Protein AF-R0M7R5-F1 (afdb_monomer_lite)

InterPro domains:
  IPR005343 Nucleolar complex protein 2 [PF03715] (234-395)
  IPR007177 16S/18S rRNA aminocarboxypropyltransferase Tsr3, C-terminal [PF04034] (39-165)
  IPR007209 RNase L inhibitor RLI-like, possible metal-binding domain [PF04068] (1-28)
  IPR022968 16S/18S rRNA aminocarboxypropyltransferase Tsr3 [MF_01116] (2-166)
  IPR022968 16S/18S rRNA aminocarboxypropyltransferase Tsr3 [PTHR20426] (5-182)

Radius of gyration: 30.23 Å; chains: 1; bounding box: 59×57×81 Å

Organism: Nosema bombycis (strain CQ1 / CVCC 102059) (NCBI:txid578461)

Structure (mmCIF, N/CA/C/O backbone):
data_AF-R0M7R5-F1
#
_entry.id   AF-R0M7R5-F1
#
loop_
_atom_site.group_PDB
_atom_site.id
_atom_site.type_symbol
_atom_site.label_atom_id
_atom_site.label_alt_id
_atom_site.label_comp_id
_atom_site.label_asym_id
_atom_site.label_entity_id
_atom_site.label_seq_id
_atom_site.pdbx_PDB_ins_code
_atom_site.Cartn_x
_atom_site.Cartn_y
_atom_site.Cartn_z
_atom_site.occupancy
_atom_site.B_iso_or_equiv
_atom_site.auth_seq_id
_atom_site.auth_comp_id
_atom_site.auth_asym_id
_atom_site.auth_atom_id
_atom_site.pdbx_PDB_model_num
ATOM 1 N N . MET A 1 1 ? 8.803 -13.803 -37.424 1.00 89.56 1 MET A N 1
ATOM 2 C CA . MET A 1 1 ? 10.159 -14.137 -36.920 1.00 89.56 1 MET A CA 1
ATOM 3 C C . MET A 1 1 ? 10.126 -15.369 -36.014 1.00 89.56 1 MET A C 1
ATOM 5 O O . MET A 1 1 ? 9.163 -15.537 -35.273 1.00 89.56 1 MET A O 1
ATOM 9 N N . ARG A 1 2 ? 11.150 -16.236 -36.050 1.00 94.81 2 ARG A N 1
ATOM 10 C CA . ARG A 1 2 ? 11.220 -17.437 -35.195 1.00 94.81 2 ARG A CA 1
ATOM 11 C C . ARG A 1 2 ? 11.655 -17.081 -33.766 1.00 94.81 2 ARG A C 1
ATOM 13 O O . ARG A 1 2 ? 12.730 -16.522 -33.582 1.00 94.81 2 ARG A O 1
ATOM 20 N N . LYS A 1 3 ? 10.850 -17.460 -32.767 1.00 96.94 3 LYS A N 1
ATOM 21 C CA . LYS A 1 3 ? 11.143 -17.285 -31.333 1.00 96.94 3 LYS A CA 1
ATOM 22 C C . LYS A 1 3 ? 11.151 -18.654 -30.644 1.00 96.94 3 LYS A C 1
ATOM 24 O O . LYS A 1 3 ? 10.181 -19.401 -30.795 1.00 96.94 3 LYS A O 1
ATOM 29 N N . ILE A 1 4 ? 12.219 -19.015 -29.929 1.00 95.19 4 ILE A N 1
ATOM 30 C CA . ILE A 1 4 ? 12.320 -20.317 -29.238 1.00 95.19 4 ILE A CA 1
ATOM 31 C C . ILE A 1 4 ? 12.577 -20.191 -27.735 1.00 95.19 4 ILE A C 1
ATOM 33 O O . ILE A 1 4 ? 13.016 -19.152 -27.250 1.00 95.19 4 ILE A O 1
ATOM 37 N N . ILE A 1 5 ? 12.347 -21.274 -26.997 1.00 93.31 5 ILE A N 1
ATOM 38 C CA . ILE A 1 5 ? 12.650 -21.354 -25.567 1.00 93.31 5 ILE A CA 1
ATOM 39 C C . ILE A 1 5 ? 13.230 -22.728 -25.223 1.00 93.31 5 ILE A C 1
ATOM 41 O O . ILE A 1 5 ? 12.667 -23.756 -25.601 1.00 93.31 5 ILE A O 1
ATOM 45 N N . TYR A 1 6 ? 14.375 -22.751 -24.539 1.00 89.69 6 TYR A N 1
ATOM 46 C CA . TYR A 1 6 ? 14.921 -23.976 -23.951 1.00 89.69 6 TYR A CA 1
ATOM 47 C C . TYR A 1 6 ? 14.363 -24.136 -22.542 1.00 89.69 6 TYR A C 1
ATOM 49 O O . TYR A 1 6 ? 14.663 -23.332 -21.662 1.00 89.69 6 TYR A O 1
ATOM 57 N N . GLU A 1 7 ? 13.562 -25.171 -22.322 1.00 84.81 7 GLU A N 1
ATOM 58 C CA . GLU A 1 7 ? 12.895 -25.405 -21.042 1.00 84.81 7 GLU A CA 1
ATOM 59 C C . GLU A 1 7 ? 13.720 -26.325 -20.142 1.00 84.81 7 GLU A C 1
ATOM 61 O O . GLU A 1 7 ? 14.187 -27.384 -20.571 1.00 84.81 7 GLU A O 1
ATOM 66 N N . PHE A 1 8 ? 13.882 -25.947 -18.872 1.00 78.88 8 PHE A N 1
ATOM 67 C CA . PHE A 1 8 ? 14.519 -26.797 -17.861 1.00 78.88 8 PHE A CA 1
ATOM 68 C C . PHE A 1 8 ? 13.536 -27.446 -16.878 1.00 78.88 8 PHE A C 1
ATOM 70 O O . PHE A 1 8 ? 13.987 -28.206 -16.028 1.00 78.88 8 PHE A O 1
ATOM 77 N N . ASP A 1 9 ? 12.225 -27.204 -17.017 1.00 72.25 9 ASP A N 1
ATOM 78 C CA . ASP A 1 9 ? 11.158 -27.758 -16.158 1.00 72.25 9 ASP A CA 1
ATOM 79 C C . ASP A 1 9 ? 11.366 -27.498 -14.647 1.00 72.25 9 ASP A C 1
ATOM 81 O O . ASP A 1 9 ? 10.928 -28.258 -13.788 1.00 72.25 9 ASP A O 1
ATOM 85 N N . GLN A 1 10 ? 12.023 -26.386 -14.308 1.00 70.06 10 GLN A N 1
ATOM 86 C CA . GLN A 1 10 ? 12.360 -26.004 -12.927 1.00 70.06 10 GLN A CA 1
ATOM 87 C C . GLN A 1 10 ? 11.328 -25.074 -12.266 1.00 70.06 10 GLN A C 1
ATOM 89 O O . GLN A 1 10 ? 11.461 -24.724 -11.093 1.00 70.06 10 GLN A O 1
ATOM 94 N N . CYS A 1 11 ? 10.317 -24.638 -13.018 1.00 70.19 11 CYS A N 1
ATOM 95 C CA . CYS A 1 11 ? 9.338 -23.637 -12.600 1.00 70.19 11 CYS A CA 1
ATOM 96 C C . CYS A 1 11 ? 7.923 -24.230 -12.559 1.00 70.19 11 CYS A C 1
ATOM 98 O O . CYS A 1 11 ? 7.578 -25.106 -13.352 1.00 70.19 11 CYS A O 1
ATOM 100 N N . ASP A 1 12 ? 7.061 -23.696 -11.686 1.00 74.81 12 ASP A N 1
ATOM 101 C CA . ASP A 1 12 ? 5.627 -24.009 -11.704 1.00 74.81 12 ASP A CA 1
ATOM 102 C C . ASP A 1 12 ? 5.026 -23.614 -13.063 1.00 74.81 12 ASP A C 1
ATOM 104 O O . ASP A 1 12 ? 4.955 -22.431 -13.421 1.00 74.81 12 ASP A O 1
ATOM 108 N N . ARG A 1 13 ? 4.552 -24.615 -13.816 1.00 75.75 13 ARG A N 1
ATOM 109 C CA . ARG A 1 13 ? 4.029 -24.425 -15.172 1.00 75.75 13 ARG A CA 1
ATOM 110 C C . ARG A 1 13 ? 2.835 -23.475 -15.239 1.00 75.75 13 ARG A C 1
ATOM 112 O O . ARG A 1 13 ? 2.579 -22.908 -16.303 1.00 75.75 13 ARG A O 1
ATOM 119 N N . LYS A 1 14 ? 2.068 -23.299 -14.159 1.00 75.06 14 LYS A N 1
ATOM 120 C CA . LYS A 1 14 ? 0.920 -22.376 -14.146 1.00 75.06 14 LYS A CA 1
ATOM 121 C C . LYS A 1 14 ? 1.357 -20.918 -14.028 1.00 75.06 14 LYS A C 1
ATOM 123 O O . LYS A 1 14 ? 0.697 -20.053 -14.593 1.00 75.06 14 LYS A O 1
ATOM 128 N N . LYS A 1 15 ? 2.468 -20.658 -13.334 1.00 79.31 15 LYS A N 1
ATOM 129 C CA . LYS A 1 15 ? 2.966 -19.304 -13.042 1.00 79.31 15 LYS A CA 1
ATOM 130 C C . LYS A 1 15 ? 4.103 -18.860 -13.964 1.00 79.31 15 LYS A C 1
ATOM 132 O O . LYS A 1 15 ? 4.368 -17.665 -14.057 1.00 79.31 15 LYS A O 1
ATOM 137 N N . CYS A 1 16 ? 4.771 -19.794 -14.641 1.00 84.88 16 CYS A N 1
ATOM 138 C CA . CYS A 1 16 ? 5.899 -19.476 -15.509 1.00 84.88 16 CYS A CA 1
ATOM 139 C C . CYS A 1 16 ? 5.476 -18.638 -16.732 1.00 84.88 16 CYS A C 1
ATOM 141 O O . CYS A 1 16 ? 4.593 -19.023 -17.504 1.00 84.88 16 CYS A O 1
ATOM 143 N N . SER A 1 17 ? 6.158 -17.506 -16.936 1.00 88.00 17 SER A N 1
ATOM 144 C CA . SER A 1 17 ? 5.974 -16.648 -18.114 1.00 88.00 17 SER A CA 1
ATOM 145 C C . SER A 1 17 ? 6.383 -17.352 -19.413 1.00 88.00 17 SER A C 1
ATOM 147 O O . SER A 1 17 ? 5.671 -17.219 -20.405 1.00 88.00 17 SER A O 1
ATOM 149 N N . GLY A 1 18 ? 7.442 -18.171 -19.400 1.00 90.81 18 GLY A N 1
ATOM 150 C CA . GLY A 1 18 ? 7.858 -18.996 -20.541 1.00 90.81 18 GLY A CA 1
ATOM 151 C C . GLY A 1 18 ? 6.760 -19.958 -20.998 1.00 90.81 18 GLY A C 1
ATOM 152 O O . GLY A 1 18 ? 6.359 -19.953 -22.160 1.00 90.81 18 GLY A O 1
ATOM 153 N N . GLN A 1 19 ? 6.161 -20.692 -20.058 1.00 90.81 19 GLN A N 1
ATOM 154 C CA . GLN A 1 19 ? 5.022 -21.581 -20.331 1.00 90.81 19 GLN A CA 1
ATOM 155 C C . GLN A 1 19 ? 3.809 -20.838 -20.887 1.00 90.81 19 GLN A C 1
ATOM 157 O O . GLN A 1 19 ? 3.109 -21.336 -21.769 1.00 90.81 19 GLN A O 1
ATOM 162 N N . LYS A 1 20 ? 3.546 -19.630 -20.383 1.00 92.69 20 LYS A N 1
ATOM 163 C CA . LYS A 1 20 ? 2.462 -18.793 -20.895 1.00 92.69 20 LYS A CA 1
ATOM 164 C C . LYS A 1 20 ? 2.714 -18.361 -22.343 1.00 92.69 20 LYS A C 1
ATOM 166 O O . LYS A 1 20 ? 1.784 -18.422 -23.142 1.00 92.69 20 LYS A O 1
ATOM 171 N N . LEU A 1 21 ? 3.952 -18.014 -22.701 1.00 94.31 21 LEU A N 1
ATOM 172 C CA . LEU A 1 21 ? 4.330 -17.710 -24.086 1.00 94.31 21 LEU A CA 1
ATOM 173 C C . LEU A 1 21 ? 4.167 -18.921 -25.017 1.00 94.31 21 LEU A C 1
ATOM 175 O O . LEU A 1 21 ? 3.693 -18.757 -26.141 1.00 94.31 21 LEU A O 1
ATOM 179 N N . ILE A 1 22 ? 4.506 -20.129 -24.550 1.00 93.56 22 ILE A N 1
ATOM 180 C CA . ILE A 1 22 ? 4.307 -21.375 -25.311 1.00 93.56 22 ILE A CA 1
ATOM 181 C C . ILE A 1 22 ? 2.813 -21.621 -25.555 1.00 93.56 22 ILE A C 1
ATOM 183 O O . ILE A 1 22 ? 2.403 -21.858 -26.690 1.00 93.56 22 ILE A O 1
ATOM 187 N N . ARG A 1 23 ? 1.973 -21.515 -24.514 1.00 93.12 23 ARG A N 1
ATOM 188 C CA . ARG A 1 23 ? 0.508 -21.680 -24.633 1.00 93.12 23 ARG A CA 1
ATOM 189 C C . ARG A 1 23 ? -0.116 -20.662 -25.583 1.00 93.12 23 ARG A C 1
ATOM 191 O O . ARG A 1 23 ? -1.013 -21.014 -26.342 1.00 93.12 23 ARG A O 1
ATOM 198 N N . ALA A 1 24 ? 0.385 -19.429 -25.561 1.00 92.75 24 ALA A N 1
ATOM 199 C CA . ALA A 1 24 ? -0.022 -18.365 -26.473 1.00 92.75 24 ALA A CA 1
ATOM 200 C C . ALA A 1 24 ? 0.551 -18.524 -27.896 1.00 92.75 24 ALA A C 1
ATOM 202 O O . ALA A 1 24 ? 0.309 -17.668 -28.738 1.00 92.75 24 ALA A O 1
ATOM 203 N N . LYS A 1 25 ? 1.321 -19.591 -28.175 1.00 93.88 25 LYS A N 1
ATOM 204 C CA . LYS A 1 25 ? 1.998 -19.854 -29.459 1.00 93.88 25 LYS A CA 1
ATOM 205 C C . LYS A 1 25 ? 2.940 -18.728 -29.912 1.00 93.88 25 LYS A C 1
ATOM 207 O O . LYS A 1 25 ? 3.252 -18.615 -31.093 1.00 93.88 25 LYS A O 1
ATOM 212 N N . LYS A 1 26 ? 3.434 -17.924 -28.967 1.00 94.75 26 LYS A N 1
ATOM 213 C CA . LYS A 1 26 ? 4.364 -16.812 -29.220 1.00 94.75 26 LYS A CA 1
ATOM 214 C C . LYS A 1 26 ? 5.822 -17.262 -29.278 1.00 94.75 26 LYS A C 1
ATOM 216 O O . LYS A 1 26 ? 6.649 -16.590 -29.886 1.00 94.75 26 LYS A O 1
ATOM 221 N N . VAL A 1 27 ? 6.141 -18.396 -28.653 1.00 95.94 27 VAL A N 1
ATOM 222 C CA . VAL A 1 27 ? 7.461 -19.040 -28.703 1.00 95.94 27 VAL A CA 1
ATOM 223 C C . VAL A 1 27 ? 7.301 -20.542 -28.910 1.00 95.94 27 VAL A C 1
ATOM 225 O O . VAL A 1 27 ? 6.312 -21.134 -28.481 1.00 95.94 27 VAL A O 1
ATOM 228 N N . THR A 1 28 ? 8.281 -21.164 -29.561 1.00 94.88 28 THR A N 1
ATOM 229 C CA . THR A 1 28 ? 8.314 -22.617 -29.769 1.00 94.88 28 THR A CA 1
ATOM 230 C C . THR A 1 28 ? 9.283 -23.273 -28.783 1.00 94.88 28 THR A C 1
ATOM 232 O O . THR A 1 28 ? 10.454 -22.880 -28.750 1.00 94.88 28 THR A O 1
ATOM 235 N N . PRO A 1 29 ? 8.853 -24.275 -28.002 1.00 93.12 29 PRO A N 1
ATOM 236 C CA . PRO A 1 29 ? 9.763 -25.024 -27.148 1.00 93.12 29 PRO A CA 1
ATOM 237 C C . PRO A 1 29 ? 10.781 -25.795 -27.993 1.00 93.12 29 PRO A C 1
ATOM 239 O O . PRO A 1 29 ? 10.440 -26.392 -29.017 1.00 93.12 29 PRO A O 1
ATOM 242 N N . GLN A 1 30 ? 12.046 -25.763 -27.581 1.00 89.75 30 GLN A N 1
ATOM 243 C CA . GLN A 1 30 ? 13.152 -26.400 -28.290 1.00 89.75 30 GLN A CA 1
ATOM 244 C C . GLN A 1 30 ? 13.820 -27.445 -27.380 1.00 89.75 30 GLN A C 1
ATOM 246 O O . GLN A 1 30 ? 14.235 -27.112 -26.266 1.00 89.75 30 GLN A O 1
ATOM 251 N N . PRO A 1 31 ? 13.981 -28.701 -27.842 1.00 84.88 31 PRO A N 1
ATOM 252 C CA . PRO A 1 31 ? 14.723 -29.713 -27.098 1.00 84.88 31 PRO A CA 1
ATOM 253 C C . PRO A 1 31 ? 16.169 -29.274 -26.854 1.00 84.88 31 PRO A C 1
ATOM 255 O O . PRO A 1 31 ? 16.822 -28.781 -27.772 1.00 84.88 31 PRO A O 1
ATOM 258 N N . LYS A 1 32 ? 16.702 -29.531 -25.654 1.00 80.75 32 LYS A N 1
ATOM 259 C CA . LYS A 1 32 ? 18.087 -29.176 -25.276 1.00 80.75 32 LYS A CA 1
ATOM 260 C C . LYS A 1 32 ? 19.145 -29.784 -26.208 1.00 80.75 32 LYS A C 1
ATOM 262 O O . LYS A 1 32 ? 20.199 -29.199 -26.403 1.00 80.75 32 LYS A O 1
ATOM 267 N N . SER A 1 33 ? 18.845 -30.933 -26.815 1.00 77.12 33 SER A N 1
ATOM 268 C CA . SER A 1 33 ? 19.709 -31.613 -27.789 1.00 77.12 33 SER A CA 1
ATOM 269 C C . SER A 1 33 ? 19.729 -30.958 -29.174 1.00 77.12 33 SER A C 1
ATOM 271 O O . SER A 1 33 ? 20.595 -31.276 -29.988 1.00 77.12 33 SER A O 1
ATOM 273 N N . LYS A 1 34 ? 18.774 -30.071 -29.481 1.00 83.00 34 LYS A N 1
ATOM 274 C CA . LYS A 1 34 ? 18.610 -29.495 -30.815 1.00 83.00 34 LYS A CA 1
ATOM 275 C C . LYS A 1 34 ? 19.226 -28.107 -30.884 1.00 83.00 34 LYS A C 1
ATOM 277 O O . LYS A 1 34 ? 18.742 -27.166 -30.264 1.00 83.00 34 LYS A O 1
ATOM 282 N N . TYR A 1 35 ? 20.241 -27.976 -31.729 1.00 83.19 35 TYR A N 1
ATOM 283 C CA . TYR A 1 35 ? 20.933 -26.715 -31.959 1.00 83.19 35 TYR A CA 1
ATOM 284 C C . TYR A 1 35 ? 20.011 -25.628 -32.542 1.00 83.19 35 TYR A C 1
ATOM 286 O O . TYR A 1 35 ? 19.091 -25.906 -33.321 1.00 83.19 35 TYR A O 1
ATOM 294 N N . PHE A 1 36 ? 20.291 -24.374 -32.185 1.00 88.88 36 PHE A N 1
ATOM 295 C CA . PHE A 1 36 ? 19.631 -23.186 -32.714 1.00 88.88 36 PHE A CA 1
ATOM 296 C C . PHE A 1 36 ? 20.685 -22.202 -33.228 1.00 88.88 36 PHE A C 1
ATOM 298 O O . PHE A 1 36 ? 21.600 -21.847 -32.495 1.00 88.88 36 PHE A O 1
ATOM 305 N N . ASN A 1 37 ? 20.557 -21.788 -34.493 1.00 89.81 37 ASN A N 1
ATOM 306 C CA . ASN A 1 37 ? 21.506 -20.884 -35.160 1.00 89.81 37 ASN A CA 1
ATOM 307 C C . ASN A 1 37 ? 21.307 -19.402 -34.787 1.00 89.81 37 ASN A C 1
ATOM 309 O O . ASN A 1 37 ? 22.164 -18.583 -35.113 1.00 89.81 37 ASN A O 1
ATOM 313 N N . GLY A 1 38 ? 20.168 -19.054 -34.182 1.00 93.06 38 GLY A N 1
ATOM 314 C CA . GLY A 1 38 ? 19.819 -17.676 -33.845 1.00 93.06 38 GLY A CA 1
ATOM 315 C C . GLY A 1 38 ? 20.467 -17.172 -32.559 1.00 93.06 38 GLY A C 1
ATOM 316 O O . GLY A 1 38 ? 21.267 -17.865 -31.931 1.00 93.06 38 GLY A O 1
ATOM 317 N N . ILE A 1 39 ? 20.098 -15.953 -32.168 1.00 94.88 39 ILE A N 1
ATOM 318 C CA . ILE A 1 39 ? 20.573 -15.334 -30.925 1.00 94.88 39 ILE A CA 1
ATOM 319 C C . ILE A 1 39 ? 19.913 -16.009 -29.726 1.00 94.88 39 ILE A C 1
ATOM 321 O O . ILE A 1 39 ? 18.706 -16.243 -29.737 1.00 94.88 39 ILE A O 1
ATOM 325 N N . ILE A 1 40 ? 20.677 -16.287 -28.670 1.00 93.81 40 ILE A N 1
ATOM 326 C CA . ILE A 1 40 ? 20.134 -16.810 -27.412 1.00 93.81 40 ILE A CA 1
ATOM 327 C C . ILE A 1 40 ? 20.426 -15.818 -26.289 1.00 93.81 40 ILE A C 1
ATOM 329 O O . ILE A 1 40 ? 21.581 -15.547 -25.965 1.00 93.81 40 ILE A O 1
ATOM 333 N N . LEU A 1 41 ? 19.372 -15.314 -25.653 1.00 93.69 41 LEU A N 1
ATOM 334 C CA . LEU A 1 41 ? 19.475 -14.547 -24.418 1.00 93.69 41 LEU A CA 1
ATOM 335 C C . LEU A 1 41 ? 19.838 -15.501 -23.281 1.00 93.69 41 LEU A C 1
ATOM 337 O O . LEU A 1 41 ? 19.077 -16.415 -22.948 1.00 93.69 41 LEU A O 1
ATOM 341 N N . SER A 1 42 ? 21.032 -15.320 -22.726 1.00 87.62 42 SER A N 1
ATOM 342 C CA . SER A 1 42 ? 21.613 -16.246 -21.761 1.00 87.62 42 SER A CA 1
ATOM 343 C C . SER A 1 42 ? 22.515 -15.511 -20.775 1.00 87.62 42 SER A C 1
ATOM 345 O O . SER A 1 42 ? 23.316 -14.680 -21.205 1.00 87.62 42 SER A O 1
ATOM 347 N N . PRO A 1 43 ? 22.489 -15.872 -19.476 1.00 78.25 43 PRO A N 1
ATOM 348 C CA . PRO A 1 43 ? 23.441 -15.344 -18.498 1.00 78.25 43 PRO A CA 1
ATOM 349 C C . PRO A 1 43 ? 24.893 -15.746 -18.808 1.00 78.25 43 PRO A C 1
ATOM 351 O O . PRO A 1 43 ? 25.818 -15.205 -18.218 1.00 78.25 43 PRO A O 1
ATOM 354 N N . MET A 1 44 ? 25.102 -16.694 -19.728 1.00 79.12 44 MET A N 1
ATOM 355 C CA . MET A 1 44 ? 26.420 -17.135 -20.199 1.00 79.12 44 MET A CA 1
ATOM 356 C C . MET A 1 44 ? 26.899 -16.377 -21.447 1.00 79.12 44 MET A C 1
ATOM 358 O O . MET A 1 44 ? 27.879 -16.785 -22.072 1.00 79.12 44 MET A O 1
ATOM 362 N N . GLY A 1 45 ? 26.185 -15.331 -21.874 1.00 82.62 45 GLY A N 1
ATOM 363 C CA . GLY A 1 45 ? 26.643 -14.458 -22.952 1.00 82.62 45 GLY A CA 1
ATOM 364 C C . GLY A 1 45 ? 27.932 -13.724 -22.574 1.00 82.62 45 GLY A C 1
ATOM 365 O O . GLY A 1 45 ? 28.166 -13.422 -21.410 1.00 82.62 45 GLY A O 1
ATOM 366 N N . GLN A 1 46 ? 28.769 -13.432 -23.569 1.00 81.50 46 GLN A N 1
ATOM 367 C CA . GLN A 1 46 ? 29.997 -12.637 -23.393 1.00 81.50 46 GLN A CA 1
ATOM 368 C C . GLN A 1 46 ? 29.868 -11.215 -23.954 1.00 81.50 46 GLN A C 1
ATOM 370 O O . GLN A 1 46 ? 30.728 -10.374 -23.718 1.00 81.50 46 GLN A O 1
ATOM 375 N N . CYS A 1 47 ? 28.796 -10.946 -24.698 1.00 89.06 47 CYS A N 1
ATOM 376 C CA . CYS A 1 47 ? 28.498 -9.644 -25.284 1.00 89.06 47 CYS A CA 1
ATOM 377 C C . CYS A 1 47 ? 27.044 -9.284 -24.976 1.00 89.06 47 CYS A C 1
ATOM 379 O O . CYS A 1 47 ? 26.186 -10.173 -24.974 1.00 89.06 47 CYS A O 1
ATOM 381 N N . SER A 1 48 ? 26.764 -8.002 -24.739 1.00 94.62 48 SER A N 1
ATOM 382 C CA . SER A 1 48 ? 25.387 -7.510 -24.626 1.00 94.62 48 SER A CA 1
ATOM 383 C C . SER A 1 48 ? 24.676 -7.587 -25.979 1.00 94.62 48 SER A C 1
ATOM 385 O O . SER A 1 48 ? 25.320 -7.420 -27.018 1.00 94.62 48 SER A O 1
ATOM 387 N N . ILE A 1 49 ? 23.370 -7.856 -25.973 1.00 97.19 49 ILE A N 1
ATOM 388 C CA . ILE A 1 49 ? 22.530 -7.737 -27.170 1.00 97.19 49 ILE A CA 1
ATOM 389 C C . ILE A 1 49 ? 22.508 -6.281 -27.649 1.00 97.19 49 ILE A C 1
ATOM 391 O O . ILE A 1 49 ? 22.522 -5.358 -26.835 1.00 97.19 49 ILE A O 1
ATOM 395 N N . SER A 1 50 ? 22.496 -6.076 -28.964 1.00 97.88 50 SER A N 1
ATOM 396 C CA . SER A 1 50 ? 22.507 -4.737 -29.569 1.00 97.88 50 SER A CA 1
ATOM 397 C C . SER A 1 50 ? 21.827 -4.727 -30.943 1.00 97.88 50 SER A C 1
ATOM 399 O O . SER A 1 50 ? 21.590 -5.800 -31.507 1.00 97.88 50 SER A O 1
ATOM 401 N N . PRO A 1 51 ? 21.560 -3.550 -31.537 1.00 98.06 51 PRO A N 1
ATOM 402 C CA . PRO A 1 51 ? 21.074 -3.439 -32.915 1.00 98.06 51 PRO A CA 1
ATOM 403 C C . PRO A 1 51 ? 21.888 -4.210 -33.965 1.00 98.06 51 PRO A C 1
ATOM 405 O O . PRO A 1 51 ? 21.308 -4.706 -34.928 1.00 98.06 51 PRO A O 1
ATOM 408 N N . ALA A 1 52 ? 23.192 -4.431 -33.754 1.00 97.19 52 ALA A N 1
ATOM 409 C CA . ALA A 1 52 ? 24.019 -5.265 -34.636 1.00 97.19 52 ALA A CA 1
ATOM 410 C C . ALA A 1 52 ? 23.538 -6.726 -34.760 1.00 97.19 52 ALA A C 1
ATOM 412 O O . ALA A 1 52 ? 23.888 -7.421 -35.713 1.00 97.19 52 ALA A O 1
ATOM 413 N N . ASP A 1 53 ? 22.732 -7.215 -33.814 1.00 97.06 53 ASP A N 1
ATOM 414 C CA . ASP A 1 53 ? 22.178 -8.570 -33.847 1.00 97.06 53 ASP A CA 1
ATOM 415 C C . ASP A 1 53 ? 20.914 -8.683 -34.724 1.00 97.06 53 ASP A C 1
ATOM 417 O O . ASP A 1 53 ? 20.433 -9.793 -34.971 1.00 97.06 53 ASP A O 1
ATOM 421 N N . ARG A 1 54 ? 20.382 -7.556 -35.222 1.00 97.06 54 ARG A N 1
ATOM 422 C CA . ARG A 1 54 ? 19.105 -7.479 -35.945 1.00 97.06 54 ARG A CA 1
ATOM 423 C C . ARG A 1 54 ? 19.036 -8.411 -37.154 1.00 97.06 54 ARG A C 1
ATOM 425 O O . ARG A 1 54 ? 18.139 -9.251 -37.214 1.00 97.06 54 ARG A O 1
ATOM 432 N N . GLU A 1 55 ? 19.986 -8.308 -38.082 1.00 96.31 55 GLU A N 1
ATOM 433 C CA . GLU A 1 55 ? 20.000 -9.129 -39.306 1.00 96.31 55 GLU A CA 1
ATOM 434 C C . GLU A 1 55 ? 20.071 -10.631 -38.981 1.00 96.31 55 GLU A C 1
ATOM 436 O O . GLU A 1 55 ? 19.467 -11.478 -39.646 1.00 96.31 55 GLU A O 1
ATOM 441 N N . TRP A 1 56 ? 20.790 -10.982 -37.910 1.00 95.81 56 TRP A N 1
ATOM 442 C CA . TRP A 1 56 ? 20.915 -12.366 -37.465 1.00 95.81 56 TRP A CA 1
ATOM 443 C C . TRP A 1 56 ? 19.601 -12.897 -36.887 1.00 95.81 56 TRP A C 1
ATOM 445 O O . TRP A 1 56 ? 19.218 -14.042 -37.149 1.00 95.81 56 TRP A O 1
ATOM 455 N N . ILE A 1 57 ? 18.892 -12.058 -36.130 1.00 96.94 57 ILE A N 1
ATOM 456 C CA . ILE A 1 57 ? 17.569 -12.356 -35.577 1.00 96.94 57 ILE A CA 1
ATOM 457 C C . ILE A 1 57 ? 16.525 -12.484 -36.695 1.00 96.94 57 ILE A C 1
ATOM 459 O O . ILE A 1 57 ? 15.726 -13.420 -36.664 1.00 96.94 57 ILE A O 1
ATOM 463 N N . GLU A 1 58 ? 16.553 -11.622 -37.711 1.00 96.50 58 GLU A N 1
ATOM 464 C CA . GLU A 1 58 ? 15.692 -11.735 -38.898 1.00 96.50 58 GLU A CA 1
ATOM 465 C C . GLU A 1 58 ? 15.901 -13.074 -39.615 1.00 96.50 58 GLU A C 1
ATOM 467 O O . GLU A 1 58 ? 14.937 -13.783 -39.918 1.00 96.50 58 GLU A O 1
ATOM 472 N N . LYS A 1 59 ? 17.165 -13.461 -39.823 1.00 96.31 59 LYS A N 1
ATOM 473 C CA . LYS A 1 59 ? 17.519 -14.667 -40.577 1.00 96.31 59 LYS A CA 1
ATOM 474 C C . LYS A 1 59 ? 17.290 -15.969 -39.809 1.00 96.31 59 LYS A C 1
ATOM 476 O O . LYS A 1 59 ? 16.825 -16.952 -40.387 1.00 96.31 59 LYS A O 1
ATOM 481 N N . TYR A 1 60 ? 17.646 -16.016 -38.526 1.00 95.62 60 TYR A N 1
ATOM 482 C CA . TYR A 1 60 ? 17.691 -17.267 -37.754 1.00 95.62 60 TYR A CA 1
ATOM 483 C C . TYR A 1 60 ? 16.773 -17.285 -36.527 1.00 95.62 60 TYR A C 1
ATOM 485 O O . TYR A 1 60 ? 16.452 -18.368 -36.026 1.00 95.62 60 TYR A O 1
ATOM 493 N N . GLY A 1 61 ? 16.307 -16.122 -36.077 1.00 96.50 61 GLY A N 1
ATOM 494 C CA . GLY A 1 61 ? 15.444 -15.954 -34.915 1.00 96.50 61 GLY A CA 1
ATOM 495 C C . GLY A 1 61 ? 16.183 -15.629 -33.616 1.00 96.50 61 GLY A C 1
ATOM 496 O O . GLY A 1 61 ? 17.410 -15.525 -33.564 1.00 96.50 61 GLY A O 1
ATOM 497 N N . ILE A 1 62 ? 15.399 -15.532 -32.543 1.00 96.94 62 ILE A N 1
ATOM 498 C CA . ILE A 1 62 ? 15.858 -15.274 -31.174 1.00 96.94 62 ILE A CA 1
ATOM 499 C C . ILE A 1 62 ? 15.310 -16.335 -30.211 1.00 96.94 62 ILE A C 1
ATOM 501 O O . ILE A 1 62 ? 14.246 -16.918 -30.429 1.00 96.94 62 ILE A O 1
ATOM 505 N N . GLY A 1 63 ? 16.036 -16.613 -29.137 1.00 94.31 63 GLY A N 1
ATOM 506 C CA . GLY A 1 63 ? 15.635 -17.563 -28.115 1.00 94.31 63 GLY A CA 1
ATOM 507 C C . GLY A 1 63 ? 16.060 -17.158 -26.715 1.00 94.31 63 GLY A C 1
ATOM 508 O O . GLY A 1 63 ? 16.854 -16.240 -26.533 1.00 94.31 63 GLY A O 1
ATOM 509 N N . LEU A 1 64 ? 15.536 -17.871 -25.723 1.00 91.19 64 LEU A N 1
ATOM 510 C CA . LEU A 1 64 ? 15.894 -17.701 -24.314 1.00 91.19 64 LEU A CA 1
ATOM 511 C C . LEU A 1 64 ? 15.931 -19.046 -23.581 1.00 91.19 64 LEU A C 1
ATOM 513 O O . LEU A 1 64 ? 15.461 -20.066 -24.093 1.00 91.19 64 LEU A O 1
ATOM 517 N N . ILE A 1 65 ? 16.485 -19.037 -22.373 1.00 87.81 65 ILE A N 1
ATOM 518 C CA . ILE A 1 65 ? 16.568 -20.206 -21.494 1.00 87.81 65 ILE A CA 1
ATOM 519 C C . ILE A 1 65 ? 15.599 -20.009 -20.323 1.00 87.81 65 ILE A C 1
ATOM 521 O O . ILE A 1 65 ? 15.767 -19.079 -19.535 1.00 87.81 65 ILE A O 1
ATOM 525 N N . ASP A 1 66 ? 14.587 -20.871 -20.207 1.00 83.62 66 ASP A N 1
ATOM 526 C CA . ASP A 1 66 ? 13.640 -20.864 -19.086 1.00 83.62 66 ASP A CA 1
ATOM 527 C C . ASP A 1 66 ? 14.182 -21.719 -17.942 1.00 83.62 66 ASP A C 1
ATOM 529 O O . ASP A 1 66 ? 14.138 -22.955 -17.976 1.00 83.62 66 ASP A O 1
ATOM 533 N N . CYS A 1 67 ? 14.725 -21.041 -16.935 1.00 76.62 67 CYS A N 1
ATOM 534 C CA . CYS A 1 67 ? 15.222 -21.647 -15.711 1.00 76.62 67 CYS A CA 1
ATOM 535 C C . CYS A 1 67 ? 14.842 -20.797 -14.496 1.00 76.62 67 CYS A C 1
ATOM 537 O O . CYS A 1 67 ? 14.613 -19.589 -14.589 1.00 76.62 67 CYS A O 1
ATOM 539 N N . SER A 1 68 ? 14.754 -21.446 -13.336 1.00 73.19 68 SER A N 1
ATOM 540 C CA . SER A 1 68 ? 14.443 -20.744 -12.095 1.00 73.19 68 SER A CA 1
ATOM 541 C C . SER A 1 68 ? 15.665 -19.966 -11.617 1.00 73.19 68 SER A C 1
ATOM 543 O O . SER A 1 68 ? 16.740 -20.541 -11.446 1.00 73.19 68 SER A O 1
ATOM 545 N N . TRP A 1 69 ? 15.479 -18.684 -11.286 1.00 68.00 69 TRP A N 1
ATOM 546 C CA . TRP A 1 69 ? 16.509 -17.866 -10.633 1.00 68.00 69 TRP A CA 1
ATOM 547 C C . TRP A 1 69 ? 17.070 -18.517 -9.355 1.00 68.00 69 TRP A C 1
ATOM 549 O O . TRP A 1 69 ? 18.221 -18.273 -9.012 1.00 68.00 69 TRP A O 1
ATOM 559 N N . ALA A 1 70 ? 16.283 -19.350 -8.663 1.00 64.50 70 ALA A N 1
ATOM 560 C CA . ALA A 1 70 ? 16.687 -20.046 -7.437 1.00 64.50 70 ALA A CA 1
ATOM 561 C C . ALA A 1 70 ? 17.507 -21.328 -7.685 1.00 64.50 70 ALA A C 1
ATOM 563 O O . ALA A 1 70 ? 17.958 -21.962 -6.734 1.00 64.50 70 ALA A O 1
ATOM 564 N N . GLN A 1 71 ? 17.651 -21.755 -8.942 1.00 67.62 71 GLN A N 1
ATOM 565 C CA . GLN A 1 71 ? 18.308 -23.013 -9.308 1.00 67.62 71 GLN A CA 1
ATOM 566 C C . GLN A 1 71 ? 19.345 -22.845 -10.423 1.00 67.62 71 GLN A C 1
ATOM 568 O O . GLN A 1 71 ? 19.733 -23.842 -11.031 1.00 67.62 71 GLN A O 1
ATOM 573 N N . LEU A 1 72 ? 19.821 -21.619 -10.672 1.00 68.50 72 LEU A N 1
ATOM 574 C CA . LEU A 1 72 ? 20.825 -21.337 -11.704 1.00 68.50 72 LEU A CA 1
ATOM 575 C C . LEU A 1 72 ? 22.072 -22.220 -11.565 1.00 68.50 72 LEU A C 1
ATOM 577 O O . LEU A 1 72 ? 22.516 -22.788 -12.557 1.00 68.50 72 LEU A O 1
ATOM 581 N N . ASP A 1 73 ? 22.558 -22.438 -10.341 1.00 66.88 73 ASP A N 1
ATOM 582 C CA . ASP A 1 73 ? 23.750 -23.263 -10.078 1.00 66.88 73 ASP A CA 1
ATOM 583 C C . ASP A 1 73 ? 23.565 -24.747 -10.442 1.00 66.88 73 ASP A C 1
ATOM 585 O O . ASP A 1 73 ? 24.534 -25.490 -10.580 1.00 66.88 73 ASP A O 1
ATOM 589 N N . LYS A 1 74 ? 22.314 -25.198 -10.598 1.00 66.81 74 LYS A N 1
ATOM 590 C CA . LYS A 1 74 ? 21.958 -26.580 -10.959 1.00 66.81 74 LYS A CA 1
ATOM 591 C C . LYS A 1 74 ? 21.690 -26.753 -12.455 1.00 66.81 74 LYS A C 1
ATOM 593 O O . LYS A 1 74 ? 21.425 -27.870 -12.898 1.00 66.81 74 LYS A O 1
ATOM 598 N N . VAL A 1 75 ? 21.700 -25.671 -13.232 1.00 69.75 75 VAL A N 1
ATOM 599 C CA . VAL A 1 75 ? 21.494 -25.717 -14.681 1.00 69.75 75 VAL A CA 1
ATOM 600 C C . VAL A 1 75 ? 22.821 -26.057 -15.352 1.00 69.75 75 VAL A C 1
ATOM 602 O O . VAL A 1 75 ? 23.785 -25.300 -15.270 1.00 69.75 75 VAL A O 1
ATOM 605 N N . ASP A 1 76 ? 22.873 -27.184 -16.066 1.00 72.88 76 ASP A N 1
ATOM 606 C CA . ASP A 1 76 ? 24.039 -27.519 -16.884 1.00 72.88 76 ASP A CA 1
ATOM 607 C C . ASP A 1 76 ? 24.063 -26.689 -18.176 1.00 72.88 76 ASP A C 1
ATOM 609 O O . ASP A 1 76 ? 23.717 -27.154 -19.266 1.00 72.88 76 ASP A O 1
ATOM 613 N N . PHE A 1 77 ? 24.500 -25.436 -18.055 1.00 73.56 77 PHE A N 1
ATOM 614 C CA . PHE A 1 77 ? 24.680 -24.536 -19.190 1.00 73.56 77 PHE A CA 1
ATOM 615 C C . PHE A 1 77 ? 25.714 -25.044 -20.206 1.00 73.56 77 PHE A C 1
ATOM 617 O O . PHE A 1 77 ? 25.715 -24.578 -21.345 1.00 73.56 77 PHE A O 1
ATOM 624 N N . LYS A 1 78 ? 26.584 -26.004 -19.845 1.00 69.50 78 LYS A N 1
ATOM 625 C CA . LYS A 1 78 ? 27.585 -26.556 -20.775 1.00 69.50 78 LYS A CA 1
ATOM 626 C C . LYS A 1 78 ? 26.939 -27.374 -21.890 1.00 69.50 78 LYS A C 1
ATOM 628 O O . LYS A 1 78 ? 27.531 -27.472 -22.963 1.00 69.50 78 LYS A O 1
ATOM 633 N N . SER A 1 79 ? 25.750 -27.922 -21.635 1.00 68.19 79 SER A N 1
ATOM 634 C CA . SER A 1 79 ? 24.959 -28.696 -22.597 1.00 68.19 79 SER A CA 1
ATOM 635 C C . SER A 1 79 ? 24.230 -27.836 -23.638 1.00 68.19 79 SER A C 1
ATOM 637 O O . SER A 1 79 ? 23.753 -28.363 -24.642 1.00 68.19 79 SER A O 1
ATOM 639 N N . LEU A 1 80 ? 24.150 -26.516 -23.429 1.00 70.94 80 LEU A N 1
ATOM 640 C CA . LEU A 1 80 ? 23.466 -25.591 -24.329 1.00 70.94 80 LEU A CA 1
ATOM 641 C C . LEU A 1 80 ? 24.404 -25.041 -25.417 1.00 70.94 80 LEU A C 1
ATOM 643 O O . LEU A 1 80 ? 25.625 -24.990 -25.229 1.00 70.94 80 LEU A O 1
ATOM 647 N N . PRO A 1 81 ? 23.855 -24.578 -26.5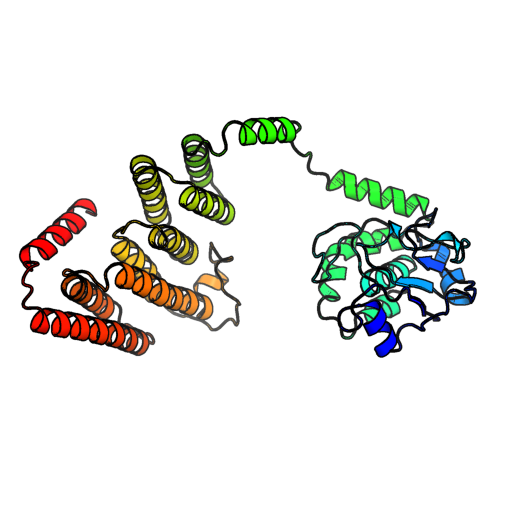58 1.00 68.19 81 PRO A N 1
ATOM 648 C CA . PRO A 1 81 ? 24.637 -23.883 -27.571 1.00 68.19 81 PRO A CA 1
ATOM 649 C C . PRO A 1 81 ? 25.415 -22.703 -26.974 1.00 68.19 81 PRO A C 1
ATOM 651 O O . PRO A 1 81 ? 24.867 -21.865 -26.260 1.00 68.19 81 PRO A O 1
ATOM 654 N N . LYS A 1 82 ? 26.717 -22.642 -27.269 1.00 68.75 82 LYS A N 1
ATOM 655 C CA . LYS A 1 82 ? 27.610 -21.575 -26.781 1.00 68.75 82 LYS A CA 1
ATOM 656 C C . LYS A 1 82 ? 27.724 -20.391 -27.741 1.00 68.75 82 LYS A C 1
ATOM 658 O O . LYS A 1 82 ? 28.163 -19.317 -27.345 1.00 68.75 82 LYS A O 1
ATOM 663 N N . ARG A 1 83 ? 27.394 -20.595 -29.018 1.00 75.44 83 ARG A N 1
ATOM 664 C CA . ARG A 1 83 ? 27.537 -19.570 -30.057 1.00 75.44 8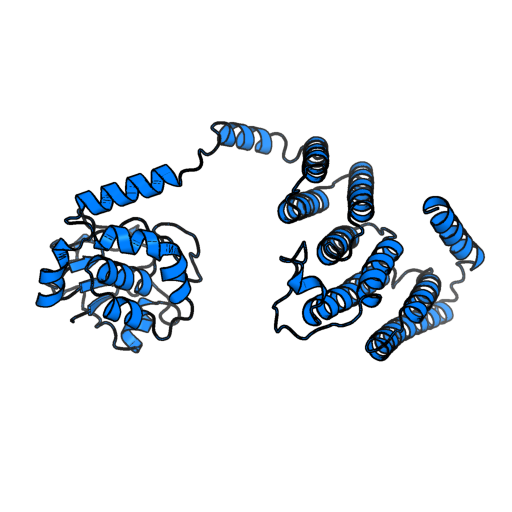3 ARG A CA 1
ATOM 665 C C . ARG A 1 83 ? 26.345 -18.620 -30.022 1.00 75.44 83 ARG A C 1
ATOM 667 O O . ARG A 1 83 ? 25.226 -19.059 -29.796 1.00 75.44 83 ARG A O 1
ATOM 674 N N . HIS A 1 84 ? 26.610 -17.341 -30.287 1.00 84.88 84 HIS A N 1
ATOM 675 C CA . HIS A 1 84 ? 25.594 -16.285 -30.383 1.00 84.88 84 HIS A CA 1
ATOM 676 C C . HIS A 1 84 ? 24.768 -16.056 -29.103 1.00 84.88 84 HIS A C 1
ATOM 678 O O . HIS A 1 84 ? 23.652 -15.540 -29.159 1.00 84.88 84 HIS A O 1
ATOM 684 N N . ASN A 1 85 ? 25.338 -16.388 -27.940 1.00 90.81 85 ASN A N 1
ATOM 685 C CA . ASN A 1 85 ? 24.753 -16.015 -26.658 1.00 90.81 85 ASN A CA 1
ATOM 686 C C . ASN A 1 85 ? 24.941 -14.512 -26.414 1.00 90.81 85 ASN A C 1
ATOM 688 O O . ASN A 1 85 ? 26.034 -13.969 -26.628 1.00 90.81 85 ASN A O 1
ATOM 692 N N . ARG A 1 86 ? 23.881 -13.854 -25.949 1.00 93.81 86 ARG A N 1
ATOM 693 C CA . ARG A 1 86 ? 23.874 -12.438 -25.584 1.00 93.81 86 ARG A CA 1
ATOM 694 C C . ARG A 1 86 ? 23.386 -12.244 -24.158 1.00 93.81 86 ARG A C 1
ATOM 696 O O . ARG A 1 86 ? 22.450 -12.915 -23.721 1.00 93.81 86 ARG A O 1
ATOM 703 N N . LEU A 1 87 ? 24.028 -11.317 -23.458 1.00 93.44 87 LEU A N 1
ATOM 704 C CA . LEU A 1 87 ? 23.536 -10.775 -22.199 1.00 93.44 87 LEU A CA 1
ATOM 705 C C . LEU A 1 87 ? 22.478 -9.713 -22.491 1.00 93.44 87 LEU A C 1
ATOM 707 O O . LEU A 1 87 ? 22.546 -9.027 -23.509 1.00 93.44 87 LEU A O 1
ATOM 711 N N . LEU A 1 88 ? 21.516 -9.571 -21.587 1.00 95.31 88 LEU A N 1
ATOM 712 C CA . LEU A 1 88 ? 20.676 -8.381 -21.560 1.00 95.31 88 LEU A CA 1
ATOM 713 C C . LEU A 1 88 ? 21.379 -7.294 -20.743 1.00 95.31 88 LEU A C 1
ATOM 715 O O . LEU A 1 88 ? 21.962 -7.625 -19.703 1.00 95.31 88 LEU A O 1
ATOM 719 N N . PRO A 1 89 ? 21.312 -6.028 -21.180 1.00 95.88 89 PRO A N 1
ATOM 720 C CA . PRO A 1 89 ? 21.791 -4.917 -20.376 1.00 95.88 89 PRO A CA 1
ATOM 721 C C . PRO A 1 89 ? 20.883 -4.673 -19.162 1.00 95.88 89 PRO A C 1
ATOM 723 O O . PRO A 1 89 ? 19.851 -5.328 -18.976 1.00 95.88 89 PRO A O 1
ATOM 726 N N . PHE A 1 90 ? 21.291 -3.734 -18.312 1.00 96.06 90 PHE A N 1
ATOM 727 C CA . PHE A 1 90 ? 20.551 -3.312 -17.132 1.00 96.06 90 PHE A CA 1
ATOM 728 C C . PHE A 1 90 ? 19.131 -2.900 -17.496 1.00 96.06 90 PHE A C 1
ATOM 73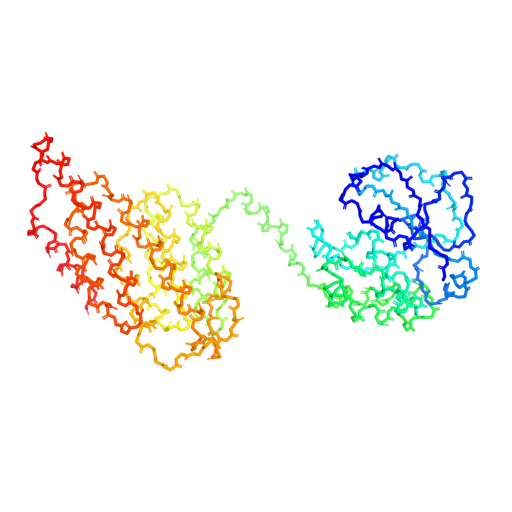0 O O . PHE A 1 90 ? 18.907 -1.992 -18.287 1.00 96.06 90 PHE A O 1
ATOM 737 N N . LEU A 1 91 ? 18.178 -3.564 -16.856 1.00 97.31 91 LEU A N 1
ATOM 738 C CA . LEU A 1 91 ? 16.757 -3.273 -16.923 1.00 97.31 91 LEU A CA 1
ATOM 739 C C . LEU A 1 91 ? 16.134 -3.651 -15.577 1.00 97.31 91 LEU A C 1
ATOM 741 O O . LEU A 1 91 ? 16.647 -4.508 -14.841 1.00 97.31 91 LEU A O 1
ATOM 745 N N . VAL A 1 92 ? 15.009 -3.024 -15.265 1.00 96.38 92 VAL A N 1
ATOM 746 C CA . VAL A 1 92 ? 14.254 -3.216 -14.030 1.00 96.38 92 VAL A CA 1
ATOM 747 C C . VAL A 1 92 ? 13.012 -4.051 -14.317 1.00 96.38 92 VAL A C 1
ATOM 749 O O . VAL A 1 92 ? 12.274 -3.801 -15.268 1.00 96.38 92 VAL A O 1
ATOM 752 N N . ALA A 1 93 ? 12.775 -5.066 -13.492 1.00 96.12 93 ALA A N 1
ATOM 753 C CA . ALA A 1 93 ? 11.611 -5.930 -13.635 1.00 96.12 93 ALA A CA 1
ATOM 754 C C . ALA A 1 93 ? 10.302 -5.208 -13.271 1.00 96.12 93 ALA A C 1
ATOM 756 O O . ALA A 1 93 ? 10.223 -4.539 -12.241 1.00 96.12 93 ALA A O 1
ATOM 757 N N . ALA A 1 94 ? 9.260 -5.428 -14.074 1.00 96.69 94 ALA A N 1
ATOM 758 C CA . ALA A 1 94 ? 7.875 -5.022 -13.815 1.00 96.69 94 ALA A CA 1
ATOM 759 C C . ALA A 1 94 ? 6.980 -6.204 -13.407 1.00 96.69 94 ALA A C 1
ATOM 761 O O . ALA A 1 94 ? 5.830 -6.025 -13.013 1.00 96.69 94 ALA A O 1
ATOM 762 N N . ASN A 1 95 ? 7.482 -7.435 -13.501 1.00 92.75 95 ASN A N 1
ATOM 763 C CA . ASN A 1 95 ? 6.730 -8.617 -13.109 1.00 92.75 95 ASN A CA 1
ATOM 764 C C . ASN A 1 95 ? 6.395 -8.636 -11.605 1.00 92.75 95 ASN A C 1
ATOM 766 O O . ASN A 1 95 ? 7.187 -8.224 -10.761 1.00 92.75 95 ASN A O 1
ATOM 770 N N . ASN A 1 96 ? 5.255 -9.239 -11.257 1.00 88.69 96 ASN A N 1
ATOM 771 C CA . ASN A 1 96 ? 4.726 -9.273 -9.885 1.00 88.69 96 ASN A CA 1
ATOM 772 C C . ASN A 1 96 ? 5.654 -9.916 -8.833 1.00 88.69 96 ASN A C 1
ATOM 774 O O . ASN A 1 96 ? 5.434 -9.731 -7.641 1.00 88.69 96 ASN A O 1
ATOM 778 N N . VAL A 1 97 ? 6.644 -10.723 -9.236 1.00 88.00 97 VAL A N 1
ATOM 779 C CA . VAL A 1 97 ? 7.531 -11.444 -8.301 1.00 88.00 97 VAL A CA 1
ATOM 780 C C . VAL A 1 97 ? 8.764 -10.611 -7.949 1.00 88.00 97 VAL A C 1
ATOM 782 O O . VAL A 1 97 ? 9.238 -10.640 -6.814 1.00 88.00 97 VAL A O 1
ATOM 785 N N . ASN A 1 98 ? 9.299 -9.881 -8.925 1.00 89.12 98 ASN A N 1
ATOM 786 C CA . ASN A 1 98 ? 10.561 -9.159 -8.812 1.00 89.12 98 ASN A CA 1
ATOM 787 C C . ASN A 1 98 ? 10.428 -7.669 -9.129 1.00 89.12 98 ASN A C 1
ATOM 789 O O . ASN A 1 98 ? 11.437 -7.044 -9.437 1.00 89.12 98 ASN A O 1
ATOM 793 N N . TYR A 1 99 ? 9.222 -7.109 -9.047 1.00 93.19 99 TYR A N 1
ATOM 794 C CA . TYR A 1 99 ? 8.956 -5.705 -9.341 1.00 93.19 99 TYR A CA 1
ATOM 795 C C . TYR A 1 99 ? 9.992 -4.771 -8.694 1.00 93.19 99 TYR A C 1
ATOM 797 O O . TYR A 1 99 ? 10.298 -4.895 -7.505 1.00 93.19 99 TYR A O 1
ATOM 805 N N . GLY A 1 100 ? 10.563 -3.867 -9.490 1.00 89.88 100 GLY A N 1
ATOM 806 C CA . GLY A 1 100 ? 11.571 -2.899 -9.055 1.00 89.88 100 GLY A CA 1
ATOM 807 C C . GLY A 1 100 ? 12.984 -3.466 -8.868 1.00 89.88 100 GLY A C 1
ATOM 808 O O . GLY A 1 100 ? 13.911 -2.703 -8.599 1.00 89.88 100 GLY A O 1
ATOM 809 N N . LYS A 1 101 ? 13.199 -4.782 -9.015 1.00 89.00 101 LYS A N 1
ATOM 810 C CA . LYS A 1 101 ? 14.533 -5.384 -8.869 1.00 89.00 101 LYS A CA 1
ATOM 811 C C . LYS A 1 101 ? 15.309 -5.334 -10.191 1.00 89.00 101 LYS A C 1
ATOM 813 O O . LYS A 1 101 ? 14.785 -5.772 -11.221 1.00 89.00 101 LYS A O 1
ATOM 818 N N . PRO A 1 102 ? 16.575 -4.886 -10.173 1.00 91.62 102 PRO A N 1
ATOM 819 C CA . PRO A 1 102 ? 17.410 -4.849 -11.367 1.00 91.62 102 PRO A CA 1
ATOM 820 C C . PRO A 1 102 ? 17.826 -6.259 -11.804 1.00 91.62 102 PRO A C 1
ATOM 822 O O . PRO A 1 102 ? 18.018 -7.143 -10.966 1.00 91.62 102 PRO A O 1
ATOM 825 N N . TYR A 1 103 ? 17.969 -6.473 -13.115 1.00 90.25 103 TYR A N 1
ATOM 826 C CA . TYR A 1 103 ? 18.406 -7.732 -13.746 1.00 90.25 103 TYR A CA 1
ATOM 827 C C . TYR A 1 103 ? 17.516 -8.963 -13.488 1.00 90.25 103 TYR A C 1
ATOM 829 O O . TYR A 1 103 ? 17.848 -10.069 -13.913 1.00 90.25 103 TYR A O 1
ATOM 837 N N . LYS A 1 104 ? 16.376 -8.815 -12.802 1.00 90.94 104 LYS A N 1
ATOM 838 C CA . LYS A 1 104 ? 15.477 -9.922 -12.423 1.00 90.94 104 LYS A CA 1
ATOM 839 C C . LYS A 1 104 ? 14.271 -10.056 -13.350 1.00 90.94 104 LYS A C 1
ATOM 841 O O . LYS A 1 104 ? 13.154 -10.338 -12.902 1.00 90.94 104 LYS A O 1
ATOM 846 N N . LEU A 1 105 ? 14.523 -9.875 -14.644 1.00 93.19 105 LEU A N 1
ATOM 847 C CA . LEU A 1 105 ? 13.526 -10.052 -15.692 1.00 93.19 105 LEU A CA 1
ATOM 848 C C . LEU A 1 105 ? 13.046 -11.507 -15.753 1.00 93.19 105 LEU A C 1
ATOM 850 O O . LEU A 1 105 ? 13.796 -12.451 -15.478 1.00 93.19 105 LEU A O 1
ATOM 854 N N . ASN A 1 106 ? 11.784 -11.693 -16.119 1.00 93.06 106 ASN A N 1
ATOM 855 C CA . ASN A 1 106 ? 11.235 -12.989 -16.492 1.00 93.06 106 ASN A CA 1
ATOM 856 C C . ASN A 1 106 ? 11.324 -13.210 -18.015 1.00 93.06 106 ASN A C 1
ATOM 858 O O . ASN A 1 106 ? 11.812 -12.357 -18.751 1.00 93.06 106 ASN A O 1
ATOM 862 N N . CYS A 1 107 ? 10.863 -14.361 -18.511 1.00 94.00 107 CYS A N 1
ATOM 863 C CA . CYS A 1 107 ? 11.054 -14.741 -19.911 1.00 94.00 107 CYS A CA 1
ATOM 864 C C . CYS A 1 107 ? 10.380 -13.789 -20.910 1.00 94.00 107 CYS A C 1
ATOM 866 O O . CYS A 1 107 ? 10.944 -13.546 -21.974 1.00 94.00 107 CYS A O 1
ATOM 868 N N . VAL A 1 108 ? 9.190 -13.259 -20.591 1.00 96.44 108 VAL A N 1
ATOM 869 C CA . VAL A 1 108 ? 8.496 -12.322 -21.493 1.00 96.44 108 VAL A CA 1
ATOM 870 C C . VAL A 1 108 ? 9.192 -10.967 -21.525 1.00 96.44 108 VAL A C 1
ATOM 872 O O . VAL A 1 108 ? 9.420 -10.445 -22.611 1.00 96.44 108 VAL A O 1
ATOM 875 N N . GLU A 1 109 ? 9.613 -10.452 -20.369 1.00 97.56 109 GLU A N 1
ATOM 876 C CA . GLU A 1 109 ? 10.366 -9.196 -20.274 1.00 97.56 109 GLU A CA 1
ATOM 877 C C . GLU A 1 109 ? 11.714 -9.306 -20.988 1.00 97.56 109 GLU A C 1
ATOM 879 O O . GLU A 1 109 ? 12.066 -8.437 -21.776 1.00 97.56 109 GLU A O 1
ATOM 884 N N . ALA A 1 110 ? 12.443 -10.404 -20.771 1.00 96.62 110 ALA A N 1
ATOM 885 C CA . ALA A 1 110 ? 13.740 -10.645 -21.390 1.00 96.62 110 ALA A CA 1
ATOM 886 C C . ALA A 1 110 ? 13.646 -10.717 -22.921 1.00 96.62 110 ALA A C 1
ATOM 888 O O . ALA A 1 110 ? 14.409 -10.057 -23.625 1.00 96.62 110 ALA A O 1
ATOM 889 N N . LEU A 1 111 ? 12.698 -11.501 -23.446 1.00 97.25 111 LEU A N 1
ATOM 890 C CA . LEU A 1 111 ? 12.519 -11.642 -24.890 1.00 97.25 111 LEU A CA 1
ATOM 891 C C . LEU A 1 111 ? 12.035 -10.343 -25.532 1.00 97.25 111 LEU A C 1
ATOM 893 O O . LEU A 1 111 ? 12.503 -9.984 -26.609 1.00 97.25 111 LEU A O 1
ATOM 897 N N . SER A 1 112 ? 11.114 -9.648 -24.865 1.00 98.06 112 SER A N 1
ATOM 898 C CA . SER A 1 112 ? 10.601 -8.365 -25.327 1.00 98.06 112 SER A CA 1
ATOM 899 C C . SER A 1 112 ? 11.699 -7.302 -25.356 1.00 98.06 112 SER A C 1
ATOM 901 O O . SER A 1 112 ? 11.886 -6.658 -26.383 1.00 98.06 112 SER A O 1
ATOM 903 N N . ALA A 1 113 ? 12.508 -7.197 -24.298 1.00 98.19 113 ALA A N 1
ATOM 904 C CA . ALA A 1 113 ? 13.659 -6.300 -24.258 1.00 98.19 113 ALA A CA 1
ATOM 905 C C . ALA A 1 113 ? 14.656 -6.585 -25.386 1.00 98.19 113 ALA A C 1
ATOM 907 O O . ALA A 1 113 ? 15.066 -5.664 -26.083 1.00 98.19 113 ALA A O 1
ATOM 908 N N . GLY A 1 114 ? 15.011 -7.855 -25.608 1.00 97.62 114 GLY A N 1
ATOM 909 C CA . GLY A 1 114 ? 15.939 -8.223 -26.678 1.00 97.62 114 GLY A CA 1
ATOM 910 C C . GLY A 1 114 ? 15.426 -7.848 -28.072 1.00 97.62 114 GLY A C 1
ATOM 911 O O . GLY A 1 114 ? 16.184 -7.332 -28.886 1.00 97.62 114 GLY A O 1
ATOM 912 N N . LEU A 1 115 ? 14.131 -8.053 -28.336 1.00 98.25 115 LEU A N 1
ATOM 913 C CA . LEU A 1 115 ? 13.502 -7.628 -29.589 1.00 98.25 115 LEU A CA 1
ATOM 914 C C . LEU A 1 115 ? 13.470 -6.104 -29.728 1.00 98.25 115 LEU A C 1
ATOM 916 O O . LEU A 1 115 ? 13.821 -5.589 -30.787 1.00 98.25 115 LEU A O 1
ATOM 920 N N . TYR A 1 116 ? 13.101 -5.395 -28.661 1.00 98.56 116 TYR A N 1
ATOM 921 C CA . TYR A 1 116 ? 13.035 -3.937 -28.653 1.00 98.56 116 TYR A CA 1
ATOM 922 C C . TYR A 1 116 ? 14.404 -3.317 -28.941 1.00 98.56 116 TYR A C 1
ATOM 924 O O . TYR A 1 116 ? 14.512 -2.467 -29.819 1.00 98.56 116 TYR A O 1
ATOM 932 N N . ILE A 1 117 ? 15.452 -3.790 -28.256 1.00 98.50 117 ILE A N 1
ATOM 933 C CA . ILE A 1 117 ? 16.832 -3.315 -28.433 1.00 98.50 117 ILE A CA 1
ATOM 934 C C . ILE A 1 117 ? 17.298 -3.523 -29.877 1.00 98.50 117 ILE A C 1
ATOM 936 O O . ILE A 1 117 ? 17.991 -2.674 -30.414 1.00 98.50 117 ILE A O 1
ATOM 940 N N . CYS A 1 118 ? 16.895 -4.607 -30.544 1.00 98.12 118 CYS A N 1
ATOM 941 C CA . CYS A 1 118 ? 17.232 -4.844 -31.953 1.00 98.12 118 CYS A CA 1
ATOM 942 C C . CYS A 1 118 ? 16.278 -4.153 -32.953 1.00 98.12 118 CYS A C 1
ATOM 944 O O . CYS A 1 118 ? 16.343 -4.411 -34.159 1.00 98.12 118 CYS A O 1
ATOM 946 N N . GLY A 1 119 ? 15.382 -3.284 -32.476 1.00 97.25 119 GLY A N 1
ATOM 947 C CA . GLY A 1 119 ? 14.463 -2.489 -33.292 1.00 97.25 119 GLY A CA 1
ATOM 948 C C . GLY A 1 119 ? 13.204 -3.224 -33.767 1.00 97.25 119 GLY A C 1
ATOM 949 O O . GLY A 1 119 ? 12.557 -2.765 -34.706 1.00 97.25 119 GLY A O 1
ATOM 950 N N . PHE A 1 120 ? 12.851 -4.369 -33.180 1.00 97.88 120 PHE A N 1
ATOM 951 C CA . PHE A 1 120 ? 11.599 -5.097 -33.447 1.00 97.88 120 PHE A CA 1
ATOM 952 C C . PHE A 1 120 ? 10.531 -4.693 -32.425 1.00 97.88 120 PHE A C 1
ATOM 954 O O . PHE A 1 120 ? 10.099 -5.500 -31.596 1.00 97.88 120 PHE A O 1
ATOM 961 N N . LYS A 1 121 ? 10.188 -3.397 -32.403 1.00 97.19 121 LYS A N 1
ATOM 962 C CA . LYS A 1 121 ? 9.341 -2.812 -31.350 1.00 97.19 121 LYS A CA 1
ATOM 963 C C . LYS A 1 121 ? 7.932 -3.407 -31.357 1.00 97.19 121 LYS A C 1
ATOM 965 O O . LYS A 1 121 ? 7.440 -3.792 -30.302 1.00 97.19 121 LYS A O 1
ATOM 970 N N . GLU A 1 122 ? 7.318 -3.554 -32.528 1.00 96.69 122 GLU A N 1
ATOM 971 C CA . GLU A 1 122 ? 5.979 -4.144 -32.674 1.00 96.69 122 GLU A CA 1
ATOM 972 C C . GLU A 1 122 ? 5.943 -5.570 -32.109 1.00 96.69 122 GLU A C 1
ATOM 974 O O . GLU A 1 122 ? 5.165 -5.865 -31.201 1.00 96.69 122 GLU A O 1
ATOM 979 N N . GLU A 1 123 ? 6.880 -6.428 -32.519 1.00 96.50 123 GLU A N 1
ATOM 980 C CA . GLU A 1 123 ? 6.961 -7.800 -32.019 1.00 96.50 123 GLU A CA 1
ATOM 981 C C . GLU A 1 123 ? 7.325 -7.893 -30.533 1.00 96.50 123 GLU A C 1
ATOM 983 O O . GLU A 1 123 ? 7.048 -8.924 -29.904 1.00 96.50 123 GLU A O 1
ATOM 988 N N . ALA A 1 124 ? 7.985 -6.870 -29.981 1.00 97.31 124 ALA A N 1
ATOM 989 C CA . ALA A 1 124 ? 8.265 -6.756 -28.557 1.00 97.31 124 ALA A CA 1
ATOM 990 C C . ALA A 1 124 ? 6.984 -6.445 -27.768 1.00 97.31 124 ALA A C 1
ATOM 992 O O . ALA A 1 124 ? 6.736 -7.107 -26.753 1.00 97.31 124 ALA A O 1
ATOM 993 N N . PHE A 1 125 ? 6.165 -5.500 -28.243 1.00 96.94 125 PHE A N 1
ATOM 994 C CA . PHE A 1 125 ? 4.884 -5.140 -27.626 1.00 96.94 125 PHE A CA 1
ATOM 995 C C . PHE A 1 125 ? 3.886 -6.297 -27.695 1.00 96.94 125 PHE A C 1
ATOM 997 O O . PHE A 1 125 ? 3.293 -6.665 -26.678 1.00 96.94 125 PHE A O 1
ATOM 1004 N N . GLU A 1 126 ? 3.781 -6.950 -28.854 1.00 96.38 126 GLU A N 1
ATOM 1005 C CA . GLU A 1 126 ? 2.910 -8.111 -29.051 1.00 96.38 126 GLU A CA 1
ATOM 1006 C C . GLU A 1 126 ? 3.197 -9.231 -28.047 1.00 96.38 126 GLU A C 1
ATOM 1008 O O . GLU A 1 126 ? 2.281 -9.935 -27.625 1.00 96.38 126 GLU A O 1
ATOM 1013 N N . LEU A 1 127 ? 4.448 -9.418 -27.597 1.00 96.19 127 LEU A N 1
ATOM 1014 C CA . LEU A 1 127 ? 4.769 -10.457 -26.611 1.00 96.19 127 LEU A CA 1
ATOM 1015 C C . LEU A 1 127 ? 3.995 -10.287 -25.304 1.00 96.19 127 LEU A C 1
ATOM 1017 O O . LEU A 1 127 ? 3.592 -11.297 -24.714 1.00 96.19 127 LEU A O 1
ATOM 1021 N N . PHE A 1 128 ? 3.721 -9.047 -24.903 1.00 96.00 128 PHE A N 1
ATOM 1022 C CA . PHE A 1 128 ? 3.002 -8.732 -23.677 1.00 96.00 128 PHE A CA 1
ATOM 1023 C C . PHE A 1 128 ? 1.483 -8.894 -23.769 1.00 96.00 128 PHE A C 1
ATOM 1025 O O . PHE A 1 128 ? 0.840 -8.878 -22.722 1.00 96.00 128 PHE A O 1
ATOM 1032 N N . GLU A 1 129 ? 0.882 -9.142 -24.940 1.00 93.81 129 GLU A N 1
ATOM 1033 C CA . GLU A 1 129 ? -0.567 -9.394 -24.983 1.00 93.81 129 GLU A CA 1
ATOM 1034 C C . GLU A 1 129 ? -0.941 -10.578 -24.076 1.00 93.81 129 GLU A C 1
ATOM 1036 O O . GLU A 1 129 ? -0.348 -11.666 -24.141 1.00 93.81 129 GLU A O 1
ATOM 1041 N N . GLY A 1 130 ? -1.925 -10.350 -23.207 1.00 88.88 130 GLY A N 1
ATOM 1042 C CA . GLY A 1 130 ? -2.339 -11.286 -22.166 1.00 88.88 130 GLY A CA 1
ATOM 1043 C C . GLY A 1 130 ? -1.563 -11.163 -20.849 1.00 88.88 130 GLY A C 1
ATOM 1044 O O . GLY A 1 130 ? -1.881 -11.891 -19.907 1.00 88.88 130 GLY A O 1
ATOM 1045 N N . PHE A 1 131 ? -0.571 -10.277 -20.728 1.00 92.44 131 PHE A N 1
ATOM 1046 C CA . PHE A 1 131 ? 0.123 -9.941 -19.479 1.00 92.44 131 PHE A CA 1
ATOM 1047 C C . PHE A 1 131 ? -0.303 -8.549 -18.988 1.00 92.44 131 PHE A C 1
ATOM 1049 O O . PHE A 1 131 ? -0.147 -7.566 -19.697 1.00 92.44 131 PHE A O 1
ATOM 1056 N N . GLY A 1 132 ? -0.794 -8.452 -17.749 1.00 92.12 132 GLY A N 1
ATOM 1057 C CA . GLY A 1 132 ? -1.330 -7.199 -17.189 1.00 92.12 132 GLY A CA 1
ATOM 1058 C C . GLY A 1 132 ? -0.294 -6.173 -16.709 1.00 92.12 132 GLY A C 1
ATOM 1059 O O . GLY A 1 132 ? -0.672 -5.240 -16.020 1.00 92.12 132 GLY A O 1
ATOM 1060 N N . TYR A 1 133 ? 0.995 -6.364 -17.004 1.00 93.38 133 TYR A N 1
ATOM 1061 C CA . TYR A 1 133 ? 2.093 -5.492 -16.548 1.00 93.38 133 TYR A CA 1
ATOM 1062 C C . TYR A 1 133 ? 3.025 -5.053 -17.694 1.00 93.38 133 TYR A C 1
ATOM 1064 O O . TYR A 1 133 ? 4.117 -4.551 -17.446 1.00 93.38 133 TYR A O 1
ATOM 1072 N N . GLY A 1 134 ? 2.624 -5.266 -18.955 1.00 95.19 134 GLY A N 1
ATOM 1073 C CA . GLY A 1 134 ? 3.441 -4.893 -20.115 1.00 95.19 134 GLY A CA 1
ATOM 1074 C C . GLY A 1 134 ? 3.691 -3.390 -20.201 1.00 95.19 134 GLY A C 1
ATOM 1075 O O . GLY A 1 134 ? 4.837 -2.971 -20.315 1.00 95.19 134 GLY A O 1
ATOM 1076 N N . GLU A 1 135 ? 2.640 -2.578 -20.061 1.00 95.75 135 GLU A N 1
ATOM 1077 C CA . GLU A 1 135 ? 2.756 -1.111 -20.048 1.00 95.75 135 GLU A CA 1
ATOM 1078 C C . GLU A 1 135 ? 3.713 -0.624 -18.958 1.00 95.75 135 GLU A C 1
ATOM 1080 O O . GLU A 1 135 ? 4.558 0.228 -19.208 1.00 95.75 135 GLU A O 1
ATOM 1085 N N . GLU A 1 136 ? 3.648 -1.230 -17.773 1.00 97.12 136 GLU A N 1
ATOM 1086 C CA . GLU A 1 136 ? 4.530 -0.904 -16.657 1.00 97.12 136 GLU A CA 1
ATOM 1087 C C . GLU A 1 136 ? 5.999 -1.241 -16.954 1.00 97.12 136 GLU A C 1
ATOM 1089 O O . GLU A 1 136 ? 6.892 -0.468 -16.614 1.00 97.12 136 GLU A O 1
ATOM 1094 N N . PHE A 1 137 ? 6.271 -2.349 -17.653 1.00 98.25 137 PHE A N 1
ATOM 1095 C CA . PHE A 1 137 ? 7.629 -2.693 -18.086 1.00 98.25 137 PHE A CA 1
ATOM 1096 C C . PHE A 1 137 ? 8.239 -1.611 -18.980 1.00 98.25 137 PHE A C 1
ATOM 1098 O O . PHE A 1 137 ? 9.385 -1.206 -18.760 1.00 98.25 137 PHE A O 1
ATOM 1105 N N . TYR A 1 138 ? 7.470 -1.109 -19.946 1.00 97.88 138 TYR A N 1
ATOM 1106 C CA . TYR A 1 138 ? 7.918 -0.025 -20.820 1.00 97.88 138 TYR A CA 1
ATOM 1107 C C . TYR A 1 138 ? 7.929 1.330 -20.120 1.00 97.88 138 TYR A C 1
ATOM 1109 O O . TYR A 1 138 ? 8.804 2.138 -20.398 1.00 97.88 138 TYR A O 1
ATOM 1117 N N . ARG A 1 139 ? 7.033 1.577 -19.161 1.00 97.31 139 ARG A N 1
ATOM 1118 C CA . ARG A 1 139 ? 7.069 2.792 -18.340 1.00 97.31 139 ARG A CA 1
ATOM 1119 C C . ARG A 1 139 ? 8.348 2.868 -17.504 1.00 97.31 139 ARG A C 1
ATOM 1121 O O . ARG A 1 139 ? 8.941 3.936 -17.404 1.00 97.31 139 ARG A O 1
ATOM 1128 N N . LEU A 1 140 ? 8.774 1.748 -16.913 1.00 95.19 140 LEU A N 1
ATOM 1129 C CA . LEU A 1 140 ? 9.987 1.683 -16.092 1.00 95.19 140 LEU A CA 1
ATOM 1130 C C . LEU A 1 140 ? 11.273 1.790 -16.915 1.00 95.19 140 LEU A C 1
ATOM 1132 O O . LEU A 1 140 ? 12.246 2.365 -16.438 1.00 95.19 140 LEU A O 1
ATOM 1136 N N . ASN A 1 141 ? 11.293 1.212 -18.118 1.00 98.00 141 ASN A N 1
ATOM 1137 C CA . ASN A 1 141 ? 12.529 1.013 -18.877 1.00 98.00 141 ASN A CA 1
ATOM 1138 C C . ASN A 1 141 ? 12.589 1.767 -20.211 1.00 98.00 141 ASN A C 1
ATOM 1140 O O . ASN A 1 141 ? 13.604 1.673 -20.894 1.00 98.00 141 ASN A O 1
ATOM 1144 N N . GLY A 1 142 ? 11.529 2.473 -20.610 1.00 97.06 142 GLY A N 1
ATOM 1145 C CA . GLY A 1 142 ? 11.361 3.020 -21.960 1.00 97.06 142 GLY A CA 1
ATOM 1146 C C . GLY A 1 142 ? 12.504 3.927 -22.399 1.00 97.06 142 GLY A C 1
ATOM 1147 O O . GLY A 1 142 ? 13.091 3.684 -23.445 1.00 97.06 142 GLY A O 1
ATOM 1148 N N . GLU A 1 143 ? 12.894 4.883 -21.548 1.00 96.38 143 GLU A N 1
ATOM 1149 C CA . GLU A 1 143 ? 14.033 5.778 -21.806 1.00 96.38 143 GLU A CA 1
ATOM 1150 C C . GLU A 1 143 ? 15.313 4.990 -22.132 1.00 96.38 143 GLU A C 1
ATOM 1152 O O . GLU A 1 143 ? 16.021 5.297 -23.087 1.00 96.38 143 GLU A O 1
ATOM 1157 N N . LEU A 1 144 ? 15.596 3.945 -21.354 1.00 96.81 144 LEU A N 1
ATOM 1158 C CA . LEU A 1 144 ? 16.820 3.165 -21.481 1.00 96.81 144 LEU A CA 1
ATOM 1159 C C . LEU A 1 144 ? 16.766 2.199 -22.674 1.00 96.81 144 LEU A C 1
ATOM 1161 O O . LEU A 1 144 ? 17.756 2.021 -23.378 1.00 96.81 144 LEU A O 1
ATOM 1165 N N . LEU A 1 145 ? 15.595 1.611 -22.937 1.00 98.44 145 LEU A N 1
ATOM 1166 C CA . LEU A 1 145 ? 15.342 0.775 -24.111 1.00 98.44 145 LEU A CA 1
ATOM 1167 C C . LEU A 1 145 ? 15.485 1.564 -25.418 1.00 98.44 145 LEU A C 1
ATOM 1169 O O . LEU A 1 145 ? 16.022 1.027 -26.386 1.00 98.44 145 LEU A O 1
ATOM 1173 N N . ASP A 1 146 ? 15.032 2.819 -25.447 1.00 98.31 146 ASP A N 1
ATOM 1174 C CA . ASP A 1 146 ? 15.206 3.699 -26.603 1.00 98.31 146 ASP A CA 1
ATOM 1175 C C . ASP A 1 146 ? 16.685 4.041 -26.821 1.00 98.31 146 ASP A C 1
ATOM 1177 O O . ASP A 1 146 ? 17.180 3.850 -27.930 1.00 98.31 146 ASP A O 1
ATOM 1181 N N . GLN A 1 147 ? 17.430 4.395 -25.767 1.00 98.06 147 GLN A N 1
ATOM 1182 C CA . GLN A 1 147 ? 18.880 4.634 -25.871 1.00 98.06 147 GLN A CA 1
ATOM 1183 C C . GLN A 1 147 ? 19.650 3.388 -26.345 1.00 98.06 147 GLN A C 1
ATOM 1185 O O . GLN A 1 147 ? 20.551 3.480 -27.179 1.00 98.06 147 GLN A O 1
ATOM 1190 N N . TYR A 1 148 ? 19.289 2.193 -25.866 1.00 98.50 148 TYR A N 1
ATOM 1191 C CA . TYR A 1 148 ? 19.900 0.947 -26.343 1.00 98.50 148 TYR A CA 1
ATOM 1192 C C . TYR A 1 148 ? 19.595 0.651 -27.814 1.00 98.50 148 TYR A C 1
ATOM 1194 O O . TYR A 1 148 ? 20.435 0.069 -28.499 1.00 98.50 148 TYR A O 1
ATOM 1202 N N . CYS A 1 149 ? 18.420 1.049 -28.307 1.00 97.44 149 CYS A N 1
ATOM 1203 C CA . CYS A 1 149 ? 18.029 0.880 -29.706 1.00 97.44 149 CYS A CA 1
ATOM 1204 C C . CYS A 1 149 ? 18.836 1.783 -30.661 1.00 97.44 149 CYS A C 1
ATOM 1206 O O . CYS A 1 149 ? 18.923 1.481 -31.850 1.00 97.44 149 CYS A O 1
ATOM 1208 N N . GLU A 1 150 ? 19.426 2.868 -30.157 1.00 97.44 150 GLU A N 1
ATOM 1209 C CA . GLU A 1 150 ? 20.269 3.798 -30.925 1.00 97.44 150 GLU A CA 1
ATOM 1210 C C . GLU A 1 150 ? 21.751 3.381 -30.966 1.00 97.44 150 GLU A C 1
ATOM 1212 O O . GLU A 1 150 ? 22.539 3.949 -31.720 1.00 97.44 150 GLU A O 1
ATOM 1217 N N . CYS A 1 151 ? 22.144 2.374 -30.181 1.00 97.56 151 CYS A N 1
ATOM 1218 C CA . CYS A 1 151 ? 23.524 1.896 -30.115 1.00 97.56 151 CYS A CA 1
ATOM 1219 C C . CYS A 1 151 ? 23.935 1.109 -31.370 1.00 97.56 151 CYS A C 1
ATOM 1221 O O . CYS A 1 151 ? 23.175 0.318 -31.919 1.00 97.56 151 CYS A O 1
ATOM 1223 N N . SER A 1 152 ? 25.198 1.200 -31.771 1.00 94.81 152 SER A N 1
ATOM 1224 C CA . SER A 1 152 ? 25.718 0.465 -32.932 1.00 94.81 152 SER A CA 1
ATOM 1225 C C . SER A 1 152 ? 26.136 -0.966 -32.590 1.00 94.81 152 SER A C 1
ATOM 1227 O O . SER A 1 152 ? 26.140 -1.842 -33.452 1.00 94.81 152 SER A O 1
ATOM 1229 N N . ASN A 1 153 ? 26.547 -1.221 -31.345 1.00 95.56 153 ASN A N 1
ATOM 1230 C CA . ASN A 1 153 ? 27.119 -2.500 -30.922 1.00 95.56 153 ASN A CA 1
ATOM 1231 C C . ASN A 1 153 ? 26.979 -2.723 -29.406 1.00 95.56 153 ASN A C 1
ATOM 1233 O O . ASN A 1 153 ? 26.603 -1.830 -28.64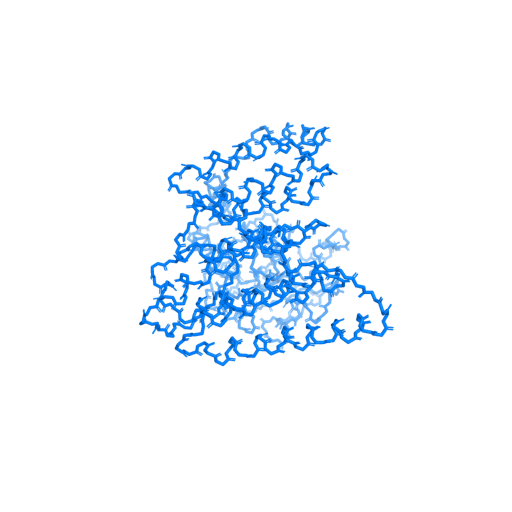7 1.00 95.56 153 ASN A O 1
ATOM 1237 N N . GLY A 1 154 ? 27.322 -3.931 -28.950 1.00 92.81 154 GLY A N 1
ATOM 1238 C CA . GLY A 1 154 ? 27.214 -4.307 -27.540 1.00 92.81 154 GLY A CA 1
ATOM 1239 C C . GLY A 1 154 ? 28.103 -3.502 -26.581 1.00 92.81 154 GLY A C 1
ATOM 1240 O O . GLY A 1 154 ? 27.759 -3.420 -25.408 1.00 92.81 154 GLY A O 1
ATOM 1241 N N . GLN A 1 155 ? 29.212 -2.900 -27.034 1.00 95.94 155 GLN A N 1
ATOM 1242 C CA . GLN A 1 155 ? 30.054 -2.054 -26.172 1.00 95.94 155 GLN A CA 1
ATOM 1243 C C . GLN A 1 155 ? 29.375 -0.712 -25.885 1.00 95.94 155 GLN A C 1
ATOM 1245 O O . GLN A 1 155 ? 29.378 -0.261 -24.743 1.00 95.94 155 GLN A O 1
ATOM 1250 N N . GLU A 1 156 ? 28.740 -0.109 -26.891 1.00 97.19 156 GLU A N 1
ATOM 1251 C CA . GLU A 1 156 ? 27.951 1.117 -26.718 1.00 97.19 156 GLU A CA 1
ATOM 1252 C C . GLU A 1 156 ? 26.763 0.895 -25.777 1.00 97.19 156 GLU A C 1
ATOM 1254 O O . GLU A 1 156 ? 26.539 1.703 -24.881 1.00 97.19 156 GLU A O 1
ATOM 1259 N N . VAL A 1 157 ? 26.085 -0.252 -25.888 1.00 97.12 157 VAL A N 1
ATOM 1260 C CA . VAL A 1 157 ? 25.008 -0.637 -24.957 1.00 97.12 157 VAL A CA 1
ATOM 1261 C C . VAL A 1 157 ? 25.508 -0.687 -23.506 1.00 97.12 157 VAL A C 1
ATOM 1263 O O . VAL A 1 157 ? 24.834 -0.195 -22.600 1.00 97.12 157 VAL A O 1
ATOM 1266 N N . ILE A 1 158 ? 26.698 -1.250 -23.266 1.00 95.88 158 ILE A N 1
ATOM 1267 C CA . ILE A 1 158 ? 27.306 -1.275 -21.926 1.00 95.88 158 ILE A CA 1
ATOM 1268 C C . ILE A 1 158 ? 27.668 0.137 -21.453 1.00 95.88 158 ILE A C 1
ATOM 1270 O O . ILE A 1 158 ? 27.412 0.468 -20.299 1.00 95.88 158 ILE A O 1
ATOM 1274 N N . LYS A 1 159 ? 28.187 0.993 -22.336 1.00 96.19 159 LYS A N 1
ATOM 1275 C CA . LYS A 1 159 ? 28.506 2.385 -21.997 1.00 96.19 159 LYS A CA 1
ATOM 1276 C C . LYS A 1 159 ? 27.257 3.171 -21.575 1.00 96.19 159 LYS A C 1
ATOM 1278 O O . LYS A 1 159 ? 27.266 3.795 -20.520 1.00 96.19 159 LYS A O 1
ATOM 1283 N N . VAL A 1 160 ? 26.166 3.071 -22.340 1.00 97.25 160 VAL A N 1
ATOM 1284 C CA . VAL A 1 160 ? 24.867 3.685 -22.000 1.00 97.25 160 VAL A CA 1
ATOM 1285 C C . VAL A 1 160 ? 24.353 3.169 -20.655 1.00 97.25 160 VAL A C 1
ATOM 1287 O O . VAL A 1 160 ? 23.906 3.944 -19.810 1.00 97.25 160 VAL A O 1
ATOM 1290 N N . GLN A 1 161 ? 24.455 1.857 -20.413 1.00 95.06 161 GLN A N 1
ATOM 1291 C CA . GLN A 1 161 ? 24.120 1.267 -19.118 1.00 95.06 161 GLN A CA 1
ATOM 1292 C C . GLN A 1 161 ? 24.934 1.893 -17.978 1.00 95.06 161 GLN A C 1
ATOM 1294 O O . GLN A 1 161 ? 24.367 2.230 -16.940 1.00 95.06 161 GLN A O 1
ATOM 1299 N N . GLU A 1 162 ? 26.252 2.000 -18.127 1.00 93.81 162 GLU A N 1
ATOM 1300 C CA . GLU A 1 162 ? 27.134 2.539 -17.090 1.00 93.81 162 GLU A CA 1
ATOM 1301 C C . GLU A 1 162 ? 26.841 4.014 -16.808 1.00 93.81 162 GLU A C 1
ATOM 1303 O O . GLU A 1 162 ? 26.749 4.406 -15.645 1.00 93.81 162 GLU A O 1
ATOM 1308 N N . GLU A 1 163 ? 26.623 4.819 -17.846 1.00 94.19 163 GLU A N 1
ATOM 1309 C CA . GLU A 1 163 ? 26.226 6.224 -17.721 1.00 94.19 163 GLU A CA 1
ATOM 1310 C C . GLU A 1 163 ? 24.891 6.365 -16.985 1.00 94.19 163 GLU A C 1
ATOM 1312 O O . GLU A 1 163 ? 24.783 7.146 -16.033 1.00 94.19 163 GLU A O 1
ATOM 1317 N N . TYR A 1 164 ? 23.895 5.554 -17.354 1.00 92.50 164 TYR A N 1
ATOM 1318 C CA . TYR A 1 164 ? 22.605 5.524 -16.673 1.00 92.50 164 TYR A CA 1
ATOM 1319 C C . TYR A 1 164 ? 22.755 5.137 -15.198 1.00 92.50 164 TYR A C 1
ATOM 1321 O O . TYR A 1 164 ? 22.213 5.813 -14.320 1.00 92.50 164 TYR A O 1
ATOM 1329 N N . LEU A 1 165 ? 23.513 4.076 -14.910 1.00 89.00 165 LEU A N 1
ATOM 1330 C CA . LEU A 1 165 ? 23.753 3.604 -13.549 1.00 89.00 165 LEU A CA 1
ATOM 1331 C C . LEU A 1 165 ? 24.510 4.629 -12.710 1.00 89.00 165 LEU A C 1
ATOM 1333 O O . LEU A 1 165 ? 24.178 4.790 -11.543 1.00 89.00 165 LEU A O 1
ATOM 1337 N N . ASN A 1 166 ? 25.486 5.337 -13.275 1.00 88.06 166 ASN A N 1
ATOM 1338 C CA . ASN A 1 166 ? 26.242 6.365 -12.563 1.00 88.06 166 ASN A CA 1
ATOM 1339 C C . ASN A 1 166 ? 25.390 7.608 -12.291 1.00 88.06 166 ASN A C 1
ATOM 1341 O O . ASN A 1 166 ? 25.400 8.111 -11.172 1.00 88.06 166 ASN A O 1
ATOM 1345 N N . LYS A 1 167 ? 24.585 8.052 -13.265 1.00 85.56 167 LYS A N 1
ATOM 1346 C CA . LYS A 1 167 ? 23.638 9.168 -13.099 1.00 85.56 167 LYS A CA 1
ATOM 1347 C C . LYS A 1 167 ? 22.608 8.899 -11.996 1.00 85.56 167 LYS A C 1
ATOM 1349 O O . LYS A 1 167 ? 22.218 9.818 -11.282 1.00 85.56 167 LYS A O 1
ATOM 1354 N N . HIS A 1 168 ? 22.166 7.647 -11.861 1.00 78.38 168 HIS A N 1
ATOM 1355 C CA . HIS A 1 168 ? 21.134 7.240 -10.899 1.00 78.38 168 HIS A CA 1
ATOM 1356 C C . HIS A 1 168 ? 21.689 6.549 -9.649 1.00 78.38 168 HIS A C 1
ATOM 1358 O O . HIS A 1 168 ? 20.921 6.170 -8.758 1.00 78.38 168 HIS A O 1
ATOM 1364 N N . ARG A 1 169 ? 23.014 6.410 -9.539 1.00 72.94 169 ARG A N 1
ATOM 1365 C CA . ARG A 1 169 ? 23.675 6.003 -8.305 1.00 72.94 169 ARG A CA 1
ATOM 1366 C C . ARG A 1 169 ? 23.538 7.165 -7.331 1.00 72.94 169 ARG A C 1
ATOM 1368 O O . ARG A 1 169 ? 24.362 8.069 -7.298 1.00 72.94 169 ARG A O 1
ATOM 1375 N N . LYS A 1 170 ? 22.493 7.132 -6.504 1.00 58.56 170 LYS A N 1
ATOM 1376 C CA . LYS A 1 170 ? 22.545 7.852 -5.233 1.00 58.56 170 LYS A CA 1
ATOM 1377 C C . LYS A 1 170 ? 23.692 7.226 -4.457 1.00 58.56 170 LYS A C 1
ATOM 1379 O O . LYS A 1 170 ? 23.665 6.016 -4.222 1.00 58.56 170 LYS A O 1
ATOM 1384 N N . GLU A 1 171 ? 24.709 8.016 -4.130 1.00 52.88 171 GLU A N 1
ATOM 1385 C CA . GLU A 1 171 ? 25.710 7.599 -3.157 1.00 52.88 171 GLU A CA 1
ATOM 1386 C C . GLU A 1 171 ? 24.945 7.102 -1.931 1.00 52.88 171 GLU A C 1
ATOM 1388 O O . GLU A 1 171 ? 24.166 7.833 -1.317 1.00 52.88 171 GLU A O 1
ATOM 1393 N N . GLN A 1 172 ? 25.077 5.808 -1.643 1.00 51.41 172 GLN A N 1
ATOM 1394 C CA . GLN A 1 172 ? 24.734 5.332 -0.319 1.00 51.41 172 GLN A CA 1
ATOM 1395 C C . GLN A 1 172 ? 25.716 6.046 0.600 1.00 51.41 172 GLN A C 1
ATOM 1397 O O . GLN A 1 172 ? 26.917 5.905 0.355 1.00 51.41 172 GLN A O 1
ATOM 1402 N N . PRO A 1 173 ? 25.252 6.857 1.566 1.00 57.00 173 PRO A N 1
ATOM 1403 C CA . PRO A 1 173 ? 26.179 7.589 2.405 1.00 57.00 173 PRO A CA 1
ATOM 1404 C C . PRO A 1 173 ? 27.155 6.586 3.025 1.00 57.00 173 PRO A C 1
ATOM 1406 O O . PRO A 1 173 ? 26.745 5.509 3.464 1.00 57.00 173 PRO A O 1
ATOM 1409 N N . GLU A 1 174 ? 28.453 6.895 2.960 1.00 59.16 174 GLU A N 1
ATOM 1410 C CA . GLU A 1 174 ? 29.541 5.981 3.355 1.00 59.16 174 GLU A CA 1
ATOM 1411 C C . GLU A 1 174 ? 29.364 5.471 4.792 1.00 59.16 174 GLU A C 1
ATOM 1413 O O . GLU A 1 174 ? 29.784 4.370 5.153 1.00 59.16 174 GLU A O 1
ATOM 1418 N N . ASP A 1 175 ? 28.653 6.255 5.597 1.00 64.50 175 ASP A N 1
ATOM 1419 C CA . ASP A 1 175 ? 28.277 5.933 6.955 1.00 64.50 175 ASP A CA 1
ATOM 1420 C C . ASP A 1 175 ? 27.188 4.861 7.084 1.00 64.50 175 ASP A C 1
ATOM 1422 O O . ASP A 1 175 ? 26.949 4.440 8.201 1.00 64.50 175 ASP A O 1
ATOM 1426 N N . ILE A 1 176 ? 26.551 4.347 6.025 1.00 66.69 176 ILE A N 1
ATOM 1427 C CA . ILE A 1 176 ? 25.489 3.329 6.155 1.00 66.69 176 ILE A CA 1
ATOM 1428 C C . ILE A 1 176 ? 25.985 2.082 6.878 1.00 66.69 176 ILE A C 1
ATOM 1430 O O . ILE A 1 176 ? 25.278 1.553 7.729 1.00 66.69 176 ILE A O 1
ATOM 1434 N N . VAL A 1 177 ? 27.194 1.606 6.576 1.00 69.75 177 VAL A N 1
ATOM 1435 C CA . VAL A 1 177 ? 27.751 0.421 7.247 1.00 69.75 177 VAL A CA 1
ATOM 1436 C C . VAL A 1 177 ? 28.006 0.718 8.727 1.00 69.75 177 VAL A C 1
ATOM 1438 O O . VAL A 1 177 ? 27.738 -0.128 9.579 1.00 69.75 177 VAL A O 1
ATOM 1441 N N . LEU A 1 178 ? 28.458 1.937 9.037 1.00 66.50 178 LEU A N 1
ATOM 1442 C CA . LEU A 1 178 ? 28.677 2.410 10.404 1.00 66.50 178 LEU A CA 1
ATOM 1443 C C . LEU A 1 178 ? 27.350 2.608 11.151 1.00 66.50 178 LEU A C 1
ATOM 1445 O O . LEU A 1 178 ? 27.199 2.071 12.239 1.00 66.50 178 LEU A O 1
ATOM 1449 N N . LYS A 1 179 ? 26.356 3.250 10.533 1.00 63.44 179 LYS A N 1
ATOM 1450 C CA . LYS A 1 179 ? 24.986 3.437 11.025 1.00 63.44 179 LYS A CA 1
ATOM 1451 C C . LYS A 1 179 ? 24.272 2.111 11.239 1.00 63.44 179 LYS A C 1
ATOM 1453 O O . LYS A 1 179 ? 23.577 1.960 12.231 1.00 63.44 179 LYS A O 1
ATOM 1458 N N . ILE A 1 180 ? 24.455 1.126 10.356 1.00 63.75 180 ILE A N 1
ATOM 1459 C CA . ILE A 1 180 ? 23.939 -0.236 10.556 1.00 63.75 180 ILE A CA 1
ATOM 1460 C C . ILE A 1 180 ? 24.639 -0.881 11.755 1.00 63.75 180 ILE A C 1
ATOM 1462 O O . ILE A 1 180 ? 23.975 -1.488 12.591 1.00 63.75 180 ILE A O 1
ATOM 1466 N N . ALA A 1 181 ? 25.962 -0.752 11.871 1.00 63.72 181 ALA A N 1
ATOM 1467 C CA . ALA A 1 181 ? 26.709 -1.300 13.000 1.00 63.72 181 ALA A CA 1
ATOM 1468 C C . ALA A 1 181 ? 26.348 -0.624 14.340 1.00 63.72 181 ALA A C 1
ATOM 1470 O O . ALA A 1 181 ? 26.306 -1.303 15.365 1.00 63.72 181 ALA A O 1
ATOM 1471 N N . GLU A 1 182 ? 26.065 0.679 14.344 1.00 60.06 182 GLU A N 1
ATOM 1472 C CA . GLU A 1 182 ? 25.553 1.432 15.495 1.00 60.06 182 GLU A CA 1
ATOM 1473 C C . GLU A 1 182 ? 24.107 1.050 15.822 1.00 60.06 182 GLU A C 1
ATOM 1475 O O . GLU A 1 182 ? 23.815 0.726 16.971 1.00 60.06 182 GLU A O 1
ATOM 1480 N N . TYR A 1 183 ? 23.232 0.954 14.818 1.00 57.47 183 TYR A N 1
ATOM 1481 C CA . TYR A 1 183 ? 21.858 0.473 14.969 1.00 57.47 183 TYR A CA 1
ATOM 1482 C C . TYR A 1 183 ? 21.813 -0.929 15.587 1.00 57.47 183 TYR A C 1
ATOM 1484 O O . TYR A 1 183 ? 21.028 -1.196 16.487 1.00 57.47 183 TYR A O 1
ATOM 1492 N N . VAL A 1 184 ? 22.693 -1.842 15.171 1.00 59.81 184 VAL A N 1
ATOM 1493 C CA . VAL A 1 184 ? 22.775 -3.186 15.769 1.00 59.81 184 VAL A CA 1
ATOM 1494 C C . VAL A 1 184 ? 23.176 -3.135 17.252 1.00 59.81 184 VAL A C 1
ATOM 1496 O O . VAL A 1 184 ? 22.764 -4.007 18.019 1.00 59.81 184 VAL A O 1
ATOM 1499 N N . LYS A 1 185 ? 23.951 -2.129 17.675 1.00 59.34 185 LYS A N 1
ATOM 1500 C CA . LYS A 1 185 ? 24.374 -1.954 19.075 1.00 59.34 185 LYS A CA 1
ATOM 1501 C C . LYS A 1 185 ? 23.291 -1.308 19.938 1.00 59.34 185 LYS A C 1
ATOM 1503 O O . LYS A 1 185 ? 23.103 -1.743 21.072 1.00 59.34 185 LYS A O 1
ATOM 1508 N N . GLU A 1 186 ? 22.558 -0.332 19.408 1.00 57.66 186 GLU A N 1
ATOM 1509 C CA . GLU A 1 186 ? 21.454 0.343 20.100 1.00 57.66 186 GLU A CA 1
ATOM 1510 C C . GLU A 1 186 ? 20.185 0.360 19.232 1.00 57.66 186 GLU A C 1
ATOM 1512 O O . GLU A 1 186 ? 19.931 1.322 18.508 1.00 57.66 186 GLU A O 1
ATOM 1517 N N . PRO A 1 187 ? 19.350 -0.695 19.297 1.00 55.25 187 PRO A N 1
ATOM 1518 C CA . PRO A 1 187 ? 18.389 -0.987 18.237 1.00 55.25 187 PRO A CA 1
ATOM 1519 C C . PRO A 1 187 ? 17.280 0.026 17.966 1.00 55.25 187 PRO A C 1
ATOM 1521 O O . PRO A 1 187 ? 16.607 -0.176 16.973 1.00 55.25 187 PRO A O 1
ATOM 1524 N N . ILE A 1 188 ? 17.072 1.079 18.765 1.00 66.12 188 ILE A N 1
ATOM 1525 C CA . ILE A 1 188 ? 16.269 2.271 18.419 1.00 66.12 188 ILE A CA 1
ATOM 1526 C C . ILE A 1 188 ? 16.571 3.352 19.482 1.00 66.12 188 ILE A C 1
ATOM 1528 O O . ILE A 1 188 ? 16.151 3.203 20.636 1.00 66.12 188 ILE A O 1
ATOM 1532 N N . ASN A 1 189 ? 17.202 4.473 19.110 1.00 76.38 189 ASN A N 1
ATOM 1533 C CA . ASN A 1 189 ? 17.209 5.680 19.946 1.00 76.38 189 ASN A CA 1
ATOM 1534 C C . ASN A 1 189 ? 15.882 6.432 19.764 1.00 76.38 189 ASN A C 1
ATOM 1536 O O . ASN A 1 189 ? 15.756 7.348 18.957 1.00 76.38 189 ASN A O 1
ATOM 1540 N N . LEU A 1 190 ? 14.862 6.027 20.529 1.00 77.50 190 LEU A N 1
ATOM 1541 C CA . LEU A 1 190 ? 13.503 6.576 20.419 1.00 77.50 190 LEU A CA 1
ATOM 1542 C C . LEU A 1 190 ? 13.456 8.100 20.556 1.00 77.50 190 LEU A C 1
ATOM 1544 O O . LEU A 1 190 ? 12.576 8.736 19.980 1.00 77.50 190 LEU A O 1
ATOM 1548 N N . LYS A 1 191 ? 14.370 8.674 21.345 1.00 80.69 191 LYS A N 1
ATOM 1549 C CA . LYS A 1 191 ? 14.425 10.113 21.581 1.00 80.69 191 LYS A CA 1
ATOM 1550 C C . LYS A 1 191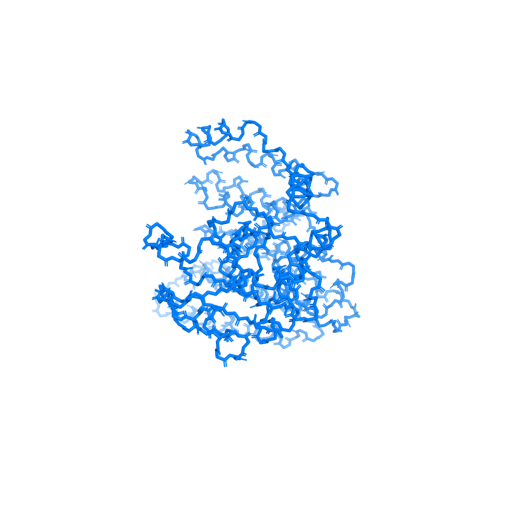 ? 14.926 10.846 20.340 1.00 80.69 191 LYS A C 1
ATOM 1552 O O . LYS A 1 191 ? 14.269 11.774 19.895 1.00 80.69 191 LYS A O 1
ATOM 1557 N N . GLU A 1 192 ? 16.036 10.393 19.774 1.00 82.88 192 GLU A N 1
ATOM 1558 C CA . GLU A 1 192 ? 16.614 10.982 18.565 1.00 82.88 192 GLU A CA 1
ATOM 1559 C C . GLU A 1 192 ? 15.678 10.848 17.360 1.00 82.88 192 GLU A C 1
ATOM 1561 O O . GLU A 1 192 ? 15.424 11.836 16.681 1.00 82.88 192 GLU A O 1
ATOM 1566 N N . GLU A 1 193 ? 15.055 9.681 17.171 1.00 84.8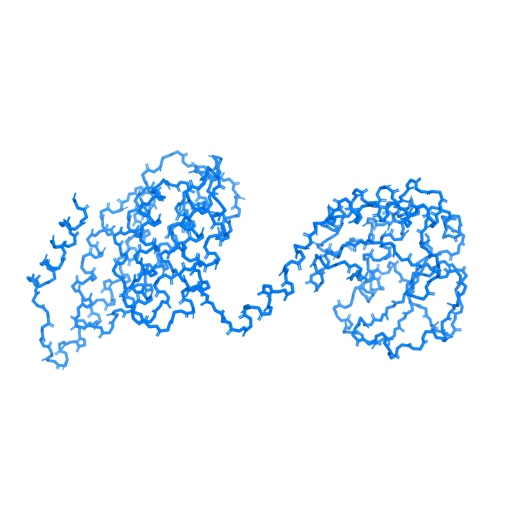8 193 GLU A N 1
ATOM 1567 C CA . GLU A 1 193 ? 14.034 9.478 16.129 1.00 84.88 193 GLU A CA 1
ATOM 1568 C C . GLU A 1 193 ? 12.835 10.423 16.311 1.00 84.88 193 GLU A C 1
ATOM 1570 O O . GLU A 1 193 ? 12.337 11.024 15.358 1.00 84.88 193 GLU A O 1
ATOM 1575 N N . THR A 1 194 ? 12.385 10.602 17.557 1.00 83.88 194 THR A N 1
ATOM 1576 C CA . THR A 1 194 ? 11.308 11.545 17.888 1.00 83.88 194 THR A CA 1
ATOM 1577 C C . THR A 1 194 ? 11.701 12.987 17.568 1.00 83.88 194 THR A C 1
ATOM 1579 O O . THR A 1 194 ? 10.898 13.730 17.003 1.00 83.88 194 THR A O 1
ATOM 1582 N N . ASP A 1 195 ? 12.913 13.399 17.934 1.00 86.44 195 ASP A N 1
ATOM 1583 C CA . ASP A 1 195 ? 13.395 14.761 17.711 1.00 86.44 195 ASP A CA 1
ATOM 1584 C C . ASP A 1 195 ? 13.614 15.035 16.212 1.00 86.44 195 ASP A C 1
ATOM 1586 O O . ASP A 1 195 ? 13.243 16.103 15.722 1.00 86.44 195 ASP A O 1
ATOM 1590 N N . GLN A 1 196 ? 14.083 14.039 15.457 1.00 87.38 196 GLN A N 1
ATOM 1591 C CA . GLN A 1 196 ? 14.220 14.122 14.005 1.00 87.38 196 GLN A CA 1
ATOM 1592 C C . GLN A 1 196 ? 12.865 14.269 13.302 1.00 87.38 196 GLN A C 1
ATOM 1594 O O . GLN A 1 196 ? 12.729 15.108 12.411 1.00 87.38 196 GLN A O 1
ATOM 1599 N N . ILE A 1 197 ? 11.844 13.506 13.715 1.00 89.94 197 ILE A N 1
ATOM 1600 C CA . ILE A 1 197 ? 10.486 13.638 13.161 1.00 89.94 197 ILE A CA 1
ATOM 1601 C C . ILE A 1 197 ? 9.916 15.031 13.434 1.00 89.94 197 ILE A C 1
ATOM 1603 O O . ILE A 1 197 ? 9.299 15.618 12.548 1.00 89.94 197 ILE A O 1
ATOM 1607 N N . LYS A 1 198 ? 10.112 15.581 14.640 1.00 88.56 198 LYS A N 1
ATOM 1608 C CA . LYS A 1 198 ? 9.653 16.945 14.952 1.00 88.56 198 LYS A CA 1
ATOM 1609 C C . LYS A 1 198 ? 10.279 17.963 14.005 1.00 88.56 198 LYS A C 1
ATOM 1611 O O . LYS A 1 198 ? 9.548 18.756 13.420 1.00 88.56 198 LYS A O 1
ATOM 1616 N N . LEU A 1 199 ? 11.597 17.889 13.816 1.00 88.31 199 LEU A N 1
ATOM 1617 C CA . LEU A 1 199 ? 12.326 18.783 12.920 1.00 88.31 199 LEU A CA 1
ATOM 1618 C C . LEU A 1 199 ? 11.845 18.645 11.466 1.00 88.31 199 LEU A C 1
ATOM 1620 O O . LEU A 1 199 ? 11.620 19.640 10.783 1.00 88.31 199 LEU A O 1
ATOM 1624 N N . GLU A 1 200 ? 11.636 17.413 10.997 1.00 89.50 200 GLU A N 1
ATOM 1625 C CA . GLU A 1 200 ? 11.129 17.142 9.649 1.00 89.50 200 GLU A CA 1
ATOM 1626 C C . GLU A 1 200 ? 9.718 17.709 9.446 1.00 89.50 200 GLU A C 1
ATOM 1628 O O . GLU A 1 200 ? 9.452 18.354 8.431 1.00 89.50 200 GLU A O 1
ATOM 1633 N N . LEU A 1 201 ? 8.833 17.561 10.435 1.00 89.50 201 LEU A N 1
ATOM 1634 C CA . LEU A 1 201 ? 7.474 18.105 10.401 1.00 89.50 201 LEU A CA 1
ATOM 1635 C C . LEU A 1 201 ? 7.419 19.635 10.531 1.00 89.50 201 LEU A C 1
ATOM 1637 O O . LEU A 1 201 ? 6.361 20.220 10.286 1.00 89.50 201 LEU A O 1
ATOM 1641 N N . GLU A 1 202 ? 8.502 20.294 10.943 1.00 88.75 202 GLU A N 1
ATOM 1642 C CA . GLU A 1 202 ? 8.656 21.757 10.951 1.00 88.75 202 GLU A CA 1
ATOM 1643 C C . GLU A 1 202 ? 9.154 22.328 9.619 1.00 88.75 202 GLU A C 1
ATOM 1645 O O . GLU A 1 202 ? 9.077 23.539 9.412 1.00 88.75 202 GLU A O 1
ATOM 1650 N N . SER A 1 203 ? 9.608 21.476 8.697 1.00 88.75 203 SER A N 1
ATOM 1651 C CA . SER A 1 203 ? 10.049 21.907 7.372 1.00 88.75 203 SER A CA 1
ATOM 1652 C C . SER A 1 203 ? 8.900 22.444 6.504 1.00 88.75 203 SER A C 1
ATOM 1654 O O . SER A 1 203 ? 7.718 22.224 6.772 1.00 88.75 203 SER A O 1
ATOM 1656 N N . GLN A 1 204 ? 9.258 23.172 5.441 1.00 80.69 204 GLN A N 1
ATOM 1657 C CA . GLN A 1 204 ? 8.297 23.783 4.517 1.00 80.69 204 GLN A CA 1
ATOM 1658 C C . GLN A 1 204 ? 7.474 22.747 3.731 1.00 80.69 204 GLN A C 1
ATOM 1660 O O . GLN A 1 204 ? 6.323 23.021 3.394 1.00 80.69 204 GLN A O 1
ATOM 1665 N N . ASP A 1 205 ? 8.056 21.579 3.449 1.00 83.50 205 ASP A N 1
ATOM 1666 C CA . ASP A 1 205 ? 7.419 20.477 2.722 1.00 83.50 205 ASP A CA 1
ATOM 1667 C C . ASP A 1 205 ? 7.732 19.141 3.420 1.00 83.50 205 ASP A C 1
ATOM 1669 O O . ASP A 1 205 ? 8.675 18.439 3.045 1.00 83.50 205 ASP A O 1
ATOM 1673 N N . PRO A 1 206 ? 7.014 18.825 4.510 1.00 88.88 206 PRO A N 1
ATOM 1674 C CA . PRO A 1 206 ? 7.315 17.655 5.316 1.00 88.88 206 PRO A CA 1
ATOM 1675 C C . PRO A 1 206 ? 6.900 16.364 4.603 1.00 88.88 206 PRO A C 1
ATOM 1677 O O . PRO A 1 206 ? 5.770 16.232 4.127 1.00 88.88 206 PRO A O 1
ATOM 1680 N N . ASP A 1 207 ? 7.774 15.354 4.621 1.00 89.56 207 ASP A N 1
ATOM 1681 C CA . ASP A 1 207 ? 7.430 14.012 4.145 1.00 89.56 207 ASP A CA 1
ATOM 1682 C C . ASP A 1 207 ? 6.514 13.315 5.164 1.00 89.56 207 ASP A C 1
ATOM 1684 O O . ASP A 1 207 ? 6.936 12.634 6.109 1.00 89.56 207 ASP A O 1
ATOM 1688 N N . LEU A 1 208 ? 5.209 13.517 4.982 1.00 91.75 208 LEU A N 1
ATOM 1689 C CA . LEU A 1 208 ? 4.175 12.967 5.854 1.00 91.75 208 LEU A CA 1
ATOM 1690 C C . LEU A 1 208 ? 4.089 11.437 5.780 1.00 91.75 208 LEU A C 1
ATOM 1692 O O . LEU A 1 208 ? 3.743 10.798 6.776 1.00 91.75 208 LEU A O 1
ATOM 1696 N N . VAL A 1 209 ? 4.414 10.831 4.632 1.00 89.94 209 VAL A N 1
ATOM 1697 C CA . VAL A 1 209 ? 4.395 9.367 4.476 1.00 89.94 209 VAL A CA 1
ATOM 1698 C C . VAL A 1 209 ? 5.502 8.752 5.321 1.00 89.94 209 VAL A C 1
ATOM 1700 O O . VAL A 1 209 ? 5.246 7.827 6.099 1.00 89.94 209 VAL A O 1
ATOM 1703 N N . LYS A 1 210 ? 6.716 9.298 5.206 1.00 89.06 210 LYS A N 1
ATOM 1704 C CA . LYS A 1 210 ? 7.866 8.889 6.010 1.00 89.06 210 LYS A CA 1
ATOM 1705 C C . LYS A 1 210 ? 7.614 9.139 7.492 1.00 89.06 210 LYS A C 1
ATOM 1707 O O . LYS A 1 210 ? 7.829 8.236 8.296 1.00 89.06 210 LYS A O 1
ATOM 1712 N N . SER A 1 211 ? 7.072 10.303 7.844 1.00 91.12 211 SER A N 1
ATOM 1713 C CA . SER A 1 211 ? 6.754 10.647 9.234 1.00 91.12 211 SER A CA 1
ATOM 1714 C C . SER A 1 211 ? 5.793 9.634 9.861 1.00 91.12 211 SER A C 1
ATOM 1716 O O . SER A 1 211 ? 6.067 9.111 10.940 1.00 91.12 211 SER A O 1
ATOM 1718 N N . ILE A 1 212 ? 4.702 9.276 9.169 1.00 91.94 212 ILE A N 1
ATOM 1719 C CA . ILE A 1 212 ? 3.784 8.230 9.648 1.00 91.94 212 ILE A CA 1
ATOM 1720 C C . ILE A 1 212 ? 4.503 6.893 9.797 1.00 91.94 212 ILE A C 1
ATOM 1722 O O . ILE A 1 212 ? 4.328 6.221 10.810 1.00 91.94 212 ILE A O 1
ATOM 1726 N N . PHE A 1 213 ? 5.279 6.486 8.793 1.00 90.00 213 PHE A N 1
ATOM 1727 C CA . PHE A 1 213 ? 5.972 5.204 8.820 1.00 90.00 213 PHE A CA 1
ATOM 1728 C C . PHE A 1 213 ? 6.895 5.088 10.040 1.00 90.00 213 PHE A C 1
ATOM 1730 O O . PHE A 1 213 ? 6.831 4.094 10.767 1.00 90.00 213 PHE A O 1
ATOM 1737 N N . VAL A 1 214 ? 7.693 6.124 10.313 1.00 89.50 214 VAL A N 1
ATOM 1738 C CA . VAL A 1 214 ? 8.582 6.154 11.481 1.00 89.50 214 VAL A CA 1
ATOM 1739 C C . VAL A 1 214 ? 7.769 6.158 12.780 1.00 89.50 214 VAL A C 1
ATOM 1741 O O . VAL A 1 214 ? 8.050 5.361 13.673 1.00 89.50 214 VAL A O 1
ATOM 1744 N N . LEU A 1 215 ? 6.697 6.954 12.878 1.00 91.44 215 LEU A N 1
ATOM 1745 C CA . LEU A 1 215 ? 5.817 6.966 14.056 1.00 91.44 215 LEU A CA 1
ATOM 1746 C C . LEU A 1 215 ? 5.144 5.604 14.304 1.00 91.44 215 LEU A C 1
ATOM 1748 O O . LEU A 1 215 ? 5.019 5.173 15.452 1.00 91.44 215 LEU A O 1
ATOM 1752 N N . GLU A 1 216 ? 4.729 4.889 13.257 1.00 89.44 216 GLU A N 1
ATOM 1753 C CA . GLU A 1 216 ? 4.170 3.534 13.351 1.00 89.44 216 GLU A CA 1
ATOM 1754 C C . GLU A 1 216 ? 5.222 2.516 13.825 1.00 89.44 216 GLU A C 1
ATOM 1756 O O . GLU A 1 216 ? 4.891 1.607 14.594 1.00 89.44 216 GLU A O 1
ATOM 1761 N N . ILE A 1 217 ? 6.486 2.665 13.413 1.00 87.88 217 ILE A N 1
ATOM 1762 C CA . ILE A 1 217 ? 7.602 1.857 13.927 1.00 87.88 217 ILE A CA 1
ATOM 1763 C C . ILE A 1 217 ? 7.844 2.165 15.402 1.00 87.88 217 ILE A C 1
ATOM 1765 O O . ILE A 1 217 ? 7.874 1.239 16.212 1.00 87.88 217 ILE A O 1
ATOM 1769 N N . ILE A 1 218 ? 7.953 3.444 15.770 1.00 88.12 218 ILE A N 1
ATOM 1770 C CA . ILE A 1 218 ? 8.119 3.875 17.163 1.00 88.12 218 ILE A CA 1
ATOM 1771 C C . ILE A 1 218 ? 7.007 3.282 18.030 1.00 88.12 218 ILE A C 1
ATOM 1773 O O . ILE A 1 218 ? 7.296 2.669 19.055 1.00 88.12 218 ILE A O 1
ATOM 1777 N N . THR A 1 219 ? 5.752 3.363 17.574 1.00 88.25 219 THR A N 1
ATOM 1778 C CA . THR A 1 219 ? 4.581 2.803 18.270 1.00 88.25 219 THR A CA 1
ATOM 1779 C C . THR A 1 219 ? 4.782 1.331 18.644 1.00 88.25 219 THR A C 1
ATOM 1781 O O . THR A 1 219 ? 4.446 0.917 19.753 1.00 88.25 219 THR A O 1
ATOM 1784 N N . LYS A 1 220 ? 5.353 0.534 17.732 1.00 85.25 220 LYS A N 1
ATOM 1785 C CA . LYS A 1 220 ? 5.623 -0.901 17.934 1.00 85.25 220 LYS A CA 1
ATOM 1786 C C . LYS A 1 220 ? 6.850 -1.165 18.812 1.00 85.25 220 LYS A C 1
ATOM 1788 O O . LYS A 1 220 ? 6.958 -2.244 19.389 1.00 85.25 220 LYS A O 1
ATOM 1793 N N . SER A 1 221 ? 7.756 -0.197 18.910 1.00 83.75 221 SER A N 1
ATOM 1794 C CA . SER A 1 221 ? 9.036 -0.302 19.617 1.00 83.75 221 SER A CA 1
ATOM 1795 C C . SER A 1 221 ? 8.987 0.196 21.067 1.00 83.75 221 SER A C 1
ATOM 1797 O O . SER A 1 221 ? 9.942 -0.013 21.816 1.00 83.75 221 SER A O 1
ATOM 1799 N N . ILE A 1 222 ? 7.896 0.842 21.488 1.00 84.38 222 ILE A N 1
ATOM 1800 C CA . ILE A 1 222 ? 7.700 1.332 22.861 1.00 84.38 222 ILE A CA 1
ATOM 1801 C C . ILE A 1 222 ? 7.657 0.171 23.859 1.00 84.38 222 ILE A C 1
ATOM 1803 O O . ILE A 1 222 ? 6.834 -0.739 23.750 1.00 84.38 222 ILE A O 1
ATOM 1807 N N . LYS A 1 223 ? 8.503 0.240 24.893 1.00 82.19 223 LYS A N 1
ATOM 1808 C CA . LYS A 1 223 ? 8.593 -0.790 25.944 1.00 82.19 223 LYS A CA 1
ATOM 1809 C C . LYS A 1 223 ? 8.056 -0.303 27.288 1.00 82.19 223 LYS A C 1
ATOM 1811 O O . LYS A 1 223 ? 7.475 -1.088 28.039 1.00 82.19 223 LYS A O 1
ATOM 1816 N N . THR A 1 224 ? 8.211 0.986 27.590 1.00 83.69 224 THR A N 1
ATOM 1817 C CA . THR A 1 224 ? 7.862 1.567 28.898 1.00 83.69 224 THR A CA 1
ATOM 1818 C C . THR A 1 224 ? 6.646 2.493 28.834 1.00 83.69 224 THR A C 1
ATOM 1820 O O . THR A 1 224 ? 6.301 3.032 27.783 1.00 83.69 224 THR A O 1
ATOM 1823 N N . HIS A 1 225 ? 5.992 2.710 29.979 1.00 82.38 225 HIS A N 1
ATOM 1824 C CA . HIS A 1 225 ? 4.882 3.666 30.092 1.00 82.38 225 HIS A CA 1
ATOM 1825 C C . HIS A 1 225 ? 5.313 5.110 29.809 1.00 82.38 225 HIS A C 1
ATOM 1827 O O . HIS A 1 225 ? 4.573 5.857 29.178 1.00 82.38 225 HIS A O 1
ATOM 1833 N N . THR A 1 226 ? 6.516 5.500 30.234 1.00 84.62 226 THR A N 1
ATOM 1834 C CA . THR A 1 226 ? 7.055 6.843 29.980 1.00 84.62 226 THR A CA 1
ATOM 1835 C C . THR A 1 226 ? 7.243 7.093 28.484 1.00 84.62 226 THR A C 1
ATOM 1837 O O . THR A 1 226 ? 6.830 8.134 27.985 1.00 84.62 226 THR A O 1
ATOM 1840 N N . GLN A 1 227 ? 7.796 6.114 27.757 1.00 84.88 227 GLN A N 1
ATOM 1841 C CA . GLN A 1 227 ? 7.928 6.170 26.296 1.00 84.88 227 GLN A CA 1
ATOM 1842 C C . GLN A 1 227 ? 6.561 6.230 25.614 1.00 84.88 227 GLN A C 1
ATOM 1844 O O . GLN A 1 227 ? 6.371 7.009 24.687 1.00 84.88 227 GLN A O 1
ATOM 1849 N N . PHE A 1 228 ? 5.597 5.445 26.103 1.00 87.25 228 PHE A N 1
ATOM 1850 C CA . PHE A 1 228 ? 4.232 5.465 25.590 1.00 87.25 228 PHE A CA 1
ATOM 1851 C C . PHE A 1 228 ? 3.580 6.843 25.713 1.00 87.25 228 PHE A C 1
ATOM 1853 O O . PHE A 1 228 ? 2.999 7.336 24.746 1.00 87.25 228 PHE A O 1
ATOM 1860 N N . ARG A 1 229 ? 3.702 7.473 26.886 1.00 86.50 229 ARG A N 1
ATOM 1861 C CA . ARG A 1 229 ? 3.166 8.812 27.132 1.00 86.50 229 ARG A CA 1
ATOM 1862 C C . ARG A 1 229 ? 3.815 9.841 26.208 1.00 86.50 229 ARG A C 1
ATOM 1864 O O . ARG A 1 229 ? 3.098 10.509 25.481 1.00 86.50 229 ARG A O 1
ATOM 1871 N N . ALA A 1 230 ? 5.147 9.886 26.163 1.00 87.19 230 ALA A N 1
ATOM 1872 C CA . ALA A 1 230 ? 5.877 10.829 25.314 1.00 87.19 230 ALA A CA 1
ATOM 1873 C C . ALA A 1 230 ? 5.525 10.681 23.822 1.00 87.19 230 ALA A C 1
ATOM 1875 O O . ALA A 1 230 ? 5.351 11.675 23.122 1.00 87.19 230 ALA A O 1
ATOM 1876 N N . HIS A 1 231 ? 5.379 9.444 23.343 1.00 89.62 231 HIS A N 1
ATOM 1877 C CA . HIS A 1 231 ? 4.967 9.165 21.966 1.00 89.62 231 HIS A CA 1
ATOM 1878 C C . HIS A 1 231 ? 3.517 9.569 21.685 1.00 89.62 231 HIS A C 1
ATOM 1880 O O . HIS A 1 231 ? 3.210 10.110 20.628 1.00 89.62 231 HIS A O 1
ATOM 1886 N N . THR A 1 232 ? 2.618 9.334 22.639 1.00 90.25 232 THR A N 1
ATOM 1887 C CA . THR A 1 232 ? 1.215 9.747 22.515 1.00 90.25 232 THR A CA 1
ATOM 1888 C C . THR A 1 232 ? 1.098 11.271 22.485 1.00 90.25 232 THR A C 1
ATOM 1890 O O . THR A 1 232 ? 0.413 11.800 21.614 1.00 90.25 232 THR A O 1
ATOM 1893 N N . ASP A 1 233 ? 1.817 11.970 23.369 1.00 89.44 233 ASP A N 1
ATOM 1894 C CA . ASP A 1 233 ? 1.868 13.436 23.415 1.00 89.44 233 ASP A CA 1
ATOM 1895 C C . ASP A 1 233 ? 2.407 14.013 22.092 1.00 89.44 233 ASP A C 1
ATOM 1897 O O . ASP A 1 233 ? 1.877 14.995 21.574 1.00 89.44 233 ASP A O 1
ATOM 1901 N N . LEU A 1 234 ? 3.417 13.364 21.497 1.00 91.56 234 LEU A N 1
ATOM 1902 C CA . LEU A 1 234 ? 3.929 13.715 20.171 1.00 91.56 234 LEU A CA 1
ATOM 1903 C C . LEU A 1 234 ? 2.876 13.531 19.075 1.00 91.56 234 LEU A C 1
ATOM 1905 O O . LEU A 1 234 ? 2.663 14.436 18.277 1.00 91.56 234 LEU A O 1
ATOM 1909 N N . ILE A 1 235 ? 2.223 12.370 18.994 1.00 93.12 235 ILE A N 1
ATOM 1910 C CA . ILE A 1 235 ? 1.223 12.150 17.942 1.00 93.12 235 ILE A CA 1
ATOM 1911 C C . ILE A 1 235 ? 0.062 13.143 18.090 1.00 93.12 235 ILE A C 1
ATOM 1913 O O . ILE A 1 235 ? -0.412 13.675 17.085 1.00 93.12 235 ILE A O 1
ATOM 1917 N N . ILE A 1 236 ? -0.382 13.417 19.319 1.00 92.12 236 ILE A N 1
ATOM 1918 C CA . ILE A 1 236 ? -1.442 14.395 19.583 1.00 92.12 236 ILE A CA 1
ATOM 1919 C C . ILE A 1 236 ? -1.028 15.790 19.101 1.00 92.12 236 ILE A C 1
ATOM 1921 O O . ILE A 1 236 ? -1.790 16.405 18.356 1.00 92.12 236 ILE A O 1
ATOM 1925 N N . SER A 1 237 ? 0.186 16.252 19.420 1.00 91.75 237 SER A N 1
ATOM 1926 C CA . SER A 1 237 ? 0.651 17.573 18.971 1.00 91.75 237 SER A CA 1
ATOM 1927 C C . SER A 1 237 ? 0.729 17.680 17.443 1.00 91.75 237 SER A C 1
ATOM 1929 O O . SER A 1 237 ? 0.412 18.720 16.866 1.00 91.75 237 SER A O 1
ATOM 1931 N N . ILE A 1 238 ? 1.064 16.583 16.757 1.00 93.56 238 ILE A N 1
ATOM 1932 C CA . ILE A 1 238 ? 1.038 16.517 15.291 1.00 93.56 238 ILE A CA 1
ATOM 1933 C C . ILE A 1 238 ? -0.406 16.603 14.772 1.00 93.56 238 ILE A C 1
ATOM 1935 O O . ILE A 1 238 ? -0.685 17.365 13.847 1.00 93.56 238 ILE A O 1
ATOM 1939 N N . ILE A 1 239 ? -1.348 15.866 15.366 1.00 93.44 239 ILE A N 1
ATOM 1940 C CA . ILE A 1 239 ? -2.770 15.921 14.981 1.00 93.44 239 ILE A CA 1
ATOM 1941 C C . ILE A 1 239 ? -3.346 17.337 15.157 1.00 93.44 239 ILE A C 1
ATOM 1943 O O . ILE A 1 239 ? -4.179 17.753 14.348 1.00 93.44 239 ILE A O 1
ATOM 1947 N N . GLU A 1 240 ? -2.913 18.057 16.193 1.00 91.88 240 GLU A N 1
ATOM 1948 C CA . GLU A 1 240 ? -3.303 19.441 16.493 1.00 91.88 240 GLU A CA 1
ATOM 1949 C C . GLU A 1 240 ? -2.648 20.468 15.566 1.00 91.88 240 GLU A C 1
ATOM 1951 O O . GLU A 1 240 ? -3.231 21.517 15.301 1.00 91.88 240 GLU A O 1
ATOM 1956 N N . LYS A 1 241 ? -1.466 20.164 15.024 1.00 91.94 241 LYS A N 1
ATOM 1957 C CA . LYS A 1 241 ? -0.800 21.004 14.023 1.00 91.94 241 LYS A CA 1
ATOM 1958 C C . LYS A 1 241 ? -1.479 20.908 12.657 1.00 91.94 241 LYS A C 1
ATOM 1960 O O . LYS A 1 241 ? -1.725 21.920 12.006 1.00 91.94 241 LYS A O 1
ATOM 1965 N N . PHE A 1 242 ? -1.784 19.694 12.207 1.00 92.56 242 PHE A N 1
ATOM 1966 C CA . PHE A 1 242 ? -2.310 19.439 10.865 1.00 92.56 242 PHE A CA 1
ATOM 1967 C C . PHE A 1 242 ? -3.837 19.386 10.869 1.00 92.56 242 PHE A C 1
ATOM 1969 O O . PHE A 1 242 ? -4.412 18.333 10.626 1.00 92.56 242 PHE A O 1
ATOM 1976 N N . THR A 1 243 ? -4.509 20.506 11.146 1.00 90.62 243 THR A N 1
ATOM 1977 C CA . THR A 1 243 ? -5.979 20.536 11.268 1.00 90.62 243 THR A CA 1
ATOM 1978 C C . THR A 1 243 ? -6.717 20.699 9.949 1.00 90.62 243 THR A C 1
ATOM 1980 O O . THR A 1 243 ? -7.908 20.435 9.920 1.00 90.62 243 THR A O 1
ATOM 1983 N N . ASP A 1 244 ? -6.075 21.105 8.855 1.00 90.50 244 ASP A N 1
ATOM 1984 C CA . ASP A 1 244 ? -6.771 21.295 7.578 1.00 90.50 244 ASP A CA 1
ATOM 1985 C C . ASP A 1 244 ? -7.367 19.996 7.020 1.00 90.50 244 ASP A C 1
ATOM 1987 O O . ASP A 1 244 ? -6.758 18.925 7.103 1.00 90.50 244 ASP A O 1
ATOM 1991 N N . TYR A 1 245 ? -8.497 20.113 6.314 1.00 90.38 245 TYR A N 1
ATOM 1992 C CA . TYR A 1 245 ? -9.148 18.977 5.654 1.00 90.38 245 TYR A CA 1
ATOM 1993 C C . TYR A 1 245 ? -8.221 18.211 4.694 1.00 90.38 245 TYR A C 1
ATOM 1995 O O . TYR A 1 245 ? -8.293 16.986 4.607 1.00 90.38 245 TYR A O 1
ATOM 2003 N N . LYS A 1 246 ? -7.283 18.901 4.028 1.00 93.00 246 LYS A N 1
ATOM 2004 C CA . LYS A 1 246 ? -6.305 18.257 3.134 1.00 93.00 246 LYS A CA 1
ATOM 2005 C C . LYS A 1 246 ? -5.462 17.176 3.824 1.00 93.00 246 LYS A C 1
ATOM 2007 O O . LYS A 1 246 ? -4.935 16.309 3.139 1.00 93.00 246 LYS A O 1
ATOM 2012 N N . HIS A 1 247 ? -5.364 17.205 5.155 1.00 94.75 247 HIS A N 1
ATOM 2013 C CA . HIS A 1 247 ? -4.644 16.228 5.971 1.00 94.75 247 HIS A CA 1
ATOM 2014 C C . HIS A 1 247 ? -5.574 15.254 6.712 1.00 94.75 247 HIS A C 1
ATOM 2016 O O . HIS A 1 247 ? -5.121 14.541 7.606 1.00 94.75 247 HIS A O 1
ATOM 2022 N N . ALA A 1 248 ? -6.869 15.190 6.388 1.00 94.94 248 ALA A N 1
ATOM 2023 C CA . ALA A 1 248 ? -7.814 14.327 7.099 1.00 94.94 248 ALA A CA 1
ATOM 2024 C C . ALA A 1 248 ? -7.366 12.852 7.113 1.00 94.94 248 ALA A C 1
ATOM 2026 O O . ALA A 1 248 ? -7.387 12.211 8.165 1.00 94.94 248 ALA A O 1
ATOM 2027 N N . ILE A 1 249 ? -6.870 12.332 5.983 1.00 95.62 249 ILE A N 1
ATOM 2028 C CA . ILE A 1 249 ? -6.349 10.956 5.877 1.00 95.62 249 ILE A CA 1
ATOM 2029 C C . ILE A 1 249 ? -5.109 10.764 6.762 1.00 95.62 249 ILE A C 1
ATOM 2031 O O . ILE A 1 249 ? -5.029 9.780 7.503 1.00 95.62 249 ILE A O 1
ATOM 2035 N N . PHE A 1 250 ? -4.173 11.719 6.739 1.00 95.25 250 PHE A N 1
ATOM 2036 C CA . PHE A 1 250 ? -2.998 11.728 7.612 1.00 95.25 250 PHE A CA 1
ATOM 2037 C C . PHE A 1 250 ? -3.390 11.661 9.097 1.00 95.25 250 PHE A C 1
ATOM 2039 O O . PHE A 1 250 ? -2.928 10.776 9.820 1.00 95.25 250 PHE A O 1
ATOM 2046 N N . ARG A 1 251 ? -4.322 12.513 9.541 1.00 95.25 251 ARG A N 1
ATOM 2047 C CA . ARG A 1 251 ? -4.810 12.532 10.931 1.00 95.25 251 ARG A CA 1
ATOM 2048 C C . ARG A 1 251 ? -5.492 11.227 11.326 1.00 95.25 251 ARG A C 1
ATOM 2050 O O . ARG A 1 251 ? -5.193 10.686 12.387 1.00 95.25 251 ARG A O 1
ATOM 2057 N N . LEU A 1 252 ? -6.371 10.687 10.477 1.00 95.69 252 LEU A N 1
ATOM 2058 C CA . LEU A 1 252 ? -7.027 9.402 10.742 1.00 95.69 252 LEU A CA 1
ATOM 2059 C C . LEU A 1 252 ? -6.007 8.271 10.897 1.00 95.69 252 LEU A C 1
ATOM 2061 O O . LEU A 1 252 ? -6.164 7.415 11.768 1.00 95.69 252 LEU A O 1
ATOM 2065 N N . ARG A 1 253 ? -4.941 8.271 10.090 1.00 95.06 253 ARG A N 1
ATOM 2066 C CA . ARG A 1 253 ? -3.881 7.263 10.179 1.00 95.06 253 ARG A CA 1
ATOM 2067 C C . ARG A 1 253 ? -3.075 7.383 11.478 1.00 95.06 253 ARG A C 1
ATOM 2069 O O . ARG A 1 253 ? -2.806 6.361 12.108 1.00 95.06 253 ARG A O 1
ATOM 2076 N N . LEU A 1 254 ? -2.783 8.603 11.930 1.00 94.19 254 LEU A N 1
ATOM 2077 C CA . LEU A 1 254 ? -2.165 8.856 13.237 1.00 94.19 254 LEU A CA 1
ATOM 2078 C C . LEU A 1 254 ? -3.061 8.427 14.410 1.00 94.19 254 LEU A C 1
ATOM 2080 O O . LEU A 1 254 ? -2.610 7.745 15.325 1.00 94.19 254 LEU A O 1
ATOM 2084 N N . ILE A 1 255 ? -4.353 8.750 14.370 1.00 93.81 255 ILE A N 1
ATOM 2085 C CA . ILE A 1 255 ? -5.314 8.320 15.399 1.00 93.81 255 ILE A CA 1
ATOM 2086 C C . ILE A 1 255 ? -5.384 6.784 15.454 1.00 93.81 255 ILE A C 1
ATOM 2088 O O . ILE A 1 255 ? -5.356 6.178 16.528 1.00 93.81 255 ILE A O 1
ATOM 2092 N N . LYS A 1 256 ? -5.417 6.136 14.285 1.00 93.31 256 LYS A N 1
ATOM 2093 C CA . LYS A 1 256 ? -5.432 4.676 14.158 1.00 93.31 256 LYS A CA 1
ATOM 2094 C C . LYS A 1 256 ? -4.171 4.022 14.721 1.00 93.31 256 LYS A C 1
ATOM 2096 O O . LYS A 1 256 ? -4.280 2.936 15.291 1.00 93.31 256 LYS A O 1
ATOM 2101 N N . SER A 1 257 ? -2.996 4.643 14.586 1.00 91.06 257 SER A N 1
ATOM 2102 C CA . SER A 1 257 ? -1.753 4.088 15.139 1.00 91.06 257 SER A CA 1
ATOM 2103 C C . SER A 1 257 ? -1.795 4.036 16.670 1.00 91.06 257 SER A C 1
ATOM 2105 O O . SER A 1 257 ? -1.423 3.012 17.241 1.00 91.06 257 SER A O 1
ATOM 2107 N N . ILE A 1 258 ? -2.365 5.058 17.323 1.00 87.69 258 ILE A N 1
ATOM 2108 C CA . ILE A 1 258 ? -2.542 5.100 18.782 1.00 87.69 258 ILE A CA 1
ATOM 2109 C C . ILE A 1 258 ? -3.563 4.059 19.263 1.00 87.69 258 ILE A C 1
ATOM 2111 O O . ILE A 1 258 ? -3.304 3.335 20.224 1.00 87.69 258 ILE A O 1
ATOM 2115 N N . ILE A 1 259 ? -4.723 3.951 18.605 1.00 86.88 259 ILE A N 1
ATOM 2116 C CA . ILE A 1 259 ? -5.807 3.038 19.030 1.00 86.88 259 ILE A CA 1
ATOM 2117 C C . ILE A 1 259 ? -5.379 1.567 18.980 1.00 86.88 259 ILE A C 1
ATOM 2119 O O . ILE A 1 259 ? -5.912 0.729 19.701 1.00 86.88 259 ILE A O 1
ATOM 2123 N N . ASN A 1 260 ? -4.397 1.234 18.144 1.00 82.31 260 ASN A N 1
ATOM 2124 C CA . ASN A 1 260 ? -3.867 -0.124 18.037 1.00 82.31 260 ASN A CA 1
ATOM 2125 C C . ASN A 1 260 ? -2.918 -0.510 19.179 1.00 82.31 260 ASN A C 1
ATOM 2127 O O . ASN A 1 260 ? -2.385 -1.621 19.177 1.00 82.31 260 ASN A O 1
ATOM 2131 N N . THR A 1 261 ? -2.666 0.393 20.123 1.00 82.12 261 THR A N 1
ATOM 2132 C CA . THR A 1 261 ? -1.768 0.140 21.246 1.00 82.12 261 THR A CA 1
ATOM 2133 C C . THR A 1 261 ? -2.488 -0.578 22.387 1.00 82.12 261 THR A C 1
ATOM 2135 O O . THR A 1 261 ? -3.712 -0.656 22.443 1.00 82.12 261 THR A O 1
ATOM 2138 N N . ARG A 1 262 ? -1.714 -1.134 23.326 1.00 73.69 262 ARG A N 1
ATOM 2139 C CA . ARG A 1 262 ? -2.254 -1.868 24.486 1.00 73.69 262 ARG A CA 1
ATOM 2140 C C . ARG A 1 262 ? -2.953 -0.982 25.522 1.00 73.69 262 ARG A C 1
ATOM 2142 O O . ARG A 1 262 ? -3.530 -1.508 26.468 1.00 73.69 262 ARG A O 1
ATOM 2149 N N . PHE A 1 263 ? -2.830 0.337 25.402 1.00 76.88 263 PHE A N 1
ATOM 2150 C CA . PHE A 1 263 ? -3.398 1.286 26.346 1.00 76.88 263 PHE A CA 1
ATOM 2151 C C . PHE A 1 263 ? -4.517 2.061 25.681 1.00 76.88 263 PHE A C 1
ATOM 2153 O O . PHE A 1 263 ? -4.432 2.437 24.515 1.00 76.88 263 PHE A O 1
ATOM 2160 N N . TYR A 1 264 ? -5.551 2.343 26.460 1.00 78.44 264 TYR A N 1
ATOM 2161 C CA . TYR A 1 264 ? -6.582 3.246 26.004 1.00 78.44 264 TYR A CA 1
ATOM 2162 C C . TYR A 1 264 ? -6.054 4.683 25.967 1.00 78.44 264 TYR A C 1
ATOM 2164 O O . TYR A 1 264 ? -5.492 5.170 26.950 1.00 78.44 264 TYR A O 1
ATOM 2172 N N . VAL A 1 265 ? -6.302 5.368 24.851 1.00 80.44 265 VAL A N 1
ATOM 2173 C CA . VAL A 1 265 ? -6.054 6.803 24.702 1.00 80.44 265 VAL A CA 1
ATOM 2174 C C . VAL A 1 265 ? -7.356 7.482 24.265 1.00 80.44 265 VAL A C 1
ATOM 2176 O O . VAL A 1 265 ? -7.983 7.025 23.304 1.00 80.44 265 VAL A O 1
ATOM 2179 N N . PRO A 1 266 ? -7.799 8.555 24.945 1.00 79.69 266 PRO A N 1
ATOM 2180 C CA . PRO A 1 266 ? -9.048 9.245 24.632 1.00 79.69 266 PRO A CA 1
ATOM 2181 C C . PRO A 1 266 ? -8.904 10.132 23.385 1.00 79.69 266 PRO A C 1
ATOM 2183 O O . PRO A 1 266 ? -8.800 11.349 23.475 1.00 79.69 266 PRO A O 1
ATOM 2186 N N . VAL A 1 267 ? -8.909 9.519 22.200 1.00 84.94 267 VAL A N 1
ATOM 2187 C CA . VAL A 1 267 ? -8.729 10.215 20.910 1.00 84.94 267 VAL A CA 1
ATOM 2188 C C . VAL A 1 267 ? -10.041 10.553 20.192 1.00 84.94 267 VAL A C 1
ATOM 2190 O O . VAL A 1 267 ? -10.016 11.065 19.073 1.00 84.94 267 VAL A O 1
ATOM 2193 N N . SER A 1 268 ? -11.193 10.288 20.819 1.00 84.62 268 SER A N 1
ATOM 2194 C CA . SER A 1 268 ? -12.516 10.489 20.212 1.00 84.62 268 SER A CA 1
ATOM 2195 C C . SER A 1 268 ? -12.706 11.925 19.730 1.00 84.62 268 SER A C 1
ATOM 2197 O O . SER A 1 268 ? -13.132 12.128 18.600 1.00 84.62 268 SER A O 1
ATOM 2199 N N . TYR A 1 269 ? -12.318 12.918 20.534 1.00 86.69 269 TYR A N 1
ATOM 2200 C CA . TYR A 1 269 ? -12.419 14.330 20.156 1.00 86.69 269 TYR A CA 1
ATOM 2201 C C . TYR A 1 269 ? -11.721 14.628 18.820 1.00 86.69 269 TYR A C 1
ATOM 2203 O O . TYR A 1 269 ? -12.338 15.170 17.903 1.00 86.69 269 TYR A O 1
ATOM 2211 N N . TYR A 1 270 ? -10.462 14.206 18.670 1.00 91.19 270 TYR A N 1
ATOM 2212 C CA . TYR A 1 270 ? -9.693 14.426 17.445 1.00 91.19 270 TYR A CA 1
ATOM 2213 C C . TYR A 1 270 ? -10.304 13.710 16.238 1.00 91.19 270 TYR A C 1
ATOM 2215 O O . TYR A 1 270 ? -10.296 14.247 15.126 1.00 91.19 270 TYR A O 1
ATOM 2223 N N . LEU A 1 271 ? -10.864 12.520 16.461 1.00 92.06 271 LEU A N 1
ATOM 2224 C CA . LEU A 1 271 ? -11.552 11.739 15.442 1.00 92.06 271 LEU A CA 1
ATOM 2225 C C . LEU A 1 271 ? -12.818 12.458 14.943 1.00 92.06 271 LEU A C 1
ATOM 2227 O O . LEU A 1 271 ? -12.971 12.665 13.739 1.00 92.06 271 LEU A O 1
ATOM 2231 N N . PHE A 1 272 ? -13.677 12.912 15.862 1.00 91.81 272 PHE A N 1
ATOM 2232 C CA . PHE A 1 272 ? -14.879 13.690 15.545 1.00 91.81 272 PHE A CA 1
ATOM 2233 C C . PHE A 1 272 ? -14.543 15.014 14.858 1.00 91.81 272 PHE A C 1
ATOM 2235 O O . PHE A 1 272 ? -15.157 15.359 13.848 1.00 91.81 272 PHE A O 1
ATOM 2242 N N . PHE A 1 273 ? -13.532 15.730 15.350 1.00 90.69 273 PHE A N 1
ATOM 2243 C CA . PHE A 1 273 ? -13.090 16.984 14.748 1.00 90.69 273 PHE A CA 1
ATOM 2244 C C . PHE A 1 273 ? -12.606 16.783 13.300 1.00 90.69 273 PHE A C 1
ATOM 2246 O O . PHE A 1 273 ? -12.945 17.577 12.428 1.00 90.69 273 PHE A O 1
ATOM 2253 N N . THR A 1 274 ? -11.875 15.696 13.018 1.00 92.06 274 THR A N 1
ATOM 2254 C CA . THR A 1 274 ? -11.407 15.362 11.656 1.00 92.06 274 THR A CA 1
ATOM 2255 C C . THR A 1 274 ? -12.568 15.137 10.687 1.00 92.06 274 THR A C 1
ATOM 2257 O O . THR A 1 274 ? -12.565 15.656 9.569 1.00 92.06 274 THR A O 1
ATOM 2260 N N . VAL A 1 275 ? -13.593 14.395 11.109 1.00 92.31 275 VAL A N 1
ATOM 2261 C CA . VAL A 1 275 ? -14.747 14.112 10.244 1.00 92.31 275 VAL A CA 1
ATOM 2262 C C . VAL A 1 275 ? -15.669 15.300 10.087 1.00 92.31 275 VAL A C 1
ATOM 2264 O O . VAL A 1 275 ? -16.164 15.520 8.987 1.00 92.31 275 VAL A O 1
ATOM 2267 N N . LYS A 1 276 ? -15.863 16.108 11.128 1.00 91.12 276 LYS A N 1
ATOM 2268 C CA . LYS A 1 276 ? -16.696 17.308 11.028 1.00 91.12 276 LYS A CA 1
ATOM 2269 C C . LYS A 1 276 ? -16.233 18.226 9.891 1.00 91.12 276 LYS A C 1
ATOM 2271 O O . LYS A 1 276 ? -17.038 18.609 9.053 1.00 91.12 276 LYS A O 1
ATOM 2276 N N . GLN A 1 277 ? -14.924 18.456 9.779 1.00 87.00 277 GLN A N 1
ATOM 2277 C CA . GLN A 1 277 ? -14.345 19.241 8.682 1.00 87.00 277 GLN A CA 1
ATOM 2278 C C . GLN A 1 277 ? -14.600 18.636 7.296 1.00 87.00 277 GLN A C 1
ATOM 2280 O O . GLN A 1 277 ? -14.706 19.368 6.318 1.00 87.00 277 GLN A O 1
ATOM 2285 N N . THR A 1 278 ? -14.704 17.309 7.212 1.00 87.62 278 THR A N 1
ATOM 2286 C CA . THR A 1 278 ? -15.032 16.596 5.967 1.00 87.62 278 THR A CA 1
ATOM 2287 C C . THR A 1 278 ? -16.503 16.778 5.596 1.00 87.62 278 THR A C 1
ATOM 2289 O O . THR A 1 278 ? -16.833 16.956 4.427 1.00 87.62 278 THR A O 1
ATOM 2292 N N . LEU A 1 279 ? -17.397 16.761 6.587 1.00 88.06 279 LEU A N 1
ATOM 2293 C CA . LEU A 1 279 ? -18.841 16.917 6.388 1.00 88.06 279 LEU A CA 1
ATOM 2294 C C . LEU A 1 279 ? -19.253 18.358 6.055 1.00 88.06 279 LEU A C 1
ATOM 2296 O O . LEU A 1 279 ? -20.254 18.560 5.372 1.00 88.06 279 LEU A O 1
ATOM 2300 N N . ASP A 1 280 ? -18.492 19.353 6.514 1.00 86.44 280 ASP A N 1
ATOM 2301 C CA . ASP A 1 280 ? -18.777 20.776 6.272 1.00 86.44 280 ASP A CA 1
ATOM 2302 C C . ASP A 1 280 ? -18.530 21.206 4.808 1.00 86.44 280 ASP A C 1
ATOM 2304 O O . ASP A 1 280 ? -18.957 22.283 4.373 1.00 86.44 280 ASP A O 1
ATOM 2308 N N . LEU A 1 281 ? -17.855 20.366 4.023 1.00 84.75 281 LEU A N 1
ATOM 2309 C CA . LEU A 1 281 ? -17.536 20.621 2.624 1.00 84.75 281 LEU A CA 1
ATOM 2310 C C . LEU A 1 281 ? -18.744 20.417 1.704 1.00 84.75 281 LEU A C 1
ATOM 2312 O O . LEU A 1 281 ? -19.470 19.428 1.774 1.00 84.75 281 LEU A O 1
ATOM 2316 N N . LYS A 1 282 ? -18.922 21.366 0.783 1.00 83.38 282 LYS A N 1
ATOM 2317 C CA . LYS A 1 282 ? -20.044 21.423 -0.165 1.00 83.38 282 LYS A CA 1
ATOM 2318 C C . LYS A 1 282 ? -19.557 21.311 -1.608 1.00 83.38 282 LYS A C 1
ATOM 2320 O O . LYS A 1 282 ? -18.396 21.600 -1.898 1.00 83.38 282 LYS A O 1
ATOM 2325 N N . ASN A 1 283 ? -20.489 21.019 -2.518 1.00 84.56 283 ASN A N 1
ATOM 2326 C CA . ASN A 1 283 ? -20.257 20.923 -3.966 1.00 84.56 283 ASN A CA 1
ATOM 2327 C C . ASN A 1 283 ? -19.238 19.833 -4.323 1.00 84.56 283 ASN A C 1
ATOM 2329 O O . ASN A 1 283 ? -18.202 20.112 -4.929 1.00 84.56 283 ASN A O 1
ATOM 2333 N N . LEU A 1 284 ? -19.533 18.610 -3.887 1.00 85.56 284 LEU A N 1
ATOM 2334 C CA . LEU A 1 284 ? -18.734 17.432 -4.205 1.00 85.56 284 LEU A CA 1
ATOM 2335 C C . LEU A 1 284 ? -19.002 16.976 -5.635 1.00 85.56 284 LEU A C 1
ATOM 2337 O O . LEU A 1 284 ? -20.057 17.266 -6.200 1.00 85.56 284 LEU A O 1
ATOM 2341 N N . ALA A 1 285 ? -18.022 16.293 -6.210 1.00 87.69 285 ALA A N 1
ATOM 2342 C CA . ALA A 1 285 ? -18.123 15.699 -7.528 1.00 87.69 285 ALA A CA 1
ATOM 2343 C C . ALA A 1 285 ? -17.595 14.265 -7.494 1.00 87.69 285 ALA A C 1
ATOM 2345 O O . ALA A 1 285 ? -16.558 13.991 -6.887 1.00 87.69 285 ALA A O 1
ATOM 2346 N N . CYS A 1 286 ? -18.286 13.366 -8.187 1.00 89.50 286 CYS A N 1
ATOM 2347 C CA . CYS A 1 286 ? -17.760 12.044 -8.495 1.00 89.50 286 CYS A CA 1
ATOM 2348 C C . CYS A 1 286 ? -16.621 12.180 -9.517 1.00 89.50 286 CYS A C 1
ATOM 2350 O O . CYS A 1 286 ? -16.802 12.759 -10.593 1.00 89.50 286 CYS A O 1
ATOM 2352 N N . MET A 1 287 ? -15.437 11.679 -9.161 1.00 89.00 287 MET A N 1
ATOM 2353 C CA . MET A 1 287 ? -14.211 11.798 -9.959 1.00 89.00 287 MET A CA 1
ATOM 2354 C C . MET A 1 287 ? -13.590 10.440 -10.323 1.00 89.00 287 MET A C 1
ATOM 2356 O O . MET A 1 287 ? -12.586 10.409 -11.033 1.00 89.00 287 MET A O 1
ATOM 2360 N N . ASN A 1 288 ? -14.173 9.323 -9.869 1.00 87.12 288 ASN A N 1
ATOM 2361 C CA . ASN A 1 288 ? -13.686 7.950 -10.059 1.00 87.12 288 ASN A CA 1
ATOM 2362 C C . ASN A 1 288 ? -12.229 7.744 -9.607 1.00 87.12 288 ASN A C 1
ATOM 2364 O O . ASN A 1 288 ? -11.461 7.005 -10.227 1.00 87.12 288 ASN A O 1
ATOM 2368 N N . LEU A 1 289 ? -11.837 8.413 -8.523 1.00 87.94 289 LEU A N 1
ATOM 2369 C CA . LEU A 1 289 ? -10.500 8.300 -7.951 1.00 87.94 289 LEU A CA 1
ATOM 2370 C C . LEU A 1 289 ? -10.385 7.060 -7.060 1.00 87.94 289 LEU A C 1
ATOM 2372 O O . LEU A 1 289 ? -11.297 6.735 -6.302 1.00 87.94 289 LEU A O 1
ATOM 2376 N N . ASN A 1 290 ? -9.227 6.401 -7.098 1.00 89.00 290 ASN A N 1
ATOM 2377 C CA . ASN A 1 290 ? -8.876 5.394 -6.102 1.00 89.00 290 ASN A CA 1
ATOM 2378 C C . ASN A 1 290 ? -8.186 6.084 -4.917 1.00 89.00 290 ASN A C 1
ATOM 2380 O O . ASN A 1 290 ? -7.047 6.530 -5.055 1.00 89.00 290 ASN A O 1
ATOM 2384 N N . ILE A 1 291 ? -8.891 6.199 -3.789 1.00 90.62 291 ILE A N 1
ATOM 2385 C CA . ILE A 1 291 ? -8.385 6.836 -2.567 1.00 90.62 291 ILE A CA 1
ATOM 2386 C C . ILE A 1 291 ? -8.094 5.773 -1.511 1.00 90.62 291 ILE A C 1
ATOM 2388 O O . ILE A 1 291 ? -8.966 4.973 -1.163 1.00 90.62 291 ILE A O 1
ATOM 2392 N N . ASP A 1 292 ? -6.879 5.801 -0.970 1.00 89.00 292 ASP A N 1
ATOM 2393 C CA . ASP A 1 292 ? -6.457 4.951 0.136 1.00 89.00 292 ASP A CA 1
ATOM 2394 C C . ASP A 1 292 ? -5.494 5.680 1.102 1.00 89.00 292 ASP A C 1
ATOM 2396 O O . ASP A 1 292 ? -5.322 6.898 1.071 1.00 89.00 292 ASP A O 1
ATOM 2400 N N . TYR A 1 293 ? -4.867 4.934 2.016 1.00 87.00 293 TYR A N 1
ATOM 2401 C CA . TYR A 1 293 ? -3.940 5.478 3.017 1.00 87.00 293 TYR A CA 1
ATOM 2402 C C . TYR A 1 293 ? -2.595 5.984 2.470 1.00 87.00 293 TYR A C 1
ATOM 2404 O O . TYR A 1 293 ? -1.808 6.541 3.246 1.00 87.00 293 TYR A O 1
ATOM 2412 N N . SER A 1 294 ? -2.308 5.780 1.182 1.00 85.25 294 SER A N 1
ATOM 2413 C CA . SER A 1 294 ? -1.175 6.403 0.492 1.00 85.25 294 SER A CA 1
ATOM 2414 C C . SER A 1 294 ? -1.444 7.876 0.171 1.00 85.25 294 SER A C 1
ATOM 2416 O O . SER A 1 294 ? -0.501 8.666 0.136 1.00 85.25 294 SER A O 1
ATOM 2418 N N . ASN A 1 295 ? -2.714 8.285 0.060 1.00 89.25 295 ASN A N 1
ATOM 2419 C CA . ASN A 1 295 ? -3.135 9.673 -0.142 1.00 89.25 295 ASN A CA 1
ATOM 2420 C C . ASN A 1 295 ? -3.082 10.482 1.171 1.00 89.25 295 ASN A C 1
ATOM 2422 O O . ASN A 1 295 ? -4.080 11.051 1.605 1.00 89.25 295 ASN A O 1
ATOM 2426 N N . VAL A 1 296 ? -1.927 10.522 1.848 1.00 88.00 296 VAL A N 1
ATOM 2427 C CA . VAL A 1 296 ? -1.781 11.193 3.160 1.00 88.00 296 VAL A CA 1
ATOM 2428 C C . VAL A 1 296 ? -2.144 12.682 3.117 1.00 88.00 296 VAL A C 1
ATOM 2430 O O . VAL A 1 296 ? -2.698 13.204 4.085 1.00 88.00 296 VAL A O 1
ATOM 2433 N N . THR A 1 297 ? -1.910 13.330 1.974 1.00 89.81 297 THR A N 1
ATOM 2434 C CA . THR A 1 297 ? -2.340 14.698 1.687 1.00 89.81 297 THR A CA 1
ATOM 2435 C C . THR A 1 297 ? -3.179 14.700 0.420 1.00 89.81 297 THR A C 1
ATOM 2437 O O . THR A 1 297 ? -2.715 14.248 -0.627 1.00 89.81 297 THR A O 1
ATOM 2440 N N . LEU A 1 298 ? -4.389 15.245 0.505 1.00 88.06 298 LEU A N 1
ATOM 2441 C CA . LEU A 1 298 ? -5.273 15.411 -0.644 1.00 88.06 298 LEU A CA 1
ATOM 2442 C C . LEU A 1 298 ? -4.831 16.604 -1.500 1.00 88.06 298 LEU A C 1
ATOM 2444 O O . LEU A 1 298 ? -4.629 17.716 -0.998 1.00 88.06 298 LEU A O 1
ATOM 2448 N N . LYS A 1 299 ? -4.724 16.385 -2.810 1.00 87.88 299 LYS A N 1
ATOM 2449 C CA . LYS A 1 299 ? -4.473 17.435 -3.807 1.00 87.88 299 LYS A CA 1
ATOM 2450 C C . LYS A 1 299 ? -5.721 18.289 -4.023 1.00 87.88 299 LYS A C 1
ATOM 2452 O O . LYS A 1 299 ? -6.835 17.856 -3.750 1.00 87.88 299 LYS A O 1
ATOM 2457 N N . GLN A 1 300 ? -5.558 19.494 -4.577 1.00 84.44 300 GLN A N 1
ATOM 2458 C CA . GLN A 1 300 ? -6.667 20.447 -4.768 1.00 84.44 300 GLN A CA 1
ATOM 2459 C C . GLN A 1 300 ? -7.878 19.864 -5.513 1.00 84.44 300 GLN A C 1
ATOM 2461 O O . GLN A 1 300 ? -9.014 20.144 -5.139 1.00 84.44 300 GLN A O 1
ATOM 2466 N N . ASN A 1 301 ? -7.642 19.053 -6.544 1.00 80.75 301 ASN A N 1
ATOM 2467 C CA . ASN A 1 301 ? -8.695 18.362 -7.285 1.00 80.75 301 ASN A CA 1
ATOM 2468 C C . ASN A 1 301 ? -9.379 17.269 -6.444 1.00 80.75 301 ASN A C 1
ATOM 2470 O O . ASN A 1 301 ? -10.582 17.082 -6.556 1.00 80.75 301 ASN A O 1
ATOM 2474 N N . GLU A 1 302 ? -8.645 16.596 -5.561 1.00 87.44 302 GLU A N 1
ATOM 2475 C CA . GLU A 1 302 ? -9.149 15.509 -4.712 1.00 87.44 302 GLU A CA 1
ATOM 2476 C C . GLU A 1 302 ? -9.982 16.028 -3.526 1.00 87.44 302 GLU A C 1
ATOM 2478 O O . GLU A 1 302 ? -10.851 15.311 -3.028 1.00 87.44 302 GLU A O 1
ATOM 2483 N N . LEU A 1 303 ? -9.779 17.285 -3.096 1.00 86.81 303 LEU A N 1
ATOM 2484 C CA . LEU A 1 303 ? -10.465 17.876 -1.934 1.00 86.81 303 LEU A CA 1
ATOM 2485 C C . LEU A 1 303 ? -11.995 17.935 -2.067 1.00 86.81 303 LEU A C 1
ATOM 2487 O O . LEU A 1 303 ? -12.684 18.040 -1.060 1.00 86.81 303 LEU A O 1
ATOM 2491 N N . LYS A 1 304 ? -12.531 17.906 -3.290 1.00 88.19 304 LYS A N 1
ATOM 2492 C CA . LYS A 1 304 ? -13.982 17.900 -3.549 1.00 88.19 304 LYS A CA 1
ATOM 2493 C C . LYS A 1 304 ? -14.468 16.585 -4.153 1.00 88.19 304 LYS A C 1
ATOM 2495 O O . LYS A 1 304 ? -15.560 16.544 -4.715 1.00 88.19 304 LYS A O 1
ATOM 2500 N N . SER A 1 305 ? -13.657 15.534 -4.076 1.00 91.94 305 SER A N 1
ATOM 2501 C CA . SER A 1 305 ? -14.048 14.217 -4.567 1.00 91.94 305 SER A CA 1
ATOM 2502 C C . SER A 1 305 ? -14.984 13.525 -3.576 1.00 91.94 305 SER A C 1
ATOM 2504 O O . SER A 1 305 ? -14.718 13.471 -2.371 1.00 91.94 305 SER A O 1
ATOM 2506 N N . GLU A 1 306 ? -16.087 12.980 -4.086 1.00 91.00 306 GLU A N 1
ATOM 2507 C CA . GLU A 1 306 ? -16.989 12.137 -3.295 1.00 91.00 306 GLU A CA 1
ATOM 2508 C C . GLU A 1 306 ? -16.257 10.895 -2.762 1.00 91.00 306 GLU A C 1
ATOM 2510 O O . GLU A 1 306 ? -16.511 10.447 -1.643 1.00 91.00 306 GLU A O 1
ATOM 2515 N N . GLU A 1 307 ? -15.290 10.377 -3.522 1.00 92.25 307 GLU A N 1
ATOM 2516 C CA . GLU A 1 307 ? -14.500 9.200 -3.171 1.00 92.25 307 GLU A CA 1
ATOM 2517 C C . GLU A 1 307 ? -13.633 9.436 -1.927 1.00 92.25 307 GLU A C 1
ATOM 2519 O O . GLU A 1 307 ? -13.636 8.602 -1.016 1.00 92.25 307 GLU A O 1
ATOM 2524 N N . ALA A 1 308 ? -12.944 10.583 -1.831 1.00 91.56 308 ALA A N 1
ATOM 2525 C CA . ALA A 1 308 ? -12.145 10.906 -0.647 1.00 91.56 308 ALA A CA 1
ATOM 2526 C C . ALA A 1 308 ? -13.025 11.085 0.595 1.00 91.56 308 ALA A C 1
ATOM 2528 O O . ALA A 1 308 ? -12.696 10.578 1.668 1.00 91.56 308 ALA A O 1
ATOM 2529 N N . HIS A 1 309 ? -14.179 11.739 0.442 1.00 91.62 309 HIS A N 1
ATOM 2530 C CA . HIS A 1 309 ? -15.141 11.917 1.529 1.00 91.62 309 HIS A CA 1
ATOM 2531 C C . HIS A 1 309 ? -15.649 10.581 2.059 1.00 91.62 309 HIS A C 1
ATOM 2533 O O . HIS A 1 309 ? -15.619 10.329 3.265 1.00 91.62 309 HIS A O 1
ATOM 2539 N N . MET A 1 310 ? -16.078 9.701 1.153 1.00 91.25 310 MET A N 1
ATOM 2540 C CA . MET A 1 310 ? -16.562 8.373 1.511 1.00 91.25 310 MET A CA 1
ATOM 2541 C C . MET A 1 310 ? -15.473 7.527 2.169 1.00 91.25 310 MET A C 1
ATOM 2543 O O . MET A 1 310 ? -15.761 6.824 3.141 1.00 91.25 310 MET A O 1
ATOM 2547 N N . PHE A 1 311 ? -14.228 7.612 1.691 1.00 94.62 311 PHE A N 1
ATOM 2548 C CA . PHE A 1 311 ? -13.092 6.941 2.320 1.00 94.62 311 PHE A CA 1
ATOM 2549 C C . PHE A 1 311 ? -12.882 7.419 3.764 1.00 94.62 311 PHE A C 1
ATOM 2551 O O . PHE A 1 311 ? -12.833 6.598 4.681 1.00 94.62 311 PHE A O 1
ATOM 2558 N N . ILE A 1 312 ? -12.832 8.737 3.986 1.00 94.94 312 ILE A N 1
ATOM 2559 C CA . ILE A 1 312 ? -12.625 9.338 5.312 1.00 94.94 312 ILE A CA 1
ATOM 2560 C C . ILE A 1 312 ? -13.749 8.946 6.279 1.00 94.94 312 ILE A C 1
ATOM 2562 O O . ILE A 1 312 ? -13.479 8.542 7.410 1.00 94.94 312 ILE A O 1
ATOM 2566 N N . ILE A 1 313 ? -15.008 9.009 5.839 1.00 93.94 313 ILE A N 1
ATOM 2567 C CA . ILE A 1 313 ? -16.179 8.672 6.664 1.00 93.94 313 ILE A CA 1
ATOM 2568 C C . ILE A 1 313 ? -16.203 7.180 7.018 1.00 93.94 313 ILE A C 1
ATOM 2570 O O . ILE A 1 313 ? -16.504 6.807 8.155 1.00 93.94 313 ILE A O 1
ATOM 2574 N N . LYS A 1 314 ? -15.838 6.312 6.072 1.00 94.50 314 LYS A N 1
ATOM 2575 C CA . LYS A 1 314 ? -15.738 4.872 6.320 1.00 94.50 314 LYS A CA 1
ATOM 2576 C C . LYS A 1 314 ? -14.604 4.540 7.287 1.00 94.50 314 LYS A C 1
ATOM 2578 O O . LYS A 1 314 ? -14.803 3.745 8.206 1.00 94.50 314 LYS A O 1
ATOM 2583 N N . GLU A 1 315 ? -13.434 5.159 7.125 1.00 95.69 315 GLU A N 1
ATOM 2584 C CA . GLU A 1 315 ? -12.337 4.961 8.074 1.00 95.69 315 GLU A CA 1
ATOM 2585 C C . GLU A 1 315 ? -12.663 5.536 9.452 1.00 95.69 315 GLU A C 1
ATOM 2587 O O . GLU A 1 315 ? -12.287 4.934 10.454 1.00 95.69 315 GLU A O 1
ATOM 2592 N N . PHE A 1 316 ? -13.434 6.618 9.541 1.00 95.62 316 PHE A N 1
ATOM 2593 C CA . PHE A 1 316 ? -13.965 7.088 10.816 1.00 95.62 316 PHE A CA 1
ATOM 2594 C C . PHE A 1 316 ? -14.843 6.053 11.515 1.00 95.62 316 PHE A C 1
ATOM 2596 O O . PHE A 1 316 ? -14.608 5.791 12.692 1.00 95.62 316 PHE A O 1
ATOM 2603 N N . GLU A 1 317 ? -15.806 5.436 10.819 1.00 94.94 317 GLU A N 1
ATOM 2604 C CA . GLU A 1 317 ? -16.627 4.360 11.402 1.00 94.94 317 GLU A CA 1
ATOM 2605 C C . GLU A 1 317 ? -15.731 3.225 11.915 1.00 94.94 317 GLU A C 1
ATOM 2607 O O . GLU A 1 317 ? -15.878 2.794 13.060 1.00 94.94 317 GLU A O 1
ATOM 2612 N N . ASN A 1 318 ? -14.754 2.795 11.113 1.00 94.69 318 ASN A N 1
ATOM 2613 C CA . ASN A 1 318 ? -13.824 1.729 11.490 1.00 94.69 318 ASN A CA 1
ATOM 2614 C C . ASN A 1 318 ? -13.010 2.082 12.745 1.00 94.69 318 ASN A C 1
ATOM 2616 O O . ASN A 1 318 ? -12.872 1.265 13.659 1.00 94.69 318 ASN A O 1
ATOM 2620 N N . ILE A 1 319 ? -12.458 3.295 12.792 1.00 94.94 319 ILE A N 1
ATOM 2621 C CA . ILE A 1 319 ? -11.609 3.764 13.888 1.00 94.94 319 ILE A CA 1
ATOM 2622 C C . ILE A 1 319 ? -12.440 3.979 15.160 1.00 94.94 319 ILE A C 1
ATOM 2624 O O . ILE A 1 319 ? -12.020 3.546 16.234 1.00 94.94 319 ILE A O 1
ATOM 2628 N N . LEU A 1 320 ? -13.627 4.586 15.049 1.00 93.50 320 LEU A N 1
ATOM 2629 C CA . LEU A 1 320 ? -14.527 4.829 16.177 1.00 93.50 320 LEU A CA 1
ATOM 2630 C C . LEU A 1 320 ? -15.004 3.517 16.798 1.00 93.50 320 LEU A C 1
ATOM 2632 O O . LEU A 1 320 ? -14.950 3.364 18.016 1.00 93.50 320 LEU A O 1
ATOM 2636 N N . MET A 1 321 ? -15.435 2.558 15.974 1.00 91.06 321 MET A N 1
ATOM 2637 C CA . MET A 1 321 ? -15.877 1.255 16.472 1.00 91.06 321 MET A CA 1
ATOM 2638 C C . MET A 1 321 ? -14.743 0.529 17.189 1.00 91.06 321 MET A C 1
ATOM 2640 O O . MET A 1 321 ? -14.939 0.048 18.299 1.00 91.06 321 MET A O 1
ATOM 2644 N N . LYS A 1 322 ? -13.528 0.544 16.630 1.00 89.81 322 LYS A N 1
ATOM 2645 C CA . LYS A 1 322 ? -12.364 -0.055 17.290 1.00 89.81 322 LYS A CA 1
ATOM 2646 C C . LYS A 1 322 ? -12.036 0.611 18.629 1.00 89.81 322 LYS A C 1
ATOM 2648 O O . LYS A 1 322 ? -11.661 -0.066 19.585 1.00 89.81 322 LYS A O 1
ATOM 2653 N N . HIS A 1 323 ? -12.166 1.934 18.695 1.00 88.50 323 HIS A N 1
ATOM 2654 C CA . HIS A 1 323 ? -11.951 2.703 19.918 1.00 88.50 323 HIS A CA 1
ATOM 2655 C C . HIS A 1 323 ? -12.977 2.355 21.003 1.00 88.50 323 HIS A C 1
ATOM 2657 O O . HIS A 1 323 ? -12.602 2.119 22.149 1.00 88.50 323 HIS A O 1
ATOM 2663 N N . LEU A 1 324 ? -14.252 2.242 20.625 1.00 86.38 324 LEU A N 1
ATOM 2664 C CA . LEU A 1 324 ? -15.334 1.798 21.505 1.00 86.38 324 LEU A CA 1
ATOM 2665 C C . LEU A 1 324 ? -15.162 0.343 21.958 1.00 86.38 324 LEU A C 1
ATOM 2667 O O . LEU A 1 324 ? -15.376 0.034 23.131 1.00 86.38 324 LEU A O 1
ATOM 2671 N N . ASP A 1 325 ? -14.738 -0.543 21.058 1.00 83.88 325 ASP A N 1
ATOM 2672 C CA . ASP A 1 325 ? -14.543 -1.965 21.345 1.00 83.88 325 ASP A CA 1
ATOM 2673 C C . ASP A 1 325 ? -13.480 -2.195 22.422 1.00 83.88 325 ASP A C 1
ATOM 2675 O O . ASP A 1 325 ? -13.653 -3.080 23.266 1.00 83.88 325 ASP A O 1
ATOM 2679 N N . ALA A 1 326 ? -12.440 -1.352 22.470 1.00 79.44 326 ALA A N 1
ATOM 2680 C CA . ALA A 1 326 ? -11.421 -1.379 23.522 1.00 79.44 326 ALA A CA 1
ATOM 2681 C C . ALA A 1 326 ? -12.004 -1.179 24.936 1.00 79.44 326 ALA A C 1
ATOM 2683 O O . ALA A 1 326 ? -11.395 -1.595 25.922 1.00 79.44 326 ALA A O 1
ATOM 2684 N N . PHE A 1 327 ? -13.200 -0.594 25.040 1.00 76.00 327 PHE A N 1
ATOM 2685 C CA . PHE A 1 327 ? -13.946 -0.430 26.284 1.00 76.00 327 PHE A CA 1
ATOM 2686 C C . PHE A 1 327 ? -15.244 -1.226 26.358 1.00 76.00 327 PHE A C 1
ATOM 2688 O O . PHE A 1 327 ? -15.945 -1.118 27.359 1.00 76.00 327 PHE A O 1
ATOM 2695 N N . SER A 1 328 ? -15.568 -2.044 25.358 1.00 71.38 328 SER A N 1
ATOM 2696 C CA . SER A 1 328 ? -16.859 -2.744 25.259 1.00 71.38 328 SER A CA 1
ATOM 2697 C C . SER A 1 328 ? -17.212 -3.607 26.476 1.00 71.38 328 SER A C 1
ATOM 2699 O O . SER A 1 328 ? -18.387 -3.789 26.786 1.00 71.38 328 SER A O 1
ATOM 2701 N N . THR A 1 329 ? -16.207 -4.118 27.186 1.00 64.25 329 THR A N 1
ATOM 2702 C CA . THR A 1 329 ? -16.363 -4.949 28.388 1.00 64.25 329 THR A CA 1
ATOM 2703 C C . THR A 1 329 ? -16.333 -4.149 29.695 1.00 64.25 329 THR A C 1
ATOM 2705 O O . THR A 1 329 ? -16.527 -4.718 30.768 1.00 64.25 329 THR A O 1
ATOM 2708 N N . ASN A 1 330 ? -16.104 -2.835 29.630 1.00 67.44 330 ASN A N 1
ATOM 2709 C CA . ASN A 1 330 ? -15.962 -1.962 30.791 1.00 67.44 330 ASN A CA 1
ATOM 2710 C C . ASN A 1 330 ? -17.332 -1.530 31.360 1.00 67.44 330 ASN A C 1
ATOM 2712 O O . ASN A 1 330 ? -18.310 -1.300 30.639 1.00 67.44 330 ASN A O 1
ATOM 2716 N N . ILE A 1 331 ? -17.391 -1.345 32.683 1.00 61.03 331 ILE A N 1
ATOM 2717 C CA . ILE A 1 331 ? -18.543 -0.780 33.401 1.00 61.03 331 ILE A CA 1
ATOM 2718 C C . ILE A 1 331 ? -18.754 0.725 33.062 1.00 61.03 331 ILE A C 1
ATOM 2720 O O . ILE A 1 331 ? -19.800 1.283 33.355 1.00 61.03 331 ILE A O 1
ATOM 2724 N N . GLY A 1 332 ? -17.861 1.376 32.315 1.00 69.75 332 GLY A N 1
ATOM 2725 C CA . GLY A 1 332 ? -18.083 2.722 31.750 1.00 69.75 332 GLY A CA 1
ATOM 2726 C C . GLY A 1 332 ? -18.636 2.777 30.316 1.00 69.75 332 GLY A C 1
ATOM 2727 O O . GLY A 1 332 ? -18.797 3.867 29.770 1.00 69.75 332 GLY A O 1
ATOM 2728 N N . PHE A 1 333 ? -18.866 1.633 29.653 1.00 81.25 333 PHE A N 1
ATOM 2729 C CA . PHE A 1 333 ? -19.176 1.624 28.214 1.00 81.25 333 PHE A CA 1
ATOM 2730 C C . PHE A 1 333 ? -20.482 2.347 27.817 1.00 81.25 333 PHE A C 1
ATOM 2732 O O . PHE A 1 333 ? -20.423 3.171 26.914 1.00 81.25 333 PHE A O 1
ATOM 2739 N N . PRO A 1 334 ? -21.658 2.096 28.427 1.00 84.38 334 PRO A N 1
ATOM 2740 C CA . PRO A 1 334 ? -22.904 2.795 28.148 1.00 84.38 334 PRO A CA 1
ATOM 2741 C C . PRO A 1 334 ? -22.829 4.302 28.328 1.00 84.38 334 PRO A C 1
ATOM 2743 O O . PRO A 1 334 ? -23.438 5.027 27.547 1.00 84.38 334 PRO A O 1
ATOM 2746 N N . GLU A 1 335 ? -22.091 4.769 29.329 1.00 82.56 335 GLU A N 1
ATOM 2747 C CA . GLU A 1 335 ? -21.888 6.184 29.601 1.00 82.56 335 GLU A CA 1
ATOM 2748 C C . GLU A 1 335 ? -21.095 6.828 28.455 1.00 82.56 335 GLU A C 1
ATOM 2750 O O . GLU A 1 335 ? -21.571 7.786 27.846 1.00 82.56 335 GLU A O 1
ATOM 2755 N N . LEU A 1 336 ? -19.965 6.223 28.067 1.00 82.75 336 LEU A N 1
ATOM 2756 C CA . LEU A 1 336 ? -19.190 6.642 26.895 1.00 82.75 336 LEU A CA 1
ATOM 2757 C C . LEU A 1 336 ? -20.011 6.550 25.598 1.00 82.75 336 LEU A C 1
ATOM 2759 O O . LEU A 1 336 ? -19.983 7.454 24.766 1.00 82.75 336 LEU A O 1
ATOM 2763 N N . ALA A 1 337 ? -20.772 5.469 25.425 1.00 87.69 337 ALA A N 1
ATOM 2764 C CA . ALA A 1 337 ? -21.613 5.250 24.257 1.00 87.69 337 ALA A CA 1
ATOM 2765 C C . ALA A 1 337 ? -22.684 6.338 24.127 1.00 87.69 337 ALA A C 1
ATOM 2767 O O . ALA A 1 337 ? -22.936 6.792 23.018 1.00 87.69 337 ALA A O 1
ATOM 2768 N N . ASN A 1 338 ? -23.292 6.793 25.228 1.00 88.25 338 ASN A N 1
ATOM 2769 C CA . ASN A 1 338 ? -24.263 7.891 25.196 1.00 88.25 338 ASN A CA 1
ATOM 2770 C C . ASN A 1 338 ? -23.638 9.191 24.679 1.00 88.25 338 ASN A C 1
ATOM 2772 O O . ASN A 1 338 ? -24.254 9.880 23.869 1.00 88.25 338 ASN A O 1
ATOM 2776 N N . VAL A 1 339 ? -22.416 9.498 25.107 1.00 86.62 339 VAL A N 1
ATOM 2777 C CA . VAL A 1 339 ? -21.688 10.706 24.693 1.00 86.62 339 VAL A CA 1
ATOM 2778 C C . VAL A 1 339 ? -21.329 10.624 23.213 1.00 86.62 339 VAL A C 1
ATOM 2780 O O . VAL A 1 339 ? -21.589 11.551 22.451 1.00 86.62 339 VAL A O 1
ATOM 2783 N N . VAL A 1 340 ? -20.823 9.472 22.770 1.00 89.56 340 VAL A N 1
ATOM 2784 C CA . VAL A 1 340 ? -20.532 9.224 21.353 1.00 89.56 340 VAL A CA 1
ATOM 2785 C C . VAL A 1 340 ? -21.802 9.298 20.503 1.00 89.56 340 VAL A C 1
ATOM 2787 O O . VAL A 1 340 ? -21.784 9.912 19.441 1.00 89.56 340 VAL A O 1
ATOM 2790 N N . ILE A 1 341 ? -22.921 8.730 20.961 1.00 92.88 341 ILE A N 1
ATOM 2791 C CA . ILE A 1 341 ? -24.218 8.825 20.272 1.00 92.88 341 ILE A CA 1
ATOM 2792 C C . ILE A 1 341 ? -24.678 10.284 20.180 1.00 92.88 341 ILE A C 1
ATOM 2794 O O . ILE A 1 341 ? -25.175 10.695 19.131 1.00 92.88 341 ILE A O 1
ATOM 2798 N N . TYR A 1 342 ? -24.519 11.074 21.242 1.00 89.62 342 TYR A N 1
ATOM 2799 C CA . TYR A 1 342 ? -24.841 12.501 21.223 1.00 89.62 342 TYR A CA 1
ATOM 2800 C C . TYR A 1 342 ? -24.027 13.242 20.151 1.00 89.62 342 TYR A C 1
ATOM 2802 O O . TYR A 1 342 ? -24.605 13.937 19.317 1.00 89.62 342 TYR A O 1
ATOM 2810 N N . GLU A 1 343 ? -22.711 13.023 20.097 1.00 88.81 343 GLU A N 1
ATOM 2811 C CA . GLU A 1 343 ? -21.856 13.642 19.077 1.00 88.81 343 GLU A CA 1
ATOM 2812 C C . GLU A 1 343 ? -22.185 13.158 17.655 1.00 88.81 343 GLU A C 1
ATOM 2814 O O . GLU A 1 343 ? -22.249 13.964 16.729 1.00 88.81 343 GLU A O 1
ATOM 2819 N N . LEU A 1 344 ? -22.487 11.869 17.461 1.00 93.12 344 LEU A N 1
ATOM 2820 C CA . LEU A 1 344 ? -22.918 11.340 16.160 1.00 93.12 344 LEU A CA 1
ATOM 2821 C C . LEU A 1 344 ? -24.242 11.952 15.691 1.00 93.12 344 LEU A C 1
ATOM 2823 O O . LEU A 1 344 ? -24.404 12.200 14.498 1.00 93.12 344 LEU A O 1
ATOM 2827 N N . ASN A 1 345 ? -25.180 12.225 16.603 1.00 92.25 345 ASN A N 1
ATOM 2828 C CA . ASN A 1 345 ? -26.416 12.928 16.257 1.00 92.25 345 ASN A CA 1
ATOM 2829 C C . ASN A 1 345 ? -26.137 14.348 15.744 1.00 92.25 345 ASN A C 1
ATOM 2831 O O . ASN A 1 345 ? -26.786 14.776 14.793 1.00 92.25 345 ASN A O 1
ATOM 2835 N N . ASN A 1 346 ? -25.139 15.041 16.301 1.00 89.38 346 ASN A N 1
ATOM 2836 C CA . ASN A 1 346 ? -24.742 16.380 15.849 1.00 89.38 346 ASN A CA 1
ATOM 2837 C C . ASN A 1 346 ? -24.046 16.383 14.475 1.00 89.38 346 ASN A C 1
ATOM 2839 O O . ASN A 1 346 ? -23.956 17.435 13.844 1.00 89.38 346 ASN A O 1
ATOM 2843 N N . LEU A 1 347 ? -23.554 15.231 14.003 1.00 88.62 347 LEU A N 1
ATOM 2844 C CA . LEU A 1 347 ? -22.936 15.079 12.681 1.00 88.62 347 LEU A CA 1
ATOM 2845 C C . LEU A 1 347 ? -23.929 14.711 11.567 1.00 88.62 347 LEU A C 1
ATOM 2847 O O . LEU A 1 347 ? -23.542 14.669 10.400 1.00 88.62 347 LEU A O 1
ATOM 2851 N N . LYS A 1 348 ? -25.198 14.437 11.893 1.00 89.06 348 LYS A N 1
ATOM 2852 C CA . LYS A 1 348 ? -26.221 14.063 10.905 1.00 89.06 348 LYS A CA 1
ATOM 2853 C C . LYS A 1 348 ? -26.526 15.228 9.968 1.00 89.06 348 LYS A C 1
ATOM 2855 O O . LYS A 1 348 ? -27.320 16.109 10.289 1.00 89.06 348 LYS A O 1
ATOM 2860 N N . THR A 1 349 ? -25.926 15.211 8.783 1.00 84.69 349 THR A N 1
ATOM 2861 C CA . THR A 1 349 ? -26.133 16.239 7.761 1.00 84.69 349 THR A CA 1
ATOM 2862 C C . THR A 1 349 ? -26.244 15.623 6.365 1.00 84.69 349 THR A C 1
ATOM 2864 O O . THR A 1 349 ? -25.597 14.623 6.044 1.00 84.69 349 THR A O 1
ATOM 2867 N N . GLY A 1 350 ? -27.090 16.226 5.522 1.00 83.69 350 GLY A N 1
ATOM 2868 C CA . GLY A 1 350 ? -27.205 15.901 4.097 1.00 83.69 350 GLY A CA 1
ATOM 2869 C C . GLY A 1 350 ? -27.382 14.406 3.804 1.00 83.69 350 GLY A C 1
ATOM 2870 O O . GLY A 1 350 ? -28.254 13.748 4.363 1.00 83.69 350 GLY A O 1
ATOM 2871 N N . VAL A 1 351 ? -26.534 13.876 2.921 1.00 83.44 351 VAL A N 1
ATOM 2872 C CA . VAL A 1 351 ? -26.567 12.474 2.463 1.00 83.44 351 VAL A CA 1
ATOM 2873 C C . VAL A 1 351 ? -26.036 11.466 3.492 1.00 83.44 351 VAL A C 1
ATOM 2875 O O . VAL A 1 351 ? -26.161 10.263 3.290 1.00 83.44 351 VAL A O 1
ATOM 2878 N N . PHE A 1 352 ? -25.457 11.925 4.607 1.00 86.81 352 PHE A N 1
ATOM 2879 C CA . PHE A 1 352 ? -24.843 11.056 5.618 1.00 86.81 352 PHE A CA 1
ATOM 2880 C C . PHE A 1 352 ? -25.766 10.722 6.793 1.00 86.81 352 PHE A C 1
ATOM 2882 O O . PHE A 1 352 ? -25.366 9.982 7.690 1.00 86.81 352 PHE A O 1
ATOM 2889 N N . ILE A 1 353 ? -27.005 11.225 6.794 1.00 89.94 353 ILE A N 1
ATOM 2890 C CA . ILE A 1 353 ? -27.984 10.973 7.862 1.00 89.94 353 ILE A CA 1
ATOM 2891 C C . ILE A 1 353 ? -28.181 9.464 8.072 1.00 89.94 353 ILE A C 1
ATOM 2893 O O . ILE A 1 353 ? -27.938 8.968 9.172 1.00 89.94 353 ILE A O 1
ATOM 2897 N N . GLU A 1 354 ? -28.494 8.717 7.007 1.00 92.31 354 GLU A N 1
ATOM 2898 C CA . GLU A 1 354 ? -28.710 7.264 7.086 1.00 92.31 354 GLU A CA 1
ATOM 2899 C C . GLU A 1 354 ? -27.456 6.501 7.541 1.00 92.31 354 GLU A C 1
ATOM 2901 O O . GLU A 1 354 ? -27.539 5.511 8.274 1.00 92.31 354 GLU A O 1
ATOM 2906 N N . PHE A 1 355 ? -26.271 6.968 7.133 1.00 93.19 355 PHE A N 1
ATOM 2907 C CA . PHE A 1 355 ? -25.001 6.387 7.560 1.00 93.19 355 PHE A CA 1
ATOM 2908 C C . PHE A 1 355 ? -24.826 6.501 9.080 1.00 93.19 355 PHE A C 1
ATOM 2910 O O . PHE A 1 355 ? -24.525 5.504 9.746 1.00 93.19 355 PHE A O 1
ATOM 2917 N N . PHE A 1 356 ? -25.049 7.695 9.635 1.00 94.31 356 PHE A N 1
ATOM 2918 C CA . PHE A 1 356 ? -24.924 7.937 11.070 1.00 94.31 356 PHE A CA 1
ATOM 2919 C C . PHE A 1 356 ? -26.043 7.272 11.874 1.00 94.31 356 PHE A C 1
ATOM 2921 O O . PHE A 1 356 ? -25.758 6.741 12.944 1.00 94.31 356 PHE A O 1
ATOM 2928 N N . ASP A 1 357 ? -27.276 7.212 11.361 1.00 95.62 357 ASP A N 1
ATOM 2929 C CA . ASP A 1 357 ? -28.370 6.449 11.980 1.00 95.62 357 ASP A CA 1
ATOM 2930 C C . ASP A 1 357 ? -28.006 4.969 12.130 1.00 95.62 357 ASP A C 1
ATOM 2932 O O . ASP A 1 357 ? -28.135 4.388 13.211 1.00 95.62 357 ASP A O 1
ATOM 2936 N N . ARG A 1 358 ? -27.465 4.363 11.067 1.00 96.12 358 ARG A N 1
ATOM 2937 C CA . ARG A 1 358 ? -26.991 2.976 11.101 1.00 96.12 358 ARG A CA 1
ATOM 2938 C C . ARG A 1 358 ? -25.871 2.784 12.125 1.00 96.12 358 ARG A C 1
ATOM 2940 O O . ARG A 1 358 ? -25.871 1.784 12.845 1.00 96.12 358 ARG A O 1
ATOM 2947 N N . LEU A 1 359 ? -24.905 3.702 12.174 1.00 94.44 359 LEU A N 1
ATOM 2948 C CA . LEU A 1 359 ? -23.785 3.636 13.115 1.00 94.44 359 LEU A CA 1
ATOM 2949 C C . LEU A 1 359 ? -24.259 3.768 14.570 1.00 94.44 359 LEU A C 1
ATOM 2951 O O . LEU A 1 359 ? -23.887 2.950 15.411 1.00 94.44 359 LEU A O 1
ATOM 2955 N N . ILE A 1 360 ? -25.140 4.730 14.852 1.00 96.25 360 ILE A N 1
ATOM 2956 C CA . ILE A 1 360 ? -25.771 4.908 16.166 1.00 96.25 360 ILE A CA 1
ATOM 2957 C C . ILE A 1 360 ? -26.520 3.640 16.570 1.00 96.25 360 ILE A C 1
ATOM 2959 O O . ILE A 1 360 ? -26.300 3.141 17.670 1.00 96.25 360 ILE A O 1
ATOM 2963 N N . GLY A 1 361 ? -27.322 3.057 15.673 1.00 94.56 361 GLY A N 1
ATOM 2964 C CA . GLY A 1 361 ? -28.058 1.824 15.956 1.00 94.56 361 GLY A CA 1
ATOM 2965 C C . GLY A 1 361 ? -27.150 0.651 16.351 1.00 94.56 361 GLY A C 1
ATOM 2966 O O . GLY A 1 361 ? -27.487 -0.119 17.254 1.00 94.56 361 GLY A O 1
ATOM 2967 N N . LYS A 1 362 ? -25.959 0.527 15.740 1.00 93.25 362 LYS A N 1
ATOM 2968 C CA . LYS A 1 362 ? -24.952 -0.473 16.151 1.00 93.25 362 LYS A CA 1
ATOM 2969 C C . LYS A 1 362 ? -24.466 -0.225 17.583 1.00 93.25 362 LYS A C 1
ATOM 2971 O O . LYS A 1 362 ? -24.424 -1.162 18.382 1.00 93.25 362 LYS A O 1
ATOM 2976 N N . ILE A 1 363 ? -24.126 1.022 17.908 1.00 91.94 363 ILE A N 1
ATOM 2977 C CA . ILE A 1 363 ? -23.614 1.413 19.230 1.00 91.94 363 ILE A CA 1
ATOM 2978 C C . ILE A 1 363 ? -24.702 1.246 20.300 1.00 91.94 363 ILE A C 1
ATOM 2980 O O . ILE A 1 363 ? -24.433 0.709 21.373 1.00 91.94 363 ILE A O 1
ATOM 2984 N N . GLU A 1 364 ? -25.946 1.626 20.006 1.00 93.81 364 GLU A N 1
ATOM 2985 C CA . GLU A 1 364 ? -27.090 1.445 20.903 1.00 93.81 364 GLU A CA 1
ATOM 2986 C C . GLU A 1 364 ? -27.368 -0.024 21.201 1.00 93.81 364 GLU A C 1
ATOM 2988 O O . GLU A 1 364 ? -27.582 -0.386 22.359 1.00 93.81 364 GLU A O 1
ATOM 2993 N N . LYS A 1 365 ? -27.309 -0.890 20.184 1.00 90.56 365 LYS A N 1
ATOM 2994 C CA . LYS A 1 365 ? -27.465 -2.335 20.373 1.00 90.56 365 LYS A CA 1
ATOM 2995 C C . LYS A 1 365 ? -26.405 -2.887 21.330 1.00 90.56 365 LYS A C 1
ATOM 2997 O O . LYS A 1 365 ? -26.749 -3.624 22.254 1.00 90.56 365 LYS A O 1
ATOM 3002 N N . GLN A 1 366 ? -25.141 -2.499 21.147 1.00 86.38 366 GLN A N 1
ATOM 3003 C CA . GLN A 1 366 ? -24.045 -2.905 22.032 1.00 86.38 366 GLN A CA 1
ATOM 3004 C C . GLN A 1 366 ? -24.240 -2.356 23.453 1.00 86.38 366 GLN A C 1
ATOM 3006 O O . GLN A 1 366 ? -24.110 -3.092 24.430 1.00 86.38 366 GLN A O 1
ATOM 3011 N N . LYS A 1 367 ? -24.612 -1.077 23.578 1.00 87.94 367 LYS A N 1
ATOM 3012 C CA . LYS A 1 367 ? -24.905 -0.416 24.856 1.00 87.94 367 LYS A CA 1
ATOM 3013 C C . LYS A 1 367 ? -25.989 -1.159 25.633 1.00 87.94 367 LYS A C 1
ATOM 3015 O O . LYS A 1 367 ? -25.802 -1.470 26.808 1.00 87.94 367 LYS A O 1
ATOM 3020 N N . ASN A 1 368 ? -27.105 -1.462 24.973 1.00 87.75 368 ASN A N 1
ATOM 3021 C CA . ASN A 1 368 ? -28.237 -2.152 25.582 1.00 87.75 368 ASN A CA 1
ATOM 3022 C C . ASN A 1 368 ? -27.850 -3.564 26.026 1.00 87.75 368 ASN A C 1
ATOM 3024 O O . ASN A 1 368 ? -28.172 -3.951 27.147 1.00 87.75 368 ASN A O 1
ATOM 3028 N N . TYR A 1 369 ? -27.073 -4.287 25.213 1.00 84.69 369 TYR A N 1
ATOM 3029 C CA . TYR A 1 369 ? -26.529 -5.587 25.601 1.00 84.69 369 TYR A CA 1
ATOM 3030 C C . TYR A 1 369 ? -25.678 -5.496 26.878 1.00 84.69 369 TYR A C 1
ATOM 3032 O O . TYR A 1 369 ? -25.895 -6.259 27.818 1.00 84.69 369 TYR A O 1
ATOM 3040 N N . VAL A 1 370 ? -24.754 -4.532 26.966 1.00 80.19 370 VAL A N 1
ATOM 3041 C CA . VAL A 1 370 ? -23.922 -4.337 28.168 1.00 80.19 370 VAL A CA 1
ATOM 3042 C C . VAL A 1 370 ? -24.781 -4.003 29.395 1.00 80.19 370 VAL A C 1
ATOM 3044 O O . VAL A 1 370 ? -24.566 -4.577 30.463 1.00 80.19 370 VAL A O 1
ATOM 3047 N N . LEU A 1 371 ? -25.789 -3.134 29.256 1.00 82.25 371 LEU A N 1
ATOM 3048 C CA . LEU A 1 371 ? -26.727 -2.804 30.339 1.00 82.25 371 LEU A CA 1
ATOM 3049 C C . LEU A 1 371 ? -27.530 -4.024 30.816 1.00 82.25 371 LEU A C 1
ATOM 3051 O O . LEU A 1 371 ? -27.721 -4.201 32.020 1.00 82.25 371 LEU A O 1
ATOM 3055 N N . GLU A 1 372 ? -27.980 -4.887 29.905 1.00 81.38 372 GLU A N 1
ATOM 3056 C CA . GLU A 1 372 ? -28.654 -6.140 30.261 1.00 81.38 372 GLU A CA 1
ATOM 3057 C C . GLU A 1 372 ? -27.738 -7.083 31.046 1.00 81.38 372 GLU A C 1
ATOM 3059 O O . GLU A 1 372 ? -28.162 -7.650 32.057 1.00 81.38 372 GLU A O 1
ATOM 3064 N N . GLN A 1 373 ? -26.475 -7.227 30.629 1.00 76.56 373 GLN A N 1
ATOM 3065 C CA . GLN A 1 373 ? -25.503 -8.052 31.353 1.00 76.56 373 GLN A CA 1
ATOM 3066 C C . GLN A 1 373 ? -25.196 -7.482 32.746 1.00 76.56 373 GLN A C 1
ATOM 3068 O O . GLN A 1 373 ? -25.120 -8.242 33.710 1.00 76.56 373 GLN A O 1
ATOM 3073 N N . ARG A 1 374 ? -25.112 -6.152 32.901 1.00 75.50 374 ARG A N 1
ATOM 3074 C CA . ARG A 1 374 ? -24.955 -5.508 34.223 1.00 75.50 374 ARG A CA 1
ATOM 3075 C C . ARG A 1 374 ? -26.106 -5.821 35.162 1.00 75.50 374 ARG A C 1
ATOM 3077 O O . ARG A 1 374 ? -25.870 -6.209 36.304 1.00 75.50 374 ARG A O 1
ATOM 3084 N N . LYS A 1 375 ? -27.345 -5.687 34.672 1.00 74.81 375 LYS A N 1
ATOM 3085 C CA . LYS A 1 375 ? -28.555 -5.985 35.451 1.00 74.81 375 LYS A CA 1
ATOM 3086 C C . LYS A 1 375 ? -28.551 -7.429 35.954 1.00 74.81 375 LYS A C 1
ATOM 3088 O O . LYS A 1 375 ? -28.860 -7.658 37.120 1.00 74.81 375 LYS A O 1
ATOM 3093 N N . LYS A 1 376 ? -28.154 -8.388 35.108 1.00 73.88 376 LYS A N 1
ATOM 3094 C CA . LYS A 1 376 ? -28.020 -9.806 35.494 1.00 73.88 376 LYS A CA 1
ATOM 3095 C C . LYS A 1 376 ? -26.967 -10.016 36.586 1.00 73.88 376 LYS A C 1
ATOM 3097 O O . LYS A 1 376 ? -27.201 -10.792 37.507 1.00 73.88 376 LYS A O 1
ATOM 3102 N N . SER A 1 377 ? -25.850 -9.297 36.510 1.00 66.38 377 SER A N 1
ATOM 3103 C CA . SER A 1 377 ? -24.731 -9.427 37.451 1.00 66.38 377 SER A CA 1
ATOM 3104 C C . SER A 1 377 ? -24.871 -8.593 38.733 1.00 66.38 377 SER A C 1
ATOM 3106 O O . SER A 1 377 ? -24.022 -8.717 39.610 1.00 66.38 377 SER A O 1
ATOM 3108 N N . LYS A 1 378 ? -25.918 -7.760 38.870 1.00 66.00 378 LYS A N 1
ATOM 3109 C CA . LYS A 1 378 ? -26.150 -6.849 40.017 1.00 66.00 378 LYS A CA 1
ATOM 3110 C C . LYS A 1 378 ? -24.950 -5.944 40.350 1.00 66.00 378 LYS A C 1
ATOM 3112 O O . LYS A 1 378 ? -24.736 -5.595 41.507 1.00 66.00 378 LYS A O 1
ATOM 3117 N N . ILE A 1 379 ? -24.156 -5.590 39.341 1.00 62.59 379 ILE A N 1
ATOM 3118 C CA . ILE A 1 379 ? -22.999 -4.705 39.495 1.00 62.59 379 ILE A CA 1
ATOM 3119 C C . ILE A 1 379 ? -23.486 -3.271 39.330 1.00 62.59 379 ILE A C 1
ATOM 3121 O O . ILE A 1 379 ? -24.057 -2.933 38.291 1.00 62.59 379 ILE A O 1
ATOM 3125 N N . ASP A 1 380 ? -23.246 -2.450 40.346 1.00 60.44 380 ASP A N 1
ATOM 3126 C CA . ASP A 1 380 ? -23.472 -1.011 40.289 1.00 60.44 380 ASP A CA 1
ATOM 3127 C C . ASP A 1 380 ? -22.143 -0.278 40.018 1.00 60.44 380 ASP A C 1
ATOM 3129 O O . ASP A 1 380 ? -21.073 -0.820 40.299 1.00 60.44 380 ASP A O 1
ATOM 3133 N N . VAL A 1 381 ? -22.237 0.972 39.554 1.00 56.75 381 VAL A N 1
ATOM 3134 C CA . VAL A 1 381 ? -21.180 2.012 39.489 1.00 56.75 381 VAL A CA 1
ATOM 3135 C C . VAL A 1 381 ? -20.479 2.273 38.138 1.00 56.75 381 VAL A C 1
ATOM 3137 O O . VAL A 1 381 ? -19.498 1.634 37.770 1.00 56.75 381 VAL A O 1
ATOM 3140 N N . LEU A 1 382 ? -20.873 3.390 37.513 1.00 50.94 382 LEU A N 1
ATOM 3141 C CA . LEU A 1 382 ? -20.101 4.646 37.435 1.00 50.94 382 LEU A CA 1
ATOM 3142 C C . LEU A 1 382 ? -21.121 5.789 37.572 1.00 50.94 382 LEU A C 1
ATOM 3144 O O . LEU A 1 382 ? -22.132 5.789 36.876 1.00 50.94 382 LEU A O 1
ATOM 3148 N N . LYS A 1 383 ? -20.926 6.732 38.505 1.00 57.53 383 LYS A N 1
ATOM 3149 C CA . LYS A 1 383 ? -21.868 7.856 38.652 1.00 57.53 383 LYS A CA 1
ATOM 3150 C C . LYS A 1 383 ? -21.759 8.759 37.426 1.00 57.53 383 LYS A C 1
ATOM 3152 O O . LYS A 1 383 ? -20.651 9.123 37.032 1.00 57.53 383 LYS A O 1
ATOM 3157 N N . THR A 1 384 ? -22.894 9.173 36.866 1.00 49.19 384 THR A N 1
ATOM 3158 C CA . THR A 1 384 ? -22.965 10.135 35.752 1.00 49.19 384 THR A CA 1
ATOM 3159 C C . THR A 1 384 ? -22.159 11.406 36.043 1.00 49.19 384 THR A C 1
ATOM 3161 O O . THR A 1 384 ? -21.547 11.969 35.141 1.00 49.19 384 THR A O 1
ATOM 3164 N N . GLU A 1 385 ? -22.078 11.826 37.313 1.00 49.94 385 GLU A N 1
ATOM 3165 C CA . GLU A 1 385 ? -21.230 12.944 37.744 1.00 49.94 385 GLU A CA 1
ATOM 3166 C C . GLU A 1 385 ? -19.740 12.731 37.437 1.00 49.94 385 GLU A C 1
ATOM 3168 O O . GLU A 1 385 ? -19.085 13.661 36.984 1.00 49.94 385 GLU A O 1
ATOM 3173 N N . THR A 1 386 ? -19.208 11.519 37.619 1.00 51.22 386 THR A N 1
ATOM 3174 C CA . THR A 1 386 ? -17.785 11.207 37.395 1.00 51.22 386 THR A CA 1
ATOM 3175 C C . THR A 1 386 ? -17.421 11.255 35.911 1.00 51.22 386 THR A C 1
ATOM 3177 O O . THR A 1 386 ? -16.341 11.719 35.550 1.00 51.22 386 THR A O 1
ATOM 3180 N N . VAL A 1 387 ? -18.337 10.823 35.040 1.00 50.84 387 VAL A N 1
ATOM 3181 C CA . VAL A 1 387 ? -18.171 10.909 33.580 1.00 50.84 387 VAL A CA 1
ATOM 3182 C C . VAL A 1 387 ? -18.290 12.362 33.115 1.00 50.84 387 VAL A C 1
ATOM 3184 O O . VAL A 1 387 ? -17.422 12.850 32.394 1.00 50.84 387 VAL A O 1
ATOM 3187 N N . ASN A 1 388 ? -19.286 13.097 33.619 1.00 48.38 388 ASN A N 1
ATOM 3188 C CA . ASN A 1 388 ? -19.447 14.523 33.332 1.00 48.38 388 ASN A CA 1
ATOM 3189 C C . ASN A 1 388 ? -18.241 15.351 33.803 1.00 48.38 388 ASN A C 1
ATOM 3191 O O . ASN A 1 388 ? -17.848 16.298 33.128 1.00 48.38 388 ASN A O 1
ATOM 3195 N N . GLU A 1 389 ? -17.642 15.023 34.947 1.00 48.09 389 GLU A N 1
ATOM 3196 C CA . GLU A 1 389 ? -16.456 15.705 35.469 1.00 48.09 389 GLU A CA 1
ATOM 3197 C C . GLU A 1 389 ? -15.201 15.398 34.641 1.00 48.09 389 GLU A C 1
ATOM 3199 O O . GLU A 1 389 ? -14.440 16.314 34.323 1.00 48.09 389 GLU A O 1
ATOM 3204 N N . PHE A 1 390 ? -15.032 14.148 34.195 1.00 46.94 390 PHE A N 1
ATOM 3205 C CA . PHE A 1 390 ? -13.992 13.770 33.236 1.00 46.94 390 PHE A CA 1
ATOM 3206 C C . PHE A 1 390 ? -14.111 14.568 31.926 1.00 46.94 390 PHE A C 1
ATOM 3208 O O . PHE A 1 390 ? -13.128 15.140 31.454 1.00 46.94 390 PHE A O 1
ATOM 3215 N N . GLU A 1 391 ? -15.321 14.705 31.383 1.00 45.72 391 GLU A N 1
ATOM 3216 C CA . GLU A 1 391 ? -15.579 15.465 30.154 1.00 45.72 391 GLU A CA 1
ATOM 3217 C C . GLU A 1 391 ? -15.431 16.976 30.318 1.00 45.72 391 GLU A C 1
ATOM 3219 O O . GLU A 1 391 ? -14.945 17.665 29.419 1.00 45.72 391 GLU A O 1
ATOM 3224 N N . LYS A 1 392 ? -15.820 17.516 31.476 1.00 48.53 392 LYS A N 1
ATOM 3225 C CA . LYS A 1 392 ? -15.643 18.937 31.794 1.00 48.53 392 LYS A CA 1
ATOM 3226 C C . LYS A 1 392 ? -14.162 19.288 31.936 1.00 48.53 392 LYS A C 1
ATOM 3228 O O . LYS A 1 392 ? -13.754 20.365 31.506 1.00 48.53 392 LYS A O 1
ATOM 3233 N N . ASN A 1 393 ? -13.364 18.375 32.489 1.00 44.00 393 ASN A N 1
ATOM 3234 C CA . ASN A 1 393 ? -11.910 18.507 32.551 1.00 44.00 393 ASN A CA 1
ATOM 3235 C C . ASN A 1 393 ? -11.272 18.389 31.160 1.00 44.00 393 ASN A C 1
ATOM 3237 O O . ASN A 1 393 ? -10.399 19.187 30.836 1.00 44.00 393 ASN A O 1
ATOM 3241 N N . LEU A 1 394 ? -11.778 17.502 30.300 1.00 38.53 394 LEU A N 1
ATOM 3242 C CA . LEU A 1 394 ? -11.408 17.439 28.881 1.00 38.53 394 LEU A CA 1
ATOM 3243 C C . LEU A 1 394 ? -11.704 18.755 28.146 1.00 38.53 394 LEU A C 1
ATOM 3245 O O . LEU A 1 394 ? -10.820 19.290 27.490 1.00 38.53 394 LEU A O 1
ATOM 3249 N N . LYS A 1 395 ? -12.900 19.337 28.309 1.00 38.22 395 LYS A N 1
ATOM 3250 C CA . LYS A 1 395 ? -13.248 20.639 27.706 1.00 38.22 395 LYS A CA 1
ATOM 3251 C C . LYS A 1 395 ? -12.370 21.787 28.207 1.00 38.22 395 LYS A C 1
ATOM 3253 O O . LYS A 1 395 ? -12.037 22.652 27.413 1.00 38.22 395 LYS A O 1
ATOM 3258 N N . LYS A 1 396 ? -11.996 21.789 29.492 1.00 37.88 396 LYS A N 1
ATOM 3259 C CA . LYS A 1 396 ? -11.097 22.796 30.088 1.00 37.88 396 LYS A CA 1
ATOM 3260 C C . LYS A 1 396 ? -9.636 22.649 29.669 1.00 37.88 396 LYS A C 1
ATOM 3262 O O . LYS A 1 396 ? -8.925 23.640 29.658 1.00 37.88 396 LYS A O 1
ATOM 3267 N N . MET A 1 397 ? -9.172 21.432 29.393 1.00 30.20 397 MET A N 1
ATOM 3268 C CA . MET A 1 397 ? -7.816 21.202 28.878 1.00 30.20 397 MET A CA 1
ATOM 3269 C C . MET A 1 397 ? -7.691 21.539 27.386 1.00 30.20 397 MET A C 1
ATOM 3271 O O . MET A 1 397 ? -6.579 21.689 26.897 1.00 30.20 397 MET A O 1
ATOM 3275 N N . LEU A 1 398 ? -8.821 21.639 26.680 1.00 33.66 398 LEU A N 1
ATOM 3276 C CA . LEU A 1 398 ? -8.912 21.874 25.236 1.00 33.66 398 LEU A CA 1
ATOM 3277 C C . LEU A 1 398 ? -9.422 23.286 24.872 1.00 33.66 398 LEU A C 1
ATOM 3279 O O . LEU A 1 398 ? -9.631 23.568 23.693 1.00 33.66 398 LEU A O 1
ATOM 3283 N N . SER A 1 399 ? -9.647 24.148 25.869 1.00 29.36 399 SER A N 1
ATOM 3284 C CA . SER A 1 399 ? -9.957 25.581 25.738 1.00 29.36 399 SER A CA 1
ATOM 3285 C C . SER A 1 399 ? -8.771 26.406 26.202 1.00 29.36 399 SER A C 1
ATOM 3287 O O . SER A 1 399 ? -8.451 27.406 25.529 1.00 29.36 399 SER A O 1
#

Foldseek 3Di:
DAEEEEEPPADDLVPALNNVCVVVVVHHYDYLQDDFQAAEADPLDPFAQALLSQVRCVVGNYYYYDDDPVCPVVDPCVSHDNPRYHYHFWAAEQDPPRHRHIPPYGPLLSRLLNCLRNPVNVSSLVSCVVPPRSVVRCVRCVVLSVLSNPDPTRVSNVVSRVVVCVVPPPPPPPCPVVVVVVCVVVVDPLVVLLVVLVVQLPDPDHPLVVSLVSLLVQLVVDDDPVSLVVSVVSLVVVLVVPQALQQLLSNLSSLQSNLPHPDQDPCVVSLLSSLLNLLVDDDADADVDDDDSVSSGADPVRSRHPNVNVHSVVSSLVSVVSNLVSCLQPPCNLVVLVVVLVSLVVSCDDPCVVVSVVSNVVSVVSSVVNVVVCVVVVDDDDDNVVSVVVVVVVVVVVD

pLDDT: mean 85.11, std 13.41, range [29.36, 98.56]

Sequence (399 aa):
MRKIIYEFDQCDRKKCSGQKLIRAKKVTPQPKSKYFNGIILSPMGQCSISPADREWIEKYGIGLIDCSWAQLDKVDFKSLPKRHNRLLPFLVAANNVNYGKPYKLNCVEALSAGLYICGFKEEAFELFEGFGYGEEFYRLNGELLDQYCECSNGQEVIKVQEEYLNKHRKEQPEDIVLKIAEYVKEPINLKEETDQIKLELESQDPDLVKSIFVLEIITKSIKTHTQFRAHTDLIISIIEKFTDYKHAIFRLRLIKSIINTRFYVPVSYYLFFTVKQTLDLKNLACMNLNIDYSNVTLKQNELKSEEAHMFIIKEFENILMKHLDAFSTNIGFPELANVVIYELNNLKTGVFIEFFDRLIGKIEKQKNYVLEQRKKSKIDVLKTETVNEFEKNLKKMLS

Secondary structure (DSSP, 8-state):
--EEEEE-S-S-TTT-HHHHHHHTTSSEEE-TTS---SEEE-TT-SEE--GGGHHHHHHH-EEEEE--GGGGGGS-GGGS--TTEEE--S-B--STTTTT-BT---HHHHHHHHHHHTT-HHHHHHHTTT-TTHHHHHHHHHHHHHHHHT-SSHHHHHHHHHHHHHHH-----TTHHHHHHHHHHSS--HHHHHHHHHHHHHSSS--HHHHHHHHHHHHHH--SHHHHHHHHHHHHHHHHH--SGGGHHHHHHHHHHHHTSSS----HHHHHHHHHHHHT--S-B-------TT-SS--TTGGGBHHHHHHHHHHHHHHHHHHHHTTTTSTTHHHHHHHHHHHHHHT--GGGHHHHHHHHHHHHHHHHHHHHHHHHHT-----HHHHHHHHHHHHHH--